Protein AF-A0A813FMM8-F1 (afdb_monomer)

Structure (mmCIF, N/CA/C/O backbone):
data_AF-A0A813FMM8-F1
#
_entry.id   AF-A0A813FMM8-F1
#
loop_
_atom_site.group_PDB
_atom_site.id
_atom_site.type_symbol
_atom_site.label_atom_id
_atom_site.label_alt_id
_atom_site.label_comp_id
_atom_site.label_asym_id
_atom_site.label_entity_id
_atom_site.label_seq_id
_atom_site.pdbx_PDB_ins_code
_atom_site.Cartn_x
_atom_site.Cartn_y
_atom_site.Cartn_z
_atom_site.occupancy
_atom_site.B_iso_or_equiv
_atom_site.auth_seq_id
_atom_site.auth_comp_id
_atom_site.auth_asym_id
_atom_site.auth_atom_id
_atom_site.pdbx_PDB_model_num
ATOM 1 N N . MET A 1 1 ? -23.909 -47.340 25.780 1.00 48.31 1 MET A N 1
ATOM 2 C CA . MET A 1 1 ? -23.218 -46.066 25.508 1.00 48.31 1 MET A CA 1
ATOM 3 C C . MET A 1 1 ? -22.983 -45.863 24.020 1.00 48.31 1 MET A C 1
ATOM 5 O O . MET A 1 1 ? -23.676 -45.035 23.461 1.00 48.31 1 MET A O 1
ATOM 9 N N . GLU A 1 2 ? -22.167 -46.669 23.337 1.00 46.72 2 GLU A N 1
ATOM 10 C CA . GLU A 1 2 ? -21.893 -46.512 21.888 1.00 46.72 2 GLU A CA 1
ATOM 11 C C . GLU A 1 2 ? -23.154 -46.450 20.998 1.00 46.72 2 GLU A C 1
ATOM 13 O O . GLU A 1 2 ? -23.303 -45.555 20.176 1.00 46.72 2 GLU A O 1
ATOM 18 N N . ARG A 1 3 ? -24.140 -47.331 21.224 1.00 52.81 3 ARG A N 1
ATOM 19 C CA . ARG A 1 3 ? -25.425 -47.289 20.493 1.00 52.81 3 ARG A CA 1
ATOM 20 C C . ARG A 1 3 ? -26.266 -46.043 20.781 1.00 52.81 3 ARG A C 1
ATOM 22 O O . ARG A 1 3 ? -27.007 -45.607 19.912 1.00 52.81 3 ARG A O 1
ATOM 29 N N . PHE A 1 4 ? -26.166 -45.499 21.992 1.00 56.53 4 PHE A N 1
ATOM 30 C CA . PHE A 1 4 ? -26.881 -44.287 22.389 1.00 56.53 4 PHE A CA 1
ATOM 31 C C . PHE A 1 4 ? -26.210 -43.050 21.788 1.00 56.53 4 PHE A C 1
ATOM 33 O O . PHE A 1 4 ? -26.893 -42.231 21.188 1.00 56.53 4 PHE A O 1
ATOM 40 N N . ALA A 1 5 ? -24.877 -42.981 21.838 1.00 55.88 5 ALA A N 1
ATOM 41 C CA . ALA A 1 5 ? -24.095 -41.950 21.162 1.00 55.88 5 ALA A CA 1
ATOM 42 C C . ALA A 1 5 ? -24.363 -41.949 19.649 1.00 55.88 5 ALA A C 1
ATOM 44 O O . ALA A 1 5 ? -24.658 -40.901 19.089 1.00 55.88 5 ALA A O 1
ATOM 45 N N . ASN A 1 6 ? -24.390 -43.123 19.008 1.00 54.47 6 ASN A N 1
ATOM 46 C CA . ASN A 1 6 ? -24.735 -43.242 17.589 1.00 54.47 6 ASN A CA 1
ATOM 47 C C . ASN A 1 6 ? -26.178 -42.811 17.293 1.00 54.47 6 ASN A C 1
ATOM 49 O O . ASN A 1 6 ? -26.423 -42.193 16.265 1.00 54.47 6 ASN A O 1
ATOM 53 N N . PHE A 1 7 ? -27.131 -43.101 18.182 1.00 62.50 7 PHE A N 1
ATOM 54 C CA . PHE A 1 7 ? -28.526 -42.689 18.013 1.00 62.50 7 PHE A CA 1
ATOM 55 C C . PHE A 1 7 ? -28.706 -41.171 18.150 1.00 62.50 7 PHE A C 1
ATOM 57 O O . PHE A 1 7 ? -29.354 -40.555 17.309 1.00 62.50 7 PHE A O 1
ATOM 64 N N . VAL A 1 8 ? -28.098 -40.561 19.173 1.00 61.16 8 VAL A N 1
ATOM 65 C CA . VAL A 1 8 ? -28.129 -39.105 19.387 1.00 61.16 8 VAL A CA 1
ATOM 66 C C . VAL A 1 8 ? -27.402 -38.387 18.254 1.00 61.16 8 VAL A C 1
ATOM 68 O O . VAL A 1 8 ? -27.929 -37.419 17.713 1.00 61.16 8 VAL A O 1
ATOM 71 N N . TRP A 1 9 ? -26.236 -38.889 17.842 1.00 65.81 9 TRP A N 1
ATOM 72 C CA . TRP A 1 9 ? -25.474 -38.345 16.722 1.00 65.81 9 TRP A CA 1
ATOM 73 C C . TRP A 1 9 ? -26.271 -38.405 15.419 1.00 65.81 9 TRP A C 1
ATOM 75 O O . TRP A 1 9 ? -26.449 -37.379 14.770 1.00 65.81 9 TRP A O 1
ATOM 85 N N . GLN A 1 10 ? -26.815 -39.574 15.072 1.00 63.22 10 GLN A N 1
ATOM 86 C CA . GLN A 1 10 ? -27.590 -39.754 13.847 1.00 63.22 10 GLN A CA 1
ATOM 87 C C . GLN A 1 10 ? -28.854 -38.887 13.850 1.00 63.22 10 GLN A C 1
ATOM 89 O O . GLN A 1 10 ? -29.095 -38.178 12.882 1.00 63.22 10 GLN A O 1
ATOM 94 N N . GLY A 1 11 ? -29.601 -38.848 14.960 1.00 65.62 11 GLY A N 1
ATOM 95 C CA . GLY A 1 11 ? -30.799 -38.013 15.079 1.00 65.62 11 GLY A CA 1
ATOM 96 C C . GLY A 1 11 ? -30.508 -36.511 14.991 1.00 65.62 11 GLY A C 1
ATOM 97 O O . GLY A 1 11 ? -31.277 -35.772 14.385 1.00 65.62 11 GLY A O 1
ATOM 98 N N . SER A 1 12 ? -29.374 -36.058 15.533 1.00 58.12 12 SER A N 1
ATOM 99 C CA . SER A 1 12 ? -28.943 -34.653 15.438 1.00 58.12 12 SER A CA 1
ATOM 100 C C . SER A 1 12 ? -28.535 -34.281 14.015 1.00 58.12 12 SER A C 1
ATOM 102 O O . SER A 1 12 ? -28.832 -33.186 13.543 1.00 58.12 12 SER A O 1
ATOM 104 N N . LEU A 1 13 ? -27.867 -35.204 13.323 1.00 53.97 13 LEU A N 1
ATOM 105 C CA . LEU A 1 13 ? -27.411 -35.027 11.949 1.00 53.97 13 LEU A CA 1
ATOM 106 C C . LEU A 1 13 ? -28.594 -35.054 10.974 1.00 53.97 13 LEU A C 1
ATOM 108 O O . LEU A 1 13 ? -28.651 -34.222 10.073 1.00 53.97 13 LEU A O 1
ATOM 112 N N . ASP A 1 14 ? -29.565 -35.937 11.203 1.00 58.69 14 ASP A N 1
ATOM 113 C CA . ASP A 1 14 ? -30.801 -36.025 10.426 1.00 58.69 14 ASP A CA 1
ATOM 114 C C . ASP A 1 14 ? -31.659 -34.761 10.615 1.00 58.69 14 ASP A C 1
ATOM 116 O O . ASP A 1 14 ? -32.092 -34.172 9.626 1.00 58.69 14 ASP A O 1
ATOM 120 N N . LEU A 1 15 ? -31.810 -34.265 11.853 1.00 55.84 15 LEU A N 1
ATOM 121 C CA . LEU A 1 15 ? -32.543 -33.026 12.148 1.00 55.84 15 LEU A CA 1
ATOM 122 C C . LEU A 1 15 ? -31.848 -31.788 11.556 1.00 55.84 15 LEU A C 1
ATOM 124 O O . LEU A 1 15 ? -32.498 -30.937 10.951 1.00 55.84 15 LEU A O 1
ATOM 128 N N . ALA A 1 16 ? -30.520 -31.693 11.676 1.00 53.38 16 ALA A N 1
ATOM 129 C CA . ALA A 1 16 ? -29.748 -30.613 11.064 1.00 53.38 16 ALA A CA 1
ATOM 130 C C . ALA A 1 16 ? -29.858 -30.639 9.532 1.00 53.38 16 ALA A C 1
ATOM 132 O O . ALA A 1 16 ? -29.989 -29.593 8.897 1.00 53.38 16 ALA A O 1
ATOM 133 N N . MET A 1 17 ? -29.849 -31.828 8.926 1.00 51.59 17 MET A N 1
ATOM 134 C CA . MET A 1 17 ? -30.037 -31.996 7.486 1.00 51.59 17 MET A CA 1
ATOM 135 C C . MET A 1 17 ? -31.466 -31.650 7.049 1.00 51.59 17 MET A C 1
ATOM 137 O O . MET A 1 17 ? -31.628 -31.014 6.012 1.00 51.59 17 MET A O 1
ATOM 141 N N . GLU A 1 18 ? -32.491 -31.994 7.825 1.00 55.69 18 GLU A N 1
ATOM 142 C CA . GLU A 1 18 ? -33.892 -31.659 7.537 1.00 55.69 18 GLU A CA 1
ATOM 143 C C . GLU A 1 18 ? -34.149 -30.142 7.599 1.00 55.69 18 GLU A C 1
ATOM 145 O O . GLU A 1 18 ? -34.774 -29.577 6.698 1.00 55.69 18 GLU A O 1
ATOM 150 N N . VAL A 1 19 ? -33.579 -29.449 8.590 1.00 53.59 19 VAL A N 1
ATOM 151 C CA . VAL A 1 19 ? -33.629 -27.977 8.704 1.00 53.59 19 VAL A CA 1
ATOM 152 C C . VAL A 1 19 ? -32.874 -27.302 7.552 1.00 53.59 19 VAL A C 1
ATOM 154 O O . VAL A 1 19 ? -33.342 -26.322 6.975 1.00 53.59 19 VAL A O 1
ATOM 157 N N . VAL A 1 20 ? -31.728 -27.851 7.145 1.00 51.19 20 VAL A N 1
ATOM 158 C CA . VAL A 1 20 ? -30.959 -27.339 5.999 1.00 51.19 20 VAL A CA 1
ATOM 159 C C . VAL A 1 20 ? -31.694 -27.550 4.667 1.00 51.19 20 VAL A C 1
ATOM 161 O O . VAL A 1 20 ? -31.611 -26.690 3.786 1.00 51.19 20 VAL A O 1
ATOM 164 N N . LEU A 1 21 ? -32.403 -28.671 4.507 1.00 49.47 21 LEU A N 1
ATOM 165 C CA . LEU A 1 21 ? -33.075 -29.060 3.262 1.00 49.47 21 LEU A CA 1
ATOM 166 C C . LEU A 1 21 ? -34.484 -28.468 3.094 1.00 49.47 21 LEU A C 1
ATOM 168 O O . LEU A 1 21 ? -34.955 -28.376 1.963 1.00 49.47 21 LEU A O 1
ATOM 172 N N . SER A 1 22 ? -35.144 -28.040 4.173 1.00 55.66 22 SER A N 1
ATOM 173 C CA . SER A 1 22 ? -36.518 -27.502 4.146 1.00 55.66 22 SER A CA 1
ATOM 174 C C . SER A 1 22 ? -36.641 -26.055 3.643 1.00 55.66 22 SER A C 1
ATOM 176 O O . SER A 1 22 ? -37.750 -25.580 3.430 1.00 55.66 22 SER A O 1
ATOM 178 N N . GLY A 1 23 ? -35.530 -25.372 3.349 1.00 45.56 23 GLY A N 1
ATOM 179 C CA . GLY A 1 23 ? -35.498 -24.235 2.415 1.00 45.56 23 GLY A CA 1
ATOM 180 C C . GLY A 1 23 ? -36.052 -22.881 2.888 1.00 45.56 23 GLY A C 1
ATOM 181 O O . GLY A 1 23 ? -35.651 -21.870 2.316 1.00 45.56 23 GLY A O 1
ATOM 182 N N . ASP A 1 24 ? -36.856 -22.808 3.948 1.00 42.53 24 ASP A N 1
ATOM 183 C CA . ASP A 1 24 ? -37.572 -21.580 4.324 1.00 42.53 24 ASP A CA 1
ATOM 184 C C . ASP A 1 24 ? -37.234 -21.108 5.752 1.00 42.53 24 ASP A C 1
ATOM 186 O O . ASP A 1 24 ? -37.812 -21.616 6.701 1.00 42.53 24 ASP A O 1
ATOM 190 N N . HIS A 1 25 ? -36.307 -20.141 5.917 1.00 45.53 25 HIS A N 1
ATOM 191 C CA . HIS A 1 25 ? -36.339 -19.051 6.932 1.00 45.53 25 HIS A CA 1
ATOM 192 C C . HIS A 1 25 ? -35.009 -18.237 7.009 1.00 45.53 25 HIS A C 1
ATOM 194 O O . HIS A 1 25 ? -33.929 -18.757 6.708 1.00 45.53 25 HIS A O 1
ATOM 200 N N . PRO A 1 26 ? -35.040 -16.951 7.442 1.00 45.06 26 PRO A N 1
ATOM 201 C CA . PRO A 1 26 ? -33.872 -16.072 7.592 1.00 45.06 26 PRO A CA 1
ATOM 202 C C . PRO A 1 26 ? -33.172 -16.157 8.975 1.00 45.06 26 PRO A C 1
ATOM 204 O O . PRO A 1 26 ? -32.583 -15.180 9.427 1.00 45.06 26 PRO A O 1
ATOM 207 N N . VAL A 1 27 ? -33.203 -17.308 9.659 1.00 47.22 27 VAL A N 1
ATOM 208 C CA . VAL A 1 27 ? -32.878 -17.443 11.104 1.00 47.22 27 VAL A CA 1
ATOM 209 C C . VAL A 1 27 ? -31.482 -18.054 11.385 1.00 47.22 27 VAL A C 1
ATOM 211 O O . VAL A 1 27 ? -31.157 -18.456 12.495 1.00 47.22 27 VAL A O 1
ATOM 214 N N . LEU A 1 28 ? -30.564 -18.037 10.415 1.00 47.12 28 LEU A N 1
ATOM 215 C CA . LEU A 1 28 ? -29.265 -18.730 10.534 1.00 47.12 28 LEU A CA 1
ATOM 216 C C . LEU A 1 28 ? -28.315 -18.211 11.641 1.00 47.12 28 LEU A C 1
ATOM 218 O O . LEU A 1 28 ? -27.443 -18.953 12.085 1.00 47.12 28 LEU A O 1
ATOM 222 N N . GLN A 1 29 ? -28.452 -16.964 12.114 1.00 47.06 29 GLN A N 1
ATOM 223 C CA . GLN A 1 29 ? -27.663 -16.472 13.263 1.00 47.06 29 GLN A CA 1
ATOM 224 C C . GLN A 1 29 ? -28.211 -16.945 14.615 1.00 47.06 29 GLN A C 1
ATOM 226 O O . GLN A 1 29 ? -27.438 -17.146 15.548 1.00 47.06 29 GLN A O 1
ATOM 231 N N . GLN A 1 30 ? -29.526 -17.146 14.722 1.00 50.94 30 GLN A N 1
ATOM 232 C CA . GLN A 1 30 ? -30.156 -17.665 15.936 1.00 50.94 30 GLN A CA 1
ATOM 233 C C . GLN A 1 30 ? -29.893 -19.176 16.071 1.00 50.94 30 GLN A C 1
ATOM 235 O O . GLN A 1 30 ? -29.681 -19.678 17.171 1.00 50.94 30 GLN A O 1
ATOM 240 N N . GLU A 1 31 ? -29.796 -19.876 14.939 1.00 55.09 31 GLU A N 1
ATOM 241 C CA . GLU A 1 31 ? -29.543 -21.319 14.856 1.00 55.09 31 GLU A CA 1
ATOM 242 C C . GLU A 1 31 ? -28.110 -21.724 15.242 1.00 55.09 31 GLU A C 1
ATOM 244 O O . GLU A 1 31 ? -27.920 -22.797 15.812 1.00 55.09 31 GLU A O 1
ATOM 249 N N . PHE A 1 32 ? -27.103 -20.864 15.032 1.00 53.78 32 PHE A N 1
ATOM 250 C CA . PHE A 1 32 ? -25.741 -21.135 15.520 1.00 53.78 32 PHE A CA 1
ATOM 251 C C . PHE A 1 32 ? -25.682 -21.118 17.056 1.00 53.78 32 PHE A C 1
ATOM 253 O O . PHE A 1 32 ? -25.026 -21.958 17.668 1.00 53.78 32 PHE A O 1
ATOM 260 N N . GLY A 1 33 ? -26.444 -20.217 17.689 1.00 58.66 33 GLY A N 1
ATOM 261 C CA . GLY A 1 33 ? -26.637 -20.220 19.140 1.00 58.66 33 GLY A CA 1
ATOM 262 C C . GLY A 1 33 ? -27.325 -21.497 19.632 1.00 58.66 33 GLY A C 1
ATOM 263 O O . GLY A 1 33 ? -26.935 -22.043 20.660 1.00 58.66 33 GLY A O 1
ATOM 264 N N . CYS A 1 34 ? -28.291 -22.025 18.875 1.00 57.84 34 CYS A N 1
ATOM 265 C CA . CYS A 1 34 ? -28.941 -23.299 19.190 1.00 57.84 34 CYS A CA 1
ATOM 266 C C . CYS A 1 34 ? -27.995 -24.500 19.055 1.00 57.84 34 CYS A C 1
ATOM 268 O O . CYS A 1 34 ? -28.069 -25.401 19.885 1.00 57.84 34 CYS A O 1
ATOM 270 N N . ALA A 1 35 ? -27.093 -24.507 18.068 1.00 60.62 35 ALA A N 1
ATOM 271 C CA . ALA A 1 35 ? -26.097 -25.567 17.907 1.00 60.62 35 ALA A CA 1
ATOM 272 C C . ALA A 1 35 ? -25.104 -25.598 19.080 1.00 60.62 35 ALA A C 1
ATOM 274 O O . ALA A 1 35 ? -24.872 -26.664 19.638 1.00 60.62 35 ALA A O 1
ATOM 275 N N . VAL A 1 36 ? -24.600 -24.437 19.513 1.00 66.69 36 VAL A N 1
ATOM 276 C CA . VAL A 1 36 ? -23.697 -24.327 20.677 1.00 66.69 36 VAL A CA 1
ATOM 277 C C . VAL A 1 36 ? -24.408 -24.701 21.985 1.00 66.69 36 VAL A C 1
ATOM 279 O O . VAL A 1 36 ? -23.861 -25.411 22.823 1.00 66.69 36 VAL A O 1
ATOM 282 N N . LEU A 1 37 ? -25.662 -24.275 22.167 1.00 67.19 37 LEU A N 1
ATOM 283 C CA . LEU A 1 37 ? -26.457 -24.682 23.333 1.00 67.19 37 LEU A CA 1
ATOM 284 C C . LEU A 1 37 ? -26.756 -26.186 23.325 1.00 67.19 37 LEU A C 1
ATOM 286 O O . LEU A 1 37 ? -26.824 -26.813 24.380 1.00 67.19 37 LEU A O 1
ATOM 290 N N . PHE A 1 38 ? -26.941 -26.779 22.148 1.00 72.81 38 PHE A N 1
ATOM 291 C CA . PHE A 1 38 ? -27.137 -28.214 22.007 1.00 72.81 38 PHE A CA 1
ATOM 292 C C . PHE A 1 38 ? -25.863 -28.998 22.340 1.00 72.81 38 PHE A C 1
ATOM 294 O O . PHE A 1 38 ? -25.945 -29.961 23.100 1.00 72.81 38 PHE A O 1
ATOM 301 N N . THR A 1 39 ? -24.693 -28.580 21.843 1.00 74.62 39 THR A N 1
ATOM 302 C CA . THR A 1 39 ? -23.416 -29.243 22.160 1.00 74.62 39 THR A CA 1
ATOM 303 C C . THR A 1 39 ? -23.080 -29.150 23.646 1.00 74.62 39 THR A C 1
ATOM 305 O O . THR A 1 39 ? -22.655 -30.149 24.227 1.00 74.62 39 THR A O 1
ATOM 308 N N . GLU A 1 40 ? -23.375 -28.021 24.297 1.00 72.81 40 GLU A N 1
ATOM 309 C CA . GLU A 1 40 ? -23.209 -27.870 25.748 1.00 72.81 40 GLU A CA 1
ATOM 310 C C . GLU A 1 40 ? -24.179 -28.765 26.543 1.00 72.81 40 GLU A C 1
ATOM 312 O O . GLU A 1 40 ? -23.768 -29.435 27.490 1.00 72.81 40 GLU A O 1
ATOM 317 N N . ASN A 1 41 ? -25.450 -28.858 26.135 1.00 70.19 41 ASN A N 1
ATOM 318 C CA . ASN A 1 41 ? -26.416 -29.760 26.778 1.00 70.19 41 ASN A CA 1
ATOM 319 C C . ASN A 1 41 ? -26.024 -31.236 26.610 1.00 70.19 41 ASN A C 1
ATOM 321 O O . ASN A 1 41 ? -26.174 -32.027 27.540 1.00 70.19 41 ASN A O 1
ATOM 325 N N . VAL A 1 42 ? -25.497 -31.621 25.443 1.00 72.12 42 VAL A N 1
ATOM 326 C CA . VAL A 1 42 ? -24.993 -32.981 25.210 1.00 72.12 42 VAL A CA 1
ATOM 327 C C . VAL A 1 42 ? -23.776 -33.259 26.088 1.00 72.12 42 VAL A C 1
ATOM 329 O O . VAL A 1 42 ? -23.731 -34.316 26.712 1.00 72.12 42 VAL A O 1
ATOM 332 N N . ARG A 1 43 ? -22.841 -32.311 26.225 1.00 78.88 43 ARG A N 1
ATOM 333 C CA . ARG A 1 43 ? -21.714 -32.428 27.163 1.00 78.88 43 ARG A CA 1
ATOM 334 C C . ARG A 1 43 ? -22.196 -32.659 28.590 1.00 78.88 43 ARG A C 1
ATOM 336 O O . ARG A 1 43 ? -21.749 -33.603 29.234 1.00 78.88 43 ARG A O 1
ATOM 343 N N . GLN A 1 44 ? -23.146 -31.849 29.056 1.00 71.25 44 GLN A N 1
ATOM 344 C CA . GLN A 1 44 ? -23.697 -31.968 30.403 1.00 71.25 44 GLN A CA 1
ATOM 345 C C . GLN A 1 44 ? -24.335 -33.346 30.643 1.00 71.25 44 GLN A C 1
ATOM 347 O O . GLN A 1 44 ? -24.052 -33.981 31.657 1.00 71.25 44 GLN A O 1
ATOM 352 N N . VAL A 1 45 ? -25.109 -33.859 29.682 1.00 72.12 45 VAL A N 1
ATOM 353 C CA . VAL A 1 45 ? -25.692 -35.210 29.752 1.00 72.12 45 VAL A CA 1
ATOM 354 C C . VAL A 1 45 ? -24.613 -36.298 29.753 1.00 72.12 45 VAL A C 1
ATOM 356 O O . VAL A 1 45 ? -24.738 -37.286 30.474 1.00 72.12 45 VAL A O 1
ATOM 359 N N . LEU A 1 46 ? -23.539 -36.145 28.975 1.00 73.44 46 LEU A N 1
ATOM 360 C CA . LEU A 1 46 ? -22.433 -37.108 28.960 1.00 73.44 46 LEU A CA 1
ATOM 361 C C . LEU A 1 46 ? -21.682 -37.123 30.302 1.00 73.44 46 LEU A C 1
ATOM 363 O O . LEU A 1 46 ? -21.400 -38.209 30.814 1.00 73.44 46 LEU A O 1
ATOM 367 N N . CYS A 1 47 ? -21.450 -35.959 30.916 1.00 77.75 47 CYS A N 1
ATOM 368 C CA . CYS A 1 47 ? -20.892 -35.863 32.268 1.00 77.75 47 CYS A CA 1
ATOM 369 C C . CYS A 1 47 ? -21.807 -36.522 33.314 1.00 77.75 47 CYS A C 1
ATOM 371 O O . CYS A 1 47 ? -21.333 -37.273 34.165 1.00 77.75 47 CYS A O 1
ATOM 373 N N . GLU A 1 48 ? -23.125 -36.306 33.238 1.00 80.94 48 GLU A N 1
ATOM 374 C CA . GLU A 1 48 ? -24.108 -36.940 34.135 1.00 80.94 48 GLU A CA 1
ATOM 375 C C . GLU A 1 48 ? -24.156 -38.472 33.984 1.00 80.94 48 GLU A C 1
ATOM 377 O O . GLU A 1 48 ? -24.448 -39.187 34.944 1.00 80.94 48 GLU A O 1
ATOM 382 N N . LEU A 1 49 ? -23.815 -38.993 32.801 1.00 80.69 49 LEU A N 1
ATOM 383 C CA . LEU A 1 49 ? -23.682 -40.428 32.526 1.00 80.69 49 LEU A CA 1
ATOM 384 C C . LEU A 1 49 ? -22.313 -41.009 32.924 1.00 80.69 49 LEU A C 1
ATOM 386 O O . LEU A 1 49 ? -22.063 -42.194 32.687 1.00 80.69 49 LEU A O 1
ATOM 390 N N . GLY A 1 50 ? -21.448 -40.206 33.547 1.00 87.25 50 GLY A N 1
ATOM 391 C CA . GLY A 1 50 ? -20.161 -40.635 34.085 1.00 87.25 50 GLY A CA 1
ATOM 392 C C . GLY A 1 50 ? -19.017 -40.664 33.072 1.00 87.25 50 GLY A C 1
ATOM 393 O O . GLY A 1 50 ? -18.019 -41.330 33.342 1.00 87.25 50 GLY A O 1
ATOM 394 N N . MET A 1 51 ? -19.136 -39.983 31.923 1.00 86.12 51 MET A N 1
ATOM 395 C CA . MET A 1 51 ? -17.948 -39.661 31.122 1.00 86.12 51 MET A CA 1
ATOM 396 C C . MET A 1 51 ? -17.083 -38.642 31.861 1.00 86.12 51 MET A C 1
ATOM 398 O O . MET A 1 51 ? -17.600 -37.733 32.512 1.00 86.12 51 MET A O 1
ATOM 402 N N . GLU A 1 52 ? -15.765 -38.797 31.747 1.00 89.50 52 GLU A N 1
ATOM 403 C CA . GLU A 1 52 ? -14.820 -37.825 32.284 1.00 89.50 52 GLU A CA 1
ATOM 404 C C . GLU A 1 52 ? -14.974 -36.477 31.559 1.00 89.50 52 GLU A C 1
ATOM 406 O O . GLU A 1 52 ? -15.311 -36.419 30.373 1.00 89.50 52 GLU A O 1
ATOM 411 N N . ASP A 1 53 ? -14.756 -35.377 32.286 1.00 84.50 53 ASP A N 1
ATOM 412 C CA . ASP A 1 53 ? -14.985 -34.020 31.771 1.00 84.50 53 ASP A CA 1
ATOM 413 C C . ASP A 1 53 ? -14.110 -33.730 30.535 1.00 84.50 53 ASP A C 1
ATOM 415 O O . ASP A 1 53 ? -14.591 -33.101 29.594 1.00 84.50 53 ASP A O 1
ATOM 419 N N . GLU A 1 54 ? -12.882 -34.268 30.476 1.00 84.31 54 GLU A N 1
ATOM 420 C CA . GLU A 1 54 ? -12.014 -34.170 29.289 1.00 84.31 54 GLU A CA 1
ATOM 421 C C . GLU A 1 54 ? -12.621 -34.866 28.062 1.00 84.31 54 GLU A C 1
ATOM 423 O O . GLU A 1 54 ? -12.791 -34.218 27.030 1.00 84.31 54 GLU A O 1
ATOM 428 N N . ASP A 1 55 ? -13.050 -36.127 28.178 1.00 78.94 55 ASP A N 1
ATOM 429 C CA . ASP A 1 55 ? -13.667 -36.866 27.065 1.00 78.94 55 ASP A CA 1
ATOM 430 C C . ASP A 1 55 ? -14.970 -36.202 26.585 1.00 78.94 55 ASP A C 1
ATOM 432 O O . ASP A 1 55 ? -15.285 -36.173 25.391 1.00 78.94 55 ASP A O 1
ATOM 436 N N . SER A 1 56 ? -15.749 -35.643 27.517 1.00 75.44 56 SER A N 1
ATOM 437 C CA . SER A 1 56 ? -16.974 -34.902 27.198 1.00 75.44 56 SER A CA 1
ATOM 438 C C . SER A 1 56 ? -16.685 -33.610 26.425 1.00 75.44 56 SER A C 1
ATOM 440 O O . SER A 1 56 ? -17.436 -33.243 25.517 1.00 75.44 56 SER A O 1
ATOM 442 N N . ARG A 1 57 ? -15.572 -32.945 26.750 1.00 75.75 57 ARG A N 1
ATOM 443 C CA . ARG A 1 57 ? -15.122 -31.706 26.119 1.00 75.75 57 ARG A CA 1
ATOM 444 C C . ARG A 1 57 ? -14.549 -31.967 24.732 1.00 75.75 57 ARG A C 1
ATOM 446 O O . ARG A 1 57 ? -14.850 -31.220 23.806 1.00 75.75 57 ARG A O 1
ATOM 453 N N . ASP A 1 58 ? -13.810 -33.056 24.555 1.00 77.50 58 ASP A N 1
ATOM 454 C CA . ASP A 1 58 ? -13.335 -33.485 23.239 1.00 77.50 58 ASP A CA 1
ATOM 455 C C . ASP A 1 58 ? -14.507 -33.831 22.310 1.00 77.50 58 ASP A C 1
ATOM 457 O O . ASP A 1 58 ? -14.529 -33.423 21.144 1.00 77.50 58 ASP A O 1
ATOM 461 N N . MET A 1 59 ? -15.542 -34.498 22.833 1.00 73.69 59 MET A N 1
ATOM 462 C CA . MET A 1 59 ? -16.765 -34.767 22.075 1.00 73.69 59 MET A CA 1
ATOM 463 C C . MET A 1 59 ? -17.521 -33.476 21.715 1.00 73.69 59 MET A C 1
ATOM 465 O O . MET A 1 59 ? -18.000 -33.349 20.586 1.00 73.69 59 MET A O 1
ATOM 469 N N . GLN A 1 60 ? -17.584 -32.493 22.622 1.00 75.19 60 GLN A N 1
ATOM 470 C CA . GLN A 1 60 ? -18.152 -31.169 22.336 1.00 75.19 60 GLN A CA 1
ATOM 471 C C . GLN A 1 60 ? -17.416 -30.486 21.177 1.00 75.19 60 GLN A C 1
ATOM 473 O O . GLN A 1 60 ? -18.061 -30.048 20.224 1.00 75.19 60 GLN A O 1
ATOM 478 N N . VAL A 1 61 ? -16.082 -30.446 21.213 1.00 74.06 61 VAL A N 1
ATOM 479 C CA . VAL A 1 61 ? -15.263 -29.834 20.152 1.00 74.06 61 VAL A CA 1
ATOM 480 C C . VAL A 1 61 ? -15.498 -30.526 18.806 1.00 74.06 61 VAL A C 1
ATOM 482 O O . VAL A 1 61 ? -15.637 -29.860 17.778 1.00 74.06 61 VAL A O 1
ATOM 485 N N . LEU A 1 62 ? -15.598 -31.858 18.793 1.00 70.00 62 LEU A N 1
ATOM 486 C CA . LEU A 1 62 ? -15.907 -32.620 17.579 1.00 70.00 62 LEU A CA 1
ATOM 487 C C . LEU A 1 62 ? -17.304 -32.301 17.029 1.00 70.00 62 LEU A C 1
ATOM 489 O O . LEU A 1 62 ? -17.467 -32.170 15.814 1.00 70.00 62 LEU A O 1
ATOM 493 N N . MET A 1 63 ? -18.303 -32.153 17.902 1.00 71.50 63 MET A N 1
ATOM 494 C CA . MET A 1 63 ? -19.667 -31.788 17.514 1.00 71.50 63 MET A CA 1
ATOM 495 C C . MET A 1 63 ? -19.756 -30.355 16.982 1.00 71.50 63 MET A C 1
ATOM 497 O O . MET A 1 63 ? -20.405 -30.131 15.961 1.00 71.50 63 MET A O 1
ATOM 501 N N . GLU A 1 64 ? -19.079 -29.400 17.621 1.00 73.69 64 GLU A N 1
ATOM 502 C CA . GLU A 1 64 ? -19.002 -28.009 17.161 1.00 73.69 64 GLU A CA 1
ATOM 503 C C . GLU A 1 64 ? -18.338 -27.929 15.785 1.00 73.69 64 GLU A C 1
ATOM 505 O O . GLU A 1 64 ? -18.888 -27.324 14.863 1.00 73.69 64 GLU A O 1
ATOM 510 N N . HIS A 1 65 ? -17.221 -28.637 15.596 1.00 67.56 65 HIS A N 1
ATOM 511 C CA . HIS A 1 65 ? -16.534 -28.693 14.309 1.00 67.56 65 HIS A CA 1
ATOM 512 C C . HIS A 1 65 ? -17.391 -29.345 13.209 1.00 67.56 65 HIS A C 1
ATOM 514 O O . HIS A 1 65 ? -17.443 -28.859 12.075 1.00 67.56 65 HIS A O 1
ATOM 520 N N . ALA A 1 66 ? -18.108 -30.426 13.528 1.00 62.81 66 ALA A N 1
ATOM 521 C CA . ALA A 1 66 ? -19.038 -31.061 12.596 1.00 62.81 66 ALA A CA 1
ATOM 522 C C . ALA A 1 66 ? -20.218 -30.137 12.238 1.00 62.81 66 ALA A C 1
ATOM 524 O O . ALA A 1 66 ? -20.615 -30.074 11.070 1.00 62.81 66 ALA A O 1
ATOM 525 N N . GLY A 1 67 ? -20.737 -29.386 13.213 1.00 67.25 67 GLY A N 1
ATOM 526 C CA . GLY A 1 67 ? -21.766 -28.366 13.017 1.00 67.25 67 GLY A CA 1
ATOM 527 C C . GLY A 1 67 ? -21.297 -27.236 12.102 1.00 67.25 67 GLY A C 1
ATOM 528 O O . GLY A 1 67 ? -21.982 -26.903 11.133 1.00 67.25 67 GLY A O 1
ATOM 529 N N . GLU A 1 68 ? -20.094 -26.703 12.324 1.00 65.62 68 GLU A N 1
ATOM 530 C CA . GLU A 1 68 ? -19.479 -25.707 11.440 1.00 65.62 68 GLU A CA 1
ATOM 531 C C . GLU A 1 68 ? -19.342 -26.225 10.004 1.00 65.62 68 GLU A C 1
ATOM 533 O O . GLU A 1 68 ? -19.721 -25.535 9.055 1.00 65.62 68 GLU A O 1
ATOM 538 N N . LEU A 1 69 ? -18.863 -27.460 9.823 1.00 60.53 69 LEU A N 1
ATOM 539 C CA . LEU A 1 69 ? -18.752 -28.089 8.505 1.00 60.53 69 LEU A CA 1
ATOM 540 C C . LEU A 1 69 ? -20.117 -28.247 7.821 1.00 60.53 69 LEU A C 1
ATOM 542 O O . LEU A 1 69 ? -20.226 -28.007 6.614 1.00 60.53 69 LEU A O 1
ATOM 546 N N . ALA A 1 70 ? -21.162 -28.610 8.567 1.00 60.03 70 ALA A N 1
ATOM 547 C CA . ALA A 1 70 ? -22.524 -28.717 8.050 1.00 60.03 70 ALA A CA 1
ATOM 548 C C . ALA A 1 70 ? -23.090 -27.349 7.633 1.00 60.03 70 ALA A C 1
ATOM 550 O O . ALA A 1 70 ? -23.655 -27.228 6.544 1.00 60.03 70 ALA A O 1
ATOM 551 N N . VAL A 1 71 ? -22.868 -26.298 8.428 1.00 62.16 71 VAL A N 1
ATOM 552 C CA . VAL A 1 71 ? -23.272 -24.919 8.098 1.00 62.16 71 VAL A CA 1
ATOM 553 C C . VAL A 1 71 ? -22.516 -24.405 6.874 1.00 62.16 71 VAL A C 1
ATOM 555 O O . VAL A 1 71 ? -23.120 -23.816 5.977 1.00 62.16 71 VAL A O 1
ATOM 558 N N . ILE A 1 72 ? -21.210 -24.665 6.780 1.00 59.56 72 ILE A N 1
ATOM 559 C CA . ILE A 1 72 ? -20.406 -24.340 5.595 1.00 59.56 72 ILE A CA 1
ATOM 560 C C . ILE A 1 72 ? -20.967 -25.070 4.369 1.00 59.56 72 ILE A C 1
ATOM 562 O O . ILE A 1 72 ? -21.148 -24.450 3.322 1.00 59.56 72 ILE A O 1
ATOM 566 N N . LYS A 1 73 ? -21.310 -26.358 4.490 1.00 57.41 73 LYS A N 1
ATOM 567 C CA . LYS A 1 73 ? -21.931 -27.154 3.420 1.00 57.41 73 LYS A CA 1
ATOM 568 C C . LYS A 1 73 ? -23.291 -26.590 2.999 1.00 57.41 73 LYS A C 1
ATOM 570 O O . LYS A 1 73 ? -23.528 -26.445 1.804 1.00 57.41 73 LYS A O 1
ATOM 575 N N . ALA A 1 74 ? -24.147 -26.218 3.948 1.00 57.72 74 ALA A N 1
ATOM 576 C CA . ALA A 1 74 ? -25.451 -25.605 3.696 1.00 57.72 74 ALA A CA 1
ATOM 577 C C . ALA A 1 74 ? -25.319 -24.236 3.013 1.00 57.72 74 ALA A C 1
ATOM 579 O O . ALA A 1 74 ? -26.001 -23.947 2.030 1.00 57.72 74 ALA A O 1
ATOM 580 N N . ARG A 1 75 ? -24.384 -23.403 3.481 1.00 57.78 75 ARG A N 1
ATOM 581 C CA . ARG A 1 75 ? -24.078 -22.099 2.884 1.00 57.78 75 ARG A CA 1
ATOM 582 C C . ARG A 1 75 ? -23.541 -22.248 1.463 1.00 57.78 75 ARG A C 1
ATOM 584 O O . ARG A 1 75 ? -23.968 -21.511 0.580 1.00 57.78 75 ARG A O 1
ATOM 591 N N . ASN A 1 76 ? -22.675 -23.233 1.235 1.00 53.69 76 ASN A N 1
ATOM 592 C CA . ASN A 1 76 ? -22.143 -23.556 -0.087 1.00 53.69 76 ASN A CA 1
ATOM 593 C C . ASN A 1 76 ? -23.208 -24.167 -1.016 1.00 53.69 76 ASN A C 1
ATOM 595 O O . ASN A 1 76 ? -23.141 -23.963 -2.224 1.00 53.69 76 ASN A O 1
ATOM 599 N N . ALA A 1 77 ? -24.214 -24.862 -0.478 1.00 53.62 77 ALA A N 1
ATOM 600 C CA . ALA A 1 77 ? -25.364 -25.346 -1.243 1.00 53.62 77 ALA A CA 1
ATOM 601 C C . ALA A 1 77 ? -26.351 -24.224 -1.625 1.00 53.62 77 ALA A C 1
ATOM 603 O O . ALA A 1 77 ? -27.057 -24.354 -2.621 1.00 53.62 77 ALA A O 1
ATOM 604 N N . ARG A 1 78 ? -26.387 -23.122 -0.856 1.00 55.06 78 ARG A N 1
ATOM 605 C CA . ARG A 1 78 ? -27.179 -21.911 -1.156 1.00 55.06 78 ARG A CA 1
ATOM 606 C C . ARG A 1 78 ? -26.496 -20.953 -2.132 1.00 55.06 78 ARG A C 1
ATOM 608 O O . ARG A 1 78 ? -27.168 -20.081 -2.682 1.00 55.06 78 ARG A O 1
ATOM 615 N N . THR A 1 79 ? -25.191 -21.086 -2.373 1.00 52.78 79 THR A N 1
ATOM 616 C CA . THR A 1 79 ? -24.581 -20.480 -3.566 1.00 52.78 79 THR A CA 1
ATOM 617 C C . THR A 1 79 ? -25.318 -21.045 -4.780 1.00 52.78 79 THR A C 1
ATOM 619 O O . THR A 1 79 ? -25.489 -22.264 -4.826 1.00 52.78 79 THR A O 1
ATOM 622 N N . PRO A 1 80 ? -25.799 -20.210 -5.724 1.00 52.44 80 PRO A N 1
ATOM 623 C CA . PRO A 1 80 ? -26.529 -20.691 -6.893 1.00 52.44 80 PRO A CA 1
ATOM 624 C C . PRO A 1 80 ? -25.739 -21.841 -7.502 1.00 52.44 80 PRO A C 1
ATOM 626 O O . PRO A 1 80 ? -24.559 -21.650 -7.811 1.00 52.44 80 PRO A O 1
ATOM 629 N N . GLN A 1 81 ? -26.359 -23.029 -7.578 1.00 50.31 81 GLN A N 1
ATOM 630 C CA . GLN A 1 81 ? -25.688 -24.194 -8.139 1.00 50.31 81 GLN A CA 1
ATOM 631 C C . GLN A 1 81 ? -25.067 -23.769 -9.468 1.00 50.31 81 GLN A C 1
ATOM 633 O O . GLN A 1 81 ? -25.768 -23.145 -10.277 1.00 50.31 81 GLN A O 1
ATOM 638 N N . PRO A 1 82 ? -23.765 -24.029 -9.677 1.00 51.78 82 PRO A N 1
ATOM 639 C CA . PRO A 1 82 ? -23.141 -23.665 -10.928 1.00 51.78 82 PRO A CA 1
ATOM 640 C C . PRO A 1 82 ? -23.960 -24.322 -12.049 1.00 51.78 82 PRO A C 1
ATOM 642 O O . PRO A 1 82 ? -24.279 -25.514 -11.942 1.00 51.78 82 PRO A O 1
ATOM 645 N N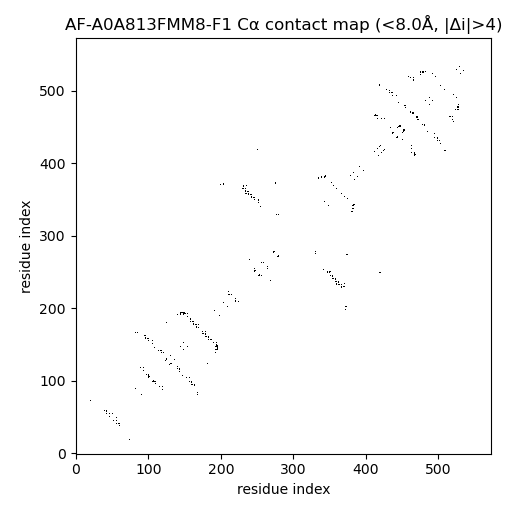 . PRO A 1 83 ? -24.358 -23.574 -13.095 1.00 54.19 83 PRO A N 1
ATOM 646 C CA . PRO A 1 83 ? -24.943 -24.189 -14.280 1.00 54.19 83 PRO A CA 1
ATOM 647 C C . PRO A 1 83 ? -24.002 -25.306 -14.737 1.00 54.19 83 PRO A C 1
ATOM 649 O O . PRO A 1 83 ? -22.786 -25.171 -14.586 1.00 54.19 83 PRO A O 1
ATOM 652 N N . SER A 1 84 ? -24.566 -26.422 -15.218 1.00 57.94 84 SER A N 1
ATOM 653 C CA . SER A 1 84 ? -23.834 -27.645 -15.584 1.00 57.94 84 SER A CA 1
ATOM 654 C C . SER A 1 84 ? -22.429 -27.329 -16.103 1.00 57.94 84 SER A C 1
ATOM 656 O O . SER A 1 84 ? -22.318 -26.529 -17.034 1.00 57.94 84 SER A O 1
ATOM 658 N N . MET A 1 85 ? -21.405 -27.954 -15.502 1.00 53.47 85 MET A N 1
ATOM 659 C CA . MET A 1 85 ? -19.953 -27.683 -15.601 1.00 53.47 85 MET A CA 1
ATOM 660 C C . MET A 1 85 ? -19.359 -27.365 -16.989 1.00 53.47 85 MET A C 1
ATOM 662 O O . MET A 1 85 ? -18.194 -26.999 -17.081 1.00 53.47 85 MET A O 1
ATOM 666 N N . GLY A 1 86 ? -20.116 -27.512 -18.070 1.00 52.88 86 GLY A N 1
ATOM 667 C CA . GLY A 1 86 ? -19.646 -27.338 -19.428 1.00 52.88 86 GLY A CA 1
ATOM 668 C C . GLY A 1 86 ? -19.261 -25.917 -19.835 1.00 52.88 86 GLY A C 1
ATOM 669 O O . GLY A 1 86 ? -18.304 -25.812 -20.592 1.00 52.88 86 GLY A O 1
ATOM 670 N N . GLN A 1 87 ? -19.992 -24.842 -19.489 1.00 57.91 87 GLN A N 1
ATOM 671 C CA . GLN A 1 87 ? -19.909 -23.652 -20.369 1.00 57.91 87 GLN A CA 1
ATOM 672 C C . GLN A 1 87 ? -20.182 -22.257 -19.798 1.00 57.91 87 GLN A C 1
ATOM 674 O O . GLN A 1 87 ? -20.129 -21.308 -20.581 1.00 57.91 87 GLN A O 1
ATOM 679 N N . ASP A 1 88 ? -20.438 -22.046 -18.504 1.00 78.75 88 ASP A N 1
ATOM 680 C CA . ASP A 1 88 ? -20.756 -20.675 -18.074 1.00 78.75 88 ASP A CA 1
ATOM 681 C C . ASP A 1 88 ? -19.521 -19.860 -17.664 1.00 78.75 88 ASP A C 1
ATOM 683 O O . ASP A 1 88 ? -19.318 -19.481 -16.508 1.00 78.75 88 ASP A O 1
ATOM 687 N N . LEU A 1 89 ? -18.694 -19.556 -18.668 1.00 84.94 89 LEU A N 1
ATOM 688 C CA . LEU A 1 89 ? -17.628 -18.558 -18.586 1.00 84.94 89 LEU A CA 1
ATOM 689 C C . LEU A 1 89 ? -18.148 -17.233 -18.003 1.00 84.94 89 LEU A C 1
ATOM 691 O O . LEU A 1 89 ? -17.431 -16.557 -17.261 1.00 84.94 89 LEU A O 1
ATOM 695 N N . ASN A 1 90 ? -19.407 -16.868 -18.285 1.00 88.25 90 ASN A N 1
ATOM 696 C CA . ASN A 1 90 ? -19.999 -15.655 -17.734 1.00 88.25 90 ASN A CA 1
ATOM 697 C C . ASN A 1 90 ? -20.237 -15.786 -16.231 1.00 88.25 90 ASN A C 1
ATOM 699 O O . ASN A 1 90 ? -19.968 -14.826 -15.511 1.00 88.25 90 ASN A O 1
ATOM 703 N N . TRP A 1 91 ? -20.684 -16.947 -15.744 1.00 88.00 91 TRP A N 1
ATOM 704 C CA . TRP A 1 91 ? -20.800 -17.213 -14.308 1.00 88.00 91 TRP A CA 1
ATOM 705 C C . TRP A 1 91 ? -19.439 -17.131 -13.613 1.00 88.00 91 TRP A C 1
ATOM 707 O O . TRP A 1 91 ? -19.330 -16.433 -12.604 1.00 88.00 91 TRP A O 1
ATOM 717 N N . PHE A 1 92 ? -18.392 -17.758 -14.166 1.00 88.88 92 PHE A N 1
ATOM 718 C CA . PHE A 1 92 ? -17.042 -17.694 -13.588 1.00 88.88 92 PHE A CA 1
ATOM 719 C C . PHE A 1 92 ? -16.543 -16.253 -13.522 1.00 88.88 92 PHE A C 1
ATOM 721 O O . PHE A 1 92 ? -16.170 -15.760 -12.456 1.00 88.88 92 PHE A O 1
ATOM 728 N N . ARG A 1 93 ? -16.608 -15.548 -14.658 1.00 90.00 93 ARG A N 1
ATOM 729 C CA . ARG A 1 93 ? -16.169 -14.157 -14.781 1.00 90.00 93 ARG A CA 1
ATOM 730 C C . ARG A 1 93 ? -16.941 -13.246 -13.835 1.00 90.00 93 ARG A C 1
ATOM 732 O O . ARG A 1 93 ? -16.328 -12.430 -13.156 1.00 90.00 93 ARG A O 1
ATOM 739 N N . LYS A 1 94 ? -18.270 -13.375 -13.786 1.00 90.62 94 LYS A N 1
ATOM 740 C CA . LYS A 1 94 ? -19.139 -12.566 -12.923 1.00 90.62 94 LYS A CA 1
ATOM 741 C C . LYS A 1 94 ? -18.848 -12.833 -11.450 1.00 90.62 94 LYS A C 1
ATOM 743 O O . LYS A 1 94 ? -18.629 -11.884 -10.710 1.00 90.62 94 LYS A O 1
ATOM 748 N N . THR A 1 95 ? -18.768 -14.099 -11.049 1.00 90.88 95 THR A N 1
ATOM 749 C CA . THR A 1 95 ? -18.513 -14.478 -9.653 1.00 90.88 95 THR A CA 1
ATOM 750 C C . THR A 1 95 ? -17.137 -14.006 -9.194 1.00 90.88 95 THR A C 1
ATOM 752 O O . THR A 1 95 ? -17.023 -13.410 -8.127 1.00 90.88 95 THR A O 1
ATOM 755 N N . LEU A 1 96 ? -16.092 -14.199 -10.006 1.00 91.19 96 LEU A N 1
ATOM 756 C CA . LEU A 1 96 ? -14.745 -13.738 -9.668 1.00 91.19 96 LEU A CA 1
ATOM 757 C C . LEU A 1 96 ? -14.665 -12.205 -9.602 1.00 91.19 96 LEU A C 1
ATOM 759 O O . LEU A 1 96 ? -14.029 -11.665 -8.699 1.00 91.19 96 LEU A O 1
ATOM 763 N N . LEU A 1 97 ? -15.352 -11.501 -10.510 1.00 91.56 97 LEU A N 1
ATOM 764 C CA . LEU A 1 97 ? -15.454 -10.042 -10.491 1.00 91.56 97 LEU A CA 1
ATOM 765 C C . LEU A 1 97 ? -16.170 -9.545 -9.229 1.00 91.56 97 LEU A C 1
ATOM 767 O O . LEU A 1 97 ? -15.689 -8.614 -8.590 1.00 91.56 97 LEU A O 1
ATOM 771 N N . ASP A 1 98 ? -17.289 -10.162 -8.853 1.00 90.94 98 ASP A N 1
ATOM 772 C CA . ASP A 1 98 ? -18.059 -9.786 -7.665 1.00 90.94 98 ASP A CA 1
ATOM 773 C C . ASP A 1 98 ? -17.273 -10.073 -6.374 1.00 90.94 98 ASP A C 1
ATOM 775 O O . ASP A 1 98 ? -17.275 -9.247 -5.461 1.00 90.94 98 ASP A O 1
ATOM 779 N N . LEU A 1 99 ? -16.511 -11.173 -6.323 1.00 90.50 99 LEU A N 1
ATOM 780 C CA . LEU A 1 99 ? -15.574 -11.449 -5.229 1.00 90.50 99 LEU A CA 1
ATOM 781 C C . LEU A 1 99 ? -14.455 -10.398 -5.152 1.00 90.50 99 LEU A C 1
ATOM 783 O O . LEU A 1 99 ? -14.146 -9.929 -4.059 1.00 90.50 99 LEU A O 1
ATOM 787 N N . CYS A 1 100 ? -13.891 -9.977 -6.289 1.00 90.94 100 CYS A N 1
ATOM 788 C CA . CYS A 1 100 ? -12.894 -8.903 -6.315 1.00 90.94 100 CYS A CA 1
ATOM 789 C C . CYS A 1 100 ? -13.481 -7.551 -5.879 1.00 90.94 100 CYS A C 1
ATOM 791 O O . CYS A 1 100 ? -12.782 -6.781 -5.236 1.00 90.94 100 CYS A O 1
ATOM 793 N N . LYS A 1 101 ? -14.751 -7.250 -6.194 1.00 91.12 101 LYS A N 1
ATOM 794 C CA . LYS A 1 101 ? -15.435 -6.027 -5.722 1.00 91.12 101 LYS A CA 1
ATOM 795 C C . LYS A 1 101 ? -15.689 -6.040 -4.218 1.00 91.12 101 LYS A C 1
ATOM 797 O O . LYS A 1 101 ? -15.661 -4.985 -3.595 1.00 91.12 101 LYS A O 1
ATOM 802 N N . ALA A 1 102 ? -15.996 -7.211 -3.662 1.00 88.69 102 ALA A N 1
ATOM 803 C CA . ALA A 1 102 ? -16.270 -7.371 -2.239 1.00 88.69 102 ALA A CA 1
ATOM 804 C C . ALA A 1 102 ? -14.997 -7.279 -1.380 1.00 88.69 102 ALA A C 1
ATOM 806 O O . ALA A 1 102 ? -15.069 -6.895 -0.214 1.00 88.69 102 ALA A O 1
ATOM 807 N N . ASP A 1 103 ? -13.842 -7.625 -1.947 1.00 88.12 103 ASP A N 1
ATOM 808 C CA . ASP A 1 103 ? -12.547 -7.522 -1.285 1.00 88.12 103 ASP A CA 1
ATOM 809 C C . ASP A 1 103 ? -11.926 -6.133 -1.522 1.00 88.12 103 ASP A C 1
ATOM 811 O O . ASP A 1 103 ? -11.524 -5.783 -2.634 1.00 88.12 103 ASP A O 1
ATOM 815 N N . SER A 1 104 ? -11.814 -5.331 -0.459 1.00 84.31 104 SER A N 1
ATOM 816 C CA . SER A 1 104 ? -11.266 -3.967 -0.523 1.00 84.31 104 SER A CA 1
ATOM 817 C C . SER A 1 104 ? -9.823 -3.909 -1.038 1.00 84.31 104 SER A C 1
ATOM 819 O O . SER A 1 104 ? -9.392 -2.881 -1.563 1.00 84.31 104 SER A O 1
ATOM 821 N N . PHE A 1 105 ? -9.073 -5.007 -0.927 1.00 81.75 105 PHE A N 1
ATOM 822 C CA . PHE A 1 105 ? -7.701 -5.119 -1.407 1.00 81.75 105 PHE A CA 1
ATOM 823 C C . PHE A 1 105 ? -7.622 -5.420 -2.911 1.00 81.75 105 PHE A C 1
ATOM 825 O O . PHE A 1 105 ? -6.620 -5.092 -3.557 1.00 81.75 105 PHE A O 1
ATOM 832 N N . LEU A 1 106 ? -8.680 -6.013 -3.473 1.00 86.25 106 LEU A N 1
ATOM 833 C CA . LEU A 1 106 ? -8.775 -6.460 -4.865 1.00 86.25 106 LEU A CA 1
ATOM 834 C C . LEU A 1 106 ? -9.774 -5.650 -5.702 1.00 86.25 106 LEU A C 1
ATOM 836 O O . LEU A 1 106 ? -9.855 -5.870 -6.910 1.00 86.25 106 LEU A O 1
ATOM 840 N N . GLN A 1 107 ? -10.461 -4.670 -5.108 1.00 88.12 107 GLN A N 1
ATOM 841 C CA . GLN A 1 107 ? -11.434 -3.808 -5.788 1.00 88.12 107 GLN A CA 1
ATOM 842 C C . GLN A 1 107 ? -10.867 -3.163 -7.065 1.00 88.12 107 GLN A C 1
ATOM 844 O O . GLN A 1 107 ? -11.551 -3.084 -8.084 1.00 88.12 107 GLN A O 1
ATOM 849 N N . TYR A 1 108 ? -9.577 -2.817 -7.056 1.00 82.38 108 TYR A N 1
ATOM 850 C CA . TYR A 1 108 ? -8.851 -2.324 -8.229 1.00 82.38 108 TYR A CA 1
ATOM 851 C C . TYR A 1 108 ? -8.933 -3.265 -9.449 1.00 82.38 108 TYR A C 1
ATOM 853 O O . TYR A 1 108 ? -9.061 -2.801 -10.583 1.00 82.38 108 TYR A O 1
ATOM 861 N N . PHE A 1 109 ? -8.906 -4.590 -9.248 1.00 80.94 109 PHE A N 1
ATOM 862 C CA . PHE A 1 109 ? -9.060 -5.553 -10.345 1.00 80.94 109 PHE A CA 1
ATOM 863 C C . PHE A 1 109 ? -10.455 -5.503 -10.959 1.00 80.94 109 PHE A C 1
ATOM 865 O O . PHE A 1 109 ? -10.602 -5.692 -12.164 1.00 80.94 109 PHE A O 1
ATOM 872 N N . ALA A 1 110 ? -11.483 -5.219 -10.165 1.00 85.19 110 ALA A N 1
ATOM 873 C CA . ALA A 1 110 ? -12.841 -5.153 -10.679 1.00 85.19 110 ALA A CA 1
ATOM 874 C C . ALA A 1 110 ? -13.107 -3.911 -11.544 1.00 85.19 110 ALA A C 1
ATOM 876 O O . ALA A 1 110 ? -13.979 -3.946 -12.411 1.00 85.19 110 ALA A O 1
ATOM 877 N N . GLU A 1 111 ? -12.359 -2.830 -11.326 1.00 85.94 111 GLU A N 1
ATOM 878 C CA . GLU A 1 111 ? -12.490 -1.565 -12.062 1.00 85.94 111 GLU A CA 1
ATOM 879 C C . GLU A 1 111 ? -11.681 -1.554 -13.371 1.00 85.94 111 GLU A C 1
ATOM 881 O O . GLU A 1 111 ? -11.891 -0.713 -14.246 1.00 85.94 111 GLU A O 1
ATOM 886 N N . MET A 1 112 ? -10.770 -2.513 -13.545 1.00 81.94 112 MET A N 1
ATOM 887 C CA . MET A 1 112 ? -9.889 -2.601 -14.704 1.00 81.94 112 MET A CA 1
ATOM 888 C C . MET A 1 112 ? -10.591 -3.251 -15.912 1.00 81.94 112 MET A C 1
ATOM 890 O O . MET A 1 112 ? -10.876 -4.451 -15.891 1.00 81.94 112 MET A O 1
ATOM 894 N N . PRO A 1 113 ? -10.778 -2.537 -17.042 1.00 79.56 113 PRO A N 1
ATOM 895 C CA . PRO A 1 113 ? -11.536 -3.049 -18.191 1.00 79.56 113 PRO A CA 1
ATOM 896 C C . PRO A 1 113 ? -10.893 -4.276 -18.860 1.00 79.56 113 PRO A C 1
ATOM 898 O O . PRO A 1 113 ? -11.565 -5.039 -19.549 1.00 79.56 113 PRO A O 1
ATOM 901 N N . LYS A 1 114 ? -9.589 -4.499 -18.648 1.00 80.19 114 LYS A N 1
ATOM 902 C CA . LYS A 1 114 ? -8.856 -5.659 -19.179 1.00 80.19 114 LYS A CA 1
ATOM 903 C C . LYS A 1 114 ? -8.978 -6.915 -18.309 1.00 80.19 114 LYS A C 1
ATOM 905 O O . LYS A 1 114 ? -8.667 -7.999 -18.799 1.00 80.19 114 LYS A O 1
ATOM 910 N N . MET A 1 115 ? -9.451 -6.802 -17.064 1.00 81.75 115 MET A N 1
ATOM 911 C CA . MET A 1 115 ? -9.520 -7.948 -16.148 1.00 81.75 115 MET A CA 1
ATOM 912 C C . MET A 1 115 ? -10.547 -8.991 -16.568 1.00 81.75 115 MET A C 1
ATOM 914 O O . MET A 1 115 ? -10.324 -10.173 -16.331 1.00 81.75 115 MET A O 1
ATOM 918 N N . GLY A 1 116 ? -11.598 -8.595 -17.294 1.00 84.25 116 GLY A N 1
ATOM 919 C CA . GLY A 1 116 ? -12.536 -9.548 -17.891 1.00 84.25 116 GLY A CA 1
ATOM 920 C C . GLY A 1 116 ? -11.831 -10.589 -18.767 1.00 84.25 116 GLY A C 1
ATOM 921 O O . GLY A 1 116 ? -12.025 -11.781 -18.561 1.00 84.25 116 GLY A O 1
ATOM 922 N N . LYS A 1 117 ? -10.927 -10.150 -19.655 1.00 81.75 117 LYS A N 1
ATOM 923 C CA . LYS A 1 117 ? -10.141 -11.048 -20.523 1.00 81.75 117 LYS A CA 1
ATOM 924 C C . LYS A 1 117 ? -9.155 -11.918 -19.743 1.00 81.75 117 LYS A C 1
ATOM 926 O O . LYS A 1 117 ? -8.901 -13.058 -20.121 1.00 81.75 117 LYS A O 1
ATOM 931 N N . CYS A 1 118 ? -8.599 -11.388 -18.652 1.00 81.12 118 CYS A N 1
ATOM 932 C CA . CYS A 1 118 ? -7.745 -12.165 -17.757 1.00 81.12 118 CYS A CA 1
ATOM 933 C C . CYS A 1 118 ? -8.535 -13.311 -17.109 1.00 81.12 118 CYS A C 1
ATOM 935 O O . CYS A 1 118 ? -8.096 -14.457 -17.144 1.00 81.12 118 CYS A O 1
ATOM 937 N N . PHE A 1 119 ? -9.734 -13.029 -16.595 1.00 86.94 119 PHE A N 1
ATOM 938 C CA . PHE A 1 119 ? -10.609 -14.051 -16.019 1.00 86.94 119 PHE A CA 1
ATOM 939 C C . PHE A 1 119 ? -11.043 -15.095 -17.052 1.00 86.94 119 PHE A C 1
ATOM 941 O O . PHE A 1 119 ? -11.110 -16.274 -16.721 1.00 86.94 119 PHE A O 1
ATOM 948 N N . GLU A 1 120 ? -11.275 -14.686 -18.300 1.00 86.00 120 GLU A N 1
ATOM 949 C CA . GLU A 1 120 ? -11.545 -15.604 -19.413 1.00 86.00 120 GLU A CA 1
ATOM 950 C C . GLU A 1 120 ? -10.357 -16.543 -19.666 1.00 86.00 120 GLU A C 1
ATOM 952 O O . GLU A 1 120 ? -10.535 -17.757 -19.705 1.00 86.00 120 GLU A O 1
ATOM 957 N N . SER A 1 121 ? -9.131 -16.010 -19.689 1.00 81.56 121 SER A N 1
ATOM 958 C CA . SER A 1 121 ? -7.912 -16.824 -19.833 1.00 81.56 121 SER A CA 1
ATOM 959 C C . SER A 1 121 ? -7.719 -17.793 -18.657 1.00 81.56 121 SER A C 1
ATOM 961 O O . SER A 1 121 ? -7.327 -18.942 -18.844 1.00 81.56 121 SER A O 1
ATOM 963 N N . ILE A 1 122 ? -8.016 -17.349 -17.430 1.00 82.94 122 ILE A N 1
ATOM 964 C CA . ILE A 1 122 ? -7.980 -18.184 -16.217 1.00 82.94 122 ILE A CA 1
ATOM 965 C C . ILE A 1 122 ? -8.976 -19.343 -16.341 1.00 82.94 122 ILE A C 1
ATOM 967 O O . ILE A 1 122 ? -8.628 -20.489 -16.058 1.00 82.94 122 ILE A O 1
ATOM 971 N N . PHE A 1 123 ? -10.196 -19.062 -16.795 1.00 86.06 123 PHE A N 1
ATOM 972 C CA . PHE A 1 123 ? -11.229 -20.075 -16.985 1.00 86.06 123 PHE A CA 1
ATOM 973 C C . PHE A 1 123 ? -10.847 -21.117 -18.042 1.00 86.06 123 PHE A C 1
ATOM 975 O O . PHE A 1 123 ? -11.056 -22.311 -17.825 1.00 86.06 123 PHE A O 1
ATOM 982 N N . GLU A 1 124 ? -10.255 -20.695 -19.161 1.00 82.38 124 GLU A N 1
ATOM 983 C CA . GLU A 1 124 ? -9.790 -21.601 -20.220 1.00 82.38 124 GLU A CA 1
ATOM 984 C C . GLU A 1 124 ? -8.741 -22.601 -19.708 1.00 82.38 124 GLU A C 1
ATOM 986 O O . GLU A 1 124 ? -8.813 -23.790 -20.031 1.00 82.38 124 GLU A O 1
ATOM 991 N N . ILE A 1 125 ? -7.810 -22.151 -18.858 1.00 79.25 125 ILE A N 1
ATOM 992 C CA . ILE A 1 125 ? -6.807 -23.019 -18.213 1.00 79.25 125 ILE A CA 1
ATOM 993 C C . ILE A 1 125 ? -7.483 -24.034 -17.297 1.00 79.25 125 ILE A C 1
ATOM 995 O O . ILE A 1 125 ? -7.204 -25.229 -17.379 1.00 79.25 125 ILE A O 1
ATOM 999 N N . VAL A 1 126 ? -8.375 -23.558 -16.425 1.00 81.00 126 VAL A N 1
ATOM 1000 C CA . VAL A 1 126 ? -9.088 -24.398 -15.450 1.00 81.00 126 VAL A CA 1
ATOM 1001 C C . VAL A 1 126 ? -9.933 -25.457 -16.155 1.00 81.00 126 VAL A C 1
ATOM 1003 O O . VAL A 1 126 ? -10.009 -26.594 -15.697 1.00 81.00 126 VAL A O 1
ATOM 1006 N N . SER A 1 127 ? -10.526 -25.104 -17.294 1.00 81.75 127 SER A N 1
ATOM 1007 C CA . SER A 1 127 ? -11.364 -25.999 -18.096 1.00 81.75 127 SER A CA 1
ATOM 1008 C C . SER A 1 127 ? -10.557 -27.033 -18.895 1.00 81.75 127 SER A C 1
ATOM 1010 O O . SER A 1 127 ? -11.140 -27.832 -19.622 1.00 81.75 127 SER A O 1
ATOM 1012 N N . GLY A 1 128 ? -9.220 -27.022 -18.800 1.00 76.50 128 GLY A N 1
ATOM 1013 C CA . GLY A 1 128 ? -8.336 -27.938 -19.525 1.00 76.50 128 GLY A CA 1
ATOM 1014 C C . GLY A 1 128 ? -8.267 -27.690 -21.037 1.00 76.50 128 GLY A C 1
ATOM 1015 O O . GLY A 1 128 ? -7.664 -28.489 -21.750 1.00 76.50 128 GLY A O 1
ATOM 1016 N N . GLY A 1 129 ? -8.877 -26.604 -21.527 1.00 67.25 129 GLY A N 1
ATOM 1017 C CA . GLY A 1 129 ? -8.914 -26.233 -22.946 1.00 67.25 129 GLY A CA 1
ATOM 1018 C C . GLY A 1 129 ? -7.882 -25.177 -23.351 1.00 67.25 129 GLY A C 1
ATOM 1019 O O . GLY A 1 129 ? -7.703 -24.925 -24.539 1.00 67.25 129 GLY A O 1
ATOM 1020 N N . GLY A 1 130 ? -7.217 -24.547 -22.381 1.00 61.53 130 GLY A N 1
ATOM 1021 C CA . GLY A 1 130 ? -6.329 -23.410 -22.604 1.00 61.53 130 GLY A CA 1
ATOM 1022 C C . GLY A 1 130 ? -4.883 -23.778 -22.934 1.00 61.53 130 GLY A C 1
ATOM 1023 O O . GLY A 1 130 ? -4.348 -24.797 -22.496 1.00 61.53 130 GLY A O 1
ATOM 1024 N N . MET A 1 131 ? -4.232 -22.884 -23.679 1.00 59.62 131 MET A N 1
ATOM 1025 C CA . MET A 1 131 ? -2.808 -22.948 -24.006 1.00 59.62 131 MET A CA 1
ATOM 1026 C C . MET A 1 131 ? -1.976 -23.063 -22.724 1.00 59.62 131 MET A C 1
ATOM 1028 O O . MET A 1 131 ? -2.028 -22.195 -21.860 1.00 59.62 131 MET A O 1
ATOM 1032 N N . MET A 1 132 ? -1.199 -24.133 -22.583 1.00 61.72 132 MET A N 1
ATOM 1033 C CA . MET A 1 132 ? -0.278 -24.307 -21.458 1.00 61.72 132 MET A CA 1
ATOM 1034 C C . MET A 1 132 ? 1.122 -23.827 -21.858 1.00 61.72 132 MET A C 1
ATOM 1036 O O . MET A 1 132 ? 1.579 -24.062 -22.975 1.00 61.72 132 MET A O 1
ATOM 1040 N N . GLY A 1 133 ? 1.829 -23.168 -20.936 1.00 69.88 133 GLY A N 1
ATOM 1041 C CA . GLY A 1 133 ? 3.229 -22.769 -21.120 1.00 69.88 133 GLY A CA 1
ATOM 1042 C C . GLY A 1 133 ? 3.440 -21.324 -21.591 1.00 69.88 133 GLY A C 1
ATOM 1043 O O . GLY A 1 133 ? 2.786 -20.392 -21.122 1.00 69.88 133 GLY A O 1
ATOM 1044 N N . GLY A 1 134 ? 4.424 -21.122 -22.475 1.00 69.38 134 GLY A N 1
ATOM 1045 C CA . GLY A 1 134 ? 4.974 -19.796 -22.796 1.00 69.38 134 GLY A CA 1
ATOM 1046 C C . GLY A 1 134 ? 3.990 -18.822 -23.455 1.00 69.38 134 GLY A C 1
ATOM 1047 O O . GLY A 1 134 ? 4.103 -17.609 -23.263 1.00 69.38 134 GLY A O 1
ATOM 1048 N N . GLU A 1 135 ? 3.002 -19.335 -24.186 1.00 71.06 135 GLU A N 1
ATOM 1049 C CA . GLU A 1 135 ? 2.017 -18.509 -24.884 1.00 71.06 135 GLU A CA 1
ATOM 1050 C C . GLU A 1 135 ? 1.010 -17.887 -23.908 1.00 71.06 135 GLU A C 1
ATOM 1052 O O . GLU A 1 135 ? 0.778 -16.678 -23.942 1.00 71.06 135 GLU A O 1
ATOM 1057 N N . LEU A 1 136 ? 0.540 -18.665 -22.931 1.00 71.44 136 LEU A N 1
ATOM 1058 C CA . LEU A 1 136 ? -0.269 -18.167 -21.822 1.00 71.44 136 LEU A CA 1
ATOM 1059 C C . LEU A 1 136 ? 0.485 -17.151 -20.966 1.00 71.44 136 LEU A C 1
ATOM 1061 O O . LEU A 1 136 ? -0.059 -16.101 -20.629 1.00 71.44 136 LEU A O 1
ATOM 1065 N N . ALA A 1 137 ? 1.754 -17.421 -20.657 1.00 71.12 137 ALA A N 1
ATOM 1066 C CA . ALA A 1 137 ? 2.599 -16.455 -19.964 1.00 71.12 137 ALA A CA 1
ATOM 1067 C C . ALA A 1 137 ? 2.708 -15.138 -20.755 1.00 71.12 137 ALA A C 1
ATOM 1069 O O . ALA A 1 137 ? 2.770 -14.064 -20.166 1.00 71.12 137 ALA A O 1
ATOM 1070 N N . SER A 1 138 ? 2.700 -15.177 -22.092 1.00 72.00 138 SER A N 1
ATOM 1071 C CA . SER A 1 138 ? 2.687 -13.972 -22.934 1.00 72.00 138 SER A CA 1
ATOM 1072 C C . SER A 1 138 ? 1.360 -13.200 -22.847 1.00 72.00 138 SER A C 1
ATOM 1074 O O . SER A 1 138 ? 1.378 -11.978 -22.677 1.00 72.00 138 SER A O 1
ATOM 1076 N N . VAL A 1 139 ? 0.223 -13.905 -22.881 1.00 70.62 139 VAL A N 1
ATOM 1077 C CA . VAL A 1 139 ? -1.124 -13.320 -22.789 1.00 70.62 139 VAL A CA 1
ATOM 1078 C C . VAL A 1 139 ? -1.345 -12.709 -21.411 1.00 70.62 139 VAL A C 1
ATOM 1080 O O . VAL A 1 139 ? -1.756 -11.552 -21.307 1.00 70.62 139 VAL A O 1
ATOM 1083 N N . LEU A 1 140 ? -0.981 -13.431 -20.350 1.00 69.44 140 LEU A N 1
ATOM 1084 C CA . LEU A 1 140 ? -1.044 -12.925 -18.986 1.00 69.44 140 LEU A CA 1
ATOM 1085 C C . LEU A 1 140 ? -0.091 -11.745 -18.799 1.00 69.44 140 LEU A C 1
ATOM 1087 O O . LEU A 1 140 ? -0.515 -10.733 -18.256 1.00 69.44 140 LEU A O 1
ATOM 1091 N N . ARG A 1 141 ? 1.150 -11.788 -19.297 1.00 72.06 141 ARG A N 1
ATOM 1092 C CA . ARG A 1 141 ? 2.053 -10.621 -19.242 1.00 72.06 141 ARG A CA 1
ATOM 1093 C C . ARG A 1 141 ? 1.461 -9.396 -19.927 1.00 72.06 141 ARG A C 1
ATOM 1095 O O . ARG A 1 141 ? 1.526 -8.299 -19.381 1.00 72.06 141 ARG A O 1
ATOM 1102 N N . SER A 1 142 ? 0.878 -9.575 -21.109 1.00 70.25 142 SER A N 1
ATOM 1103 C CA . SER A 1 142 ? 0.213 -8.505 -21.857 1.00 70.25 142 SER A CA 1
ATOM 1104 C C . SER A 1 142 ? -0.974 -7.917 -21.085 1.00 70.25 142 SER A C 1
ATOM 1106 O O . SER A 1 142 ? -1.094 -6.695 -20.961 1.00 70.25 142 SER A O 1
ATOM 1108 N N . ALA A 1 143 ? -1.813 -8.780 -20.505 1.00 66.62 143 ALA A N 1
ATOM 1109 C CA . ALA A 1 143 ? -2.965 -8.376 -19.709 1.00 66.62 143 ALA A CA 1
ATOM 1110 C C . ALA A 1 143 ? -2.557 -7.669 -18.404 1.00 66.62 143 ALA A C 1
ATOM 1112 O O . ALA A 1 143 ? -3.211 -6.703 -18.009 1.00 66.62 143 ALA A O 1
ATOM 1113 N N . HIS A 1 144 ? -1.454 -8.098 -17.779 1.00 70.50 144 HIS A N 1
ATOM 1114 C CA . HIS A 1 144 ? -0.989 -7.626 -16.471 1.00 70.50 144 HIS A CA 1
ATOM 1115 C C . HIS A 1 144 ? 0.050 -6.508 -16.494 1.00 70.50 144 HIS A C 1
ATOM 1117 O O . HIS A 1 144 ? 0.305 -5.922 -15.443 1.00 70.50 144 HIS A O 1
ATOM 1123 N N . ARG A 1 145 ? 0.582 -6.135 -17.667 1.00 68.38 145 ARG A N 1
ATOM 1124 C CA . ARG A 1 145 ? 1.643 -5.117 -17.816 1.00 68.38 145 ARG A CA 1
ATOM 1125 C C . ARG A 1 145 ? 1.349 -3.796 -17.094 1.00 68.38 145 ARG A C 1
ATOM 1127 O O . ARG A 1 145 ? 2.277 -3.142 -16.636 1.00 68.38 145 ARG A O 1
ATOM 1134 N N . ASN A 1 146 ? 0.072 -3.433 -16.964 1.00 64.00 146 ASN A N 1
ATOM 1135 C CA . ASN A 1 146 ? -0.358 -2.153 -16.395 1.00 64.00 146 ASN A CA 1
ATOM 1136 C C . ASN A 1 146 ? -1.081 -2.296 -15.043 1.00 64.00 146 ASN A C 1
ATOM 1138 O O . ASN A 1 146 ? -1.621 -1.316 -14.542 1.00 64.00 146 ASN A O 1
ATOM 1142 N N . LEU A 1 147 ? -1.138 -3.505 -14.472 1.00 65.06 147 LEU A N 1
ATOM 1143 C CA . LEU A 1 147 ? -1.964 -3.804 -13.298 1.00 65.06 147 LEU A CA 1
ATOM 1144 C C . LEU A 1 147 ? -1.245 -3.610 -11.952 1.00 65.06 147 LEU A C 1
ATOM 1146 O O . LEU A 1 147 ? -1.876 -3.782 -10.914 1.00 65.06 147 LEU A O 1
ATOM 1150 N N . TYR A 1 148 ? 0.050 -3.258 -11.946 1.00 68.50 148 TYR A N 1
ATOM 1151 C CA . TYR A 1 148 ? 0.860 -3.042 -10.728 1.00 68.50 148 TYR A CA 1
ATOM 1152 C C . TYR A 1 148 ? 0.578 -4.078 -9.622 1.00 68.50 148 TYR A C 1
ATOM 1154 O O . TYR A 1 148 ? 0.343 -3.752 -8.454 1.00 68.50 148 TYR A O 1
ATOM 1162 N N . LEU A 1 149 ? 0.541 -5.350 -10.020 1.00 74.00 149 LEU A N 1
ATOM 1163 C CA . LEU A 1 149 ? 0.274 -6.473 -9.133 1.00 74.00 149 LEU A CA 1
ATOM 1164 C C . LEU A 1 149 ? 1.444 -6.656 -8.166 1.00 74.00 149 LEU A C 1
ATOM 1166 O O . LEU A 1 149 ? 2.531 -7.064 -8.569 1.00 74.00 149 LEU A O 1
ATOM 1170 N N . THR A 1 150 ? 1.207 -6.349 -6.890 1.00 78.75 150 THR A N 1
ATOM 1171 C CA . THR A 1 150 ? 2.126 -6.695 -5.803 1.00 78.75 150 THR A CA 1
ATOM 1172 C C . THR A 1 150 ? 1.977 -8.169 -5.440 1.00 78.75 150 THR A C 1
ATOM 1174 O O . THR A 1 150 ? 0.924 -8.770 -5.657 1.00 78.75 150 THR A O 1
ATOM 1177 N N . ASP A 1 151 ? 3.015 -8.738 -4.830 1.00 79.12 151 ASP A N 1
ATOM 1178 C CA . ASP A 1 151 ? 3.014 -10.130 -4.369 1.00 79.12 151 ASP A CA 1
ATOM 1179 C C . ASP A 1 151 ? 1.837 -10.427 -3.419 1.00 79.12 151 ASP A C 1
ATOM 1181 O O . ASP A 1 151 ? 1.120 -11.411 -3.588 1.00 79.12 151 ASP A O 1
ATOM 1185 N N . ALA A 1 152 ? 1.552 -9.499 -2.499 1.00 75.94 152 ALA A N 1
ATOM 1186 C CA . ALA A 1 152 ? 0.409 -9.592 -1.595 1.00 75.94 152 ALA A CA 1
ATOM 1187 C C . ALA A 1 152 ? -0.938 -9.601 -2.341 1.00 75.94 152 ALA A C 1
ATOM 1189 O O . ALA A 1 152 ? -1.826 -10.381 -1.999 1.00 75.94 152 ALA A O 1
ATOM 1190 N N . ARG A 1 153 ? -1.103 -8.754 -3.369 1.00 81.62 153 ARG A N 1
ATOM 1191 C CA . ARG A 1 153 ? -2.341 -8.694 -4.170 1.00 81.62 153 ARG A CA 1
ATOM 1192 C C . ARG A 1 153 ? -2.537 -9.954 -4.995 1.00 81.62 153 ARG A C 1
ATOM 1194 O O . ARG A 1 153 ? -3.658 -10.437 -5.096 1.00 81.62 153 ARG A O 1
ATOM 1201 N N . PHE A 1 154 ? -1.457 -10.505 -5.538 1.00 85.94 154 PHE A N 1
ATOM 1202 C CA . PHE A 1 154 ? -1.511 -11.777 -6.244 1.00 85.94 154 PHE A CA 1
ATOM 1203 C C . PHE A 1 154 ? -1.884 -12.924 -5.299 1.00 85.94 154 PHE A C 1
ATOM 1205 O O . PHE A 1 154 ? -2.785 -13.685 -5.625 1.00 85.94 154 PHE A O 1
ATOM 1212 N N . SER A 1 155 ? -1.299 -13.001 -4.097 1.00 86.62 155 SER A N 1
ATOM 1213 C CA . SER A 1 155 ? -1.695 -13.997 -3.085 1.00 86.62 155 SER A CA 1
ATOM 1214 C C . SER A 1 155 ? -3.176 -13.905 -2.712 1.00 86.62 155 SER A C 1
ATOM 1216 O O . SER A 1 155 ? -3.863 -14.923 -2.656 1.00 86.62 155 SER A O 1
ATOM 1218 N N . ALA A 1 156 ? -3.685 -12.692 -2.479 1.00 86.00 156 ALA A N 1
ATOM 1219 C CA . ALA A 1 156 ? -5.098 -12.481 -2.169 1.00 86.00 156 ALA A CA 1
ATOM 1220 C C . ALA A 1 156 ? -6.000 -12.899 -3.344 1.00 86.00 156 ALA A C 1
ATOM 1222 O O . ALA A 1 156 ? -7.003 -13.586 -3.153 1.00 86.00 156 ALA A O 1
ATOM 1223 N N . PHE A 1 157 ? -5.606 -12.563 -4.574 1.00 89.94 157 PHE A N 1
ATOM 1224 C CA . PHE A 1 157 ? -6.314 -12.987 -5.779 1.00 89.94 157 PHE A CA 1
ATOM 1225 C C . PHE A 1 157 ? -6.313 -14.517 -5.952 1.00 89.94 157 PHE A C 1
ATOM 1227 O O . PHE A 1 157 ? -7.353 -15.107 -6.246 1.00 89.94 157 PHE A O 1
ATOM 1234 N N . MET A 1 158 ? -5.186 -15.181 -5.682 1.00 90.44 158 MET A N 1
ATOM 1235 C CA . MET A 1 158 ? -5.075 -16.642 -5.701 1.00 90.44 158 MET A CA 1
ATOM 1236 C C . MET A 1 158 ? -5.976 -17.318 -4.663 1.00 90.44 158 MET A C 1
ATOM 1238 O O . MET A 1 158 ? -6.570 -18.356 -4.958 1.00 90.44 158 MET A O 1
ATOM 1242 N N . ALA A 1 159 ? -6.145 -16.716 -3.483 1.00 89.50 159 ALA A N 1
ATOM 1243 C CA . ALA A 1 159 ? -7.079 -17.209 -2.473 1.00 89.50 159 ALA A CA 1
ATOM 1244 C C . ALA A 1 159 ? -8.544 -17.128 -2.946 1.00 89.50 159 ALA A C 1
ATOM 1246 O O . ALA A 1 159 ? -9.330 -18.042 -2.678 1.00 89.50 159 ALA A O 1
ATOM 1247 N N . LEU A 1 160 ? -8.917 -16.081 -3.697 1.00 90.69 160 LEU A N 1
ATOM 1248 C CA . LEU A 1 160 ? -10.242 -16.003 -4.324 1.00 90.69 160 LEU A CA 1
ATOM 1249 C C . LEU A 1 160 ? -10.436 -17.073 -5.402 1.00 90.69 160 LEU A C 1
ATOM 1251 O O . LEU A 1 160 ? -11.509 -17.674 -5.462 1.00 90.69 160 LEU A O 1
ATOM 1255 N N . ILE A 1 161 ? -9.412 -17.335 -6.221 1.00 89.25 161 ILE A N 1
ATOM 1256 C CA . ILE A 1 161 ? -9.450 -18.408 -7.223 1.00 89.25 161 ILE A CA 1
ATOM 1257 C C . ILE A 1 161 ? -9.630 -19.768 -6.542 1.00 89.25 161 ILE A C 1
ATOM 1259 O O . ILE A 1 161 ? -10.520 -20.512 -6.942 1.00 89.25 161 ILE A O 1
ATOM 1263 N N . ASP A 1 162 ? -8.866 -20.089 -5.492 1.00 88.50 162 ASP A N 1
ATOM 1264 C CA . ASP A 1 162 ? -9.030 -21.350 -4.746 1.00 88.50 162 ASP A CA 1
ATOM 1265 C C . ASP A 1 162 ? -10.460 -21.500 -4.204 1.00 88.50 162 ASP A C 1
ATOM 1267 O O . ASP A 1 162 ? -11.110 -22.530 -4.398 1.00 88.50 162 ASP A O 1
ATOM 1271 N N . LYS A 1 163 ? -10.999 -20.435 -3.597 1.00 87.38 163 LYS A N 1
ATOM 1272 C CA . LYS A 1 163 ? -12.375 -20.414 -3.089 1.00 87.38 163 LYS A CA 1
ATOM 1273 C C . LYS A 1 163 ? -13.404 -20.651 -4.198 1.00 87.38 163 LYS A C 1
ATOM 1275 O O . LYS A 1 163 ? -14.346 -21.417 -3.998 1.00 87.38 163 LYS A O 1
ATOM 1280 N N . LEU A 1 164 ? -13.223 -20.019 -5.357 1.00 88.56 164 LEU A N 1
ATOM 1281 C CA . LEU A 1 164 ? -14.115 -20.158 -6.505 1.00 88.56 164 LEU A CA 1
ATOM 1282 C C . LEU A 1 164 ? -14.050 -21.563 -7.111 1.00 88.56 164 LEU A C 1
ATOM 1284 O O . LEU A 1 164 ? -15.090 -22.162 -7.369 1.00 88.56 164 LEU A O 1
ATOM 1288 N N . LEU A 1 165 ? -12.851 -22.123 -7.277 1.00 85.06 165 LEU A N 1
ATOM 1289 C CA . LEU A 1 165 ? -12.658 -23.478 -7.798 1.00 85.06 165 LEU A CA 1
ATOM 1290 C C . LEU A 1 165 ? -13.303 -24.524 -6.887 1.00 85.06 165 LEU A C 1
ATOM 1292 O O . LEU A 1 165 ? -13.985 -25.427 -7.364 1.00 85.06 165 LEU A O 1
ATOM 1296 N N . ARG A 1 166 ? -13.172 -24.373 -5.568 1.00 83.94 166 ARG A N 1
ATOM 1297 C CA . ARG A 1 166 ? -13.846 -25.257 -4.605 1.00 83.94 166 ARG A CA 1
ATOM 1298 C C . ARG A 1 166 ? -15.370 -25.163 -4.673 1.00 83.94 166 ARG A C 1
ATOM 1300 O O . ARG A 1 166 ? -16.035 -26.160 -4.413 1.00 83.94 166 ARG A O 1
ATOM 1307 N N . ALA A 1 167 ? -15.914 -23.999 -5.029 1.00 82.38 167 ALA A N 1
ATOM 1308 C CA . ALA A 1 167 ? -17.348 -23.829 -5.254 1.00 82.38 167 ALA A CA 1
ATOM 1309 C C . ALA A 1 167 ? -17.807 -24.425 -6.599 1.00 82.38 167 ALA A C 1
ATOM 1311 O O . ALA A 1 167 ? -18.897 -24.985 -6.679 1.00 82.38 167 ALA A O 1
ATOM 1312 N N . MET A 1 168 ? -16.976 -24.333 -7.643 1.00 78.75 168 MET A N 1
ATOM 1313 C CA . MET A 1 168 ? -17.265 -24.868 -8.981 1.00 78.75 168 MET A CA 1
ATOM 1314 C C . MET A 1 168 ? -17.240 -26.388 -9.068 1.00 78.75 168 MET A C 1
ATOM 1316 O O . MET A 1 168 ? -18.014 -26.966 -9.827 1.00 78.75 168 MET A O 1
ATOM 1320 N N . PHE A 1 169 ? -16.341 -27.028 -8.322 1.00 76.62 169 PHE A N 1
ATOM 1321 C CA . PHE A 1 169 ? -16.158 -28.474 -8.328 1.00 76.62 169 PHE A CA 1
ATOM 1322 C C . PHE A 1 169 ? -16.655 -29.069 -6.999 1.00 76.62 169 PHE A C 1
ATOM 1324 O O . PHE A 1 169 ? -15.840 -29.478 -6.177 1.00 76.62 169 PHE A O 1
ATOM 1331 N N . PRO A 1 170 ? -17.971 -29.111 -6.717 1.00 64.50 170 PRO A N 1
ATOM 1332 C CA . PRO A 1 170 ? -18.462 -29.730 -5.493 1.00 64.50 170 PRO A CA 1
ATOM 1333 C C . PRO A 1 170 ? -18.186 -31.247 -5.490 1.00 64.50 170 PRO A C 1
ATOM 1335 O O . PRO A 1 170 ? -18.181 -31.914 -6.522 1.00 64.50 170 PRO A O 1
ATOM 1338 N N . TRP A 1 171 ? -17.922 -31.783 -4.297 1.00 47.34 171 TRP A N 1
ATOM 1339 C CA . TRP A 1 171 ? -17.678 -33.205 -3.995 1.00 47.34 171 TRP A CA 1
ATOM 1340 C C . TRP A 1 171 ? -18.724 -34.132 -4.667 1.00 47.34 171 TRP A C 1
ATOM 1342 O O . TRP A 1 171 ? -19.895 -33.751 -4.689 1.00 47.34 171 TRP A O 1
ATOM 1352 N N . PRO A 1 172 ? -18.363 -35.326 -5.207 1.00 52.94 172 PRO A N 1
ATOM 1353 C CA . PRO A 1 172 ? -17.416 -36.294 -4.633 1.00 52.94 172 PRO A CA 1
ATOM 1354 C C . PRO A 1 172 ? -16.175 -36.640 -5.483 1.00 52.94 172 PRO A C 1
ATOM 1356 O O . PRO A 1 172 ? -15.336 -37.422 -5.042 1.00 52.94 172 PRO A O 1
ATOM 1359 N N . ALA A 1 173 ? -16.004 -36.076 -6.680 1.00 51.88 173 ALA A N 1
ATOM 1360 C CA . ALA A 1 173 ? -14.915 -36.460 -7.585 1.00 51.88 173 ALA A CA 1
ATOM 1361 C C . ALA A 1 173 ? -13.702 -35.514 -7.455 1.00 51.88 173 ALA A C 1
ATOM 1363 O O . ALA A 1 173 ? -13.619 -34.494 -8.125 1.00 51.88 173 ALA A O 1
ATOM 1364 N N . HIS A 1 174 ? -12.786 -35.823 -6.529 1.00 58.62 174 HIS A N 1
ATOM 1365 C CA . HIS A 1 174 ? -11.487 -35.153 -6.310 1.00 58.62 174 HIS A CA 1
ATOM 1366 C C . HIS A 1 174 ? -11.394 -33.604 -6.489 1.00 58.62 174 HIS A C 1
ATOM 1368 O O . HIS A 1 174 ? -10.433 -33.123 -7.101 1.00 58.62 174 HIS A O 1
ATOM 1374 N N . PRO A 1 175 ? -12.273 -32.783 -5.870 1.00 64.50 175 PRO A N 1
ATOM 1375 C CA . PRO A 1 175 ? -12.245 -31.317 -6.003 1.00 64.50 175 PRO A CA 1
ATOM 1376 C C . PRO A 1 175 ? -10.934 -30.665 -5.586 1.00 64.50 175 PRO A C 1
ATOM 1378 O O . PRO A 1 175 ? -10.421 -29.768 -6.247 1.00 64.50 175 PRO A O 1
ATOM 1381 N N . ALA A 1 176 ? -10.376 -31.137 -4.469 1.00 70.44 176 ALA A N 1
ATOM 1382 C CA . ALA A 1 176 ? -9.167 -30.566 -3.903 1.00 70.44 176 ALA A CA 1
ATOM 1383 C C . ALA A 1 176 ? -7.965 -30.801 -4.820 1.00 70.44 176 ALA A C 1
ATOM 1385 O O . ALA A 1 176 ? -7.101 -29.944 -4.909 1.00 70.44 176 ALA A O 1
ATOM 1386 N N . ALA A 1 177 ? -7.904 -31.932 -5.529 1.00 77.12 177 ALA A N 1
ATOM 1387 C CA . ALA A 1 177 ? -6.799 -32.209 -6.441 1.00 77.12 177 ALA A CA 1
ATOM 1388 C C . ALA A 1 177 ? -6.851 -31.296 -7.673 1.00 77.12 177 ALA A C 1
ATOM 1390 O O . ALA A 1 177 ? -5.820 -30.749 -8.058 1.00 77.12 177 ALA A O 1
ATOM 1391 N N . VAL A 1 178 ? -8.043 -31.081 -8.241 1.00 77.19 178 VAL A N 1
ATOM 1392 C CA . VAL A 1 178 ? -8.246 -30.183 -9.390 1.00 77.19 178 VAL A CA 1
ATOM 1393 C C . VAL A 1 178 ? -8.001 -28.729 -8.992 1.00 77.19 178 VAL A C 1
ATOM 1395 O O . VAL A 1 178 ? -7.208 -28.049 -9.642 1.00 77.19 178 VAL A O 1
ATOM 1398 N N . ALA A 1 179 ? -8.599 -28.272 -7.887 1.00 82.25 179 ALA A N 1
ATOM 1399 C CA . ALA A 1 179 ? -8.397 -26.922 -7.370 1.00 82.25 179 ALA A CA 1
ATOM 1400 C C . ALA A 1 179 ? -6.919 -26.671 -7.035 1.00 82.25 179 ALA A C 1
ATOM 1402 O O . ALA A 1 179 ? -6.331 -25.724 -7.548 1.00 82.25 179 ALA A O 1
ATOM 1403 N N . ASN A 1 180 ? -6.275 -27.570 -6.280 1.00 84.62 180 ASN A N 1
ATOM 1404 C CA . ASN A 1 180 ? -4.851 -27.452 -5.959 1.00 84.62 180 ASN A CA 1
ATOM 1405 C C . ASN A 1 180 ? -3.970 -27.517 -7.213 1.00 84.62 180 ASN A C 1
ATOM 1407 O O . ASN A 1 180 ? -2.957 -26.827 -7.274 1.00 84.62 180 ASN A O 1
ATOM 1411 N N . GLY A 1 181 ? -4.323 -28.339 -8.204 1.00 84.94 181 GLY A N 1
ATOM 1412 C CA . GLY A 1 181 ? -3.612 -28.424 -9.479 1.00 84.94 181 GLY A CA 1
ATOM 1413 C C . GLY A 1 181 ? -3.664 -27.104 -10.247 1.00 84.94 181 GLY A C 1
ATOM 1414 O O . GLY A 1 181 ? -2.622 -26.592 -10.652 1.00 84.94 181 GLY A O 1
ATOM 1415 N N . CYS A 1 182 ? -4.853 -26.511 -10.363 1.00 82.56 182 CYS A N 1
ATOM 1416 C CA . CYS A 1 182 ? -5.048 -25.209 -10.998 1.00 82.56 182 CYS A CA 1
ATOM 1417 C C . CYS A 1 182 ? -4.329 -24.094 -10.229 1.00 82.56 182 CYS A C 1
ATOM 1419 O O . CYS A 1 182 ? -3.593 -23.315 -10.827 1.00 82.56 182 CYS A O 1
ATOM 1421 N N . VAL A 1 183 ? -4.472 -24.045 -8.901 1.00 86.56 183 VAL A N 1
ATOM 1422 C CA . VAL A 1 183 ? -3.790 -23.057 -8.049 1.00 86.56 183 VAL A CA 1
ATOM 1423 C C . VAL A 1 183 ? -2.272 -23.170 -8.194 1.00 86.56 183 VAL A C 1
ATOM 1425 O O . VAL A 1 183 ? -1.610 -22.155 -8.381 1.00 86.56 183 VAL A O 1
ATOM 1428 N N . ARG A 1 184 ? -1.704 -24.385 -8.200 1.00 85.25 184 ARG A N 1
ATOM 1429 C CA . ARG A 1 184 ? -0.266 -24.588 -8.459 1.00 85.25 184 ARG A CA 1
ATOM 1430 C C . ARG A 1 184 ? 0.146 -24.133 -9.856 1.00 85.25 184 ARG A C 1
ATOM 1432 O O . ARG A 1 184 ? 1.221 -23.558 -9.998 1.00 85.25 184 ARG A O 1
ATOM 1439 N N . ALA A 1 185 ? -0.679 -24.382 -10.874 1.00 81.88 185 ALA A N 1
ATOM 1440 C CA . ALA A 1 185 ? -0.407 -23.920 -12.232 1.00 81.88 185 ALA A CA 1
ATOM 1441 C C . ALA A 1 185 ? -0.359 -22.385 -12.294 1.00 81.88 185 ALA A C 1
ATOM 1443 O O . ALA A 1 185 ? 0.587 -21.826 -12.847 1.00 81.88 185 ALA A O 1
ATOM 1444 N N . PHE A 1 186 ? -1.309 -21.701 -11.652 1.00 84.38 186 PHE A N 1
ATOM 1445 C CA . PHE A 1 186 ? -1.305 -20.242 -11.534 1.00 84.38 186 PHE A CA 1
ATOM 1446 C C . PHE A 1 186 ? -0.144 -19.709 -10.694 1.00 84.38 186 PHE A C 1
ATOM 1448 O O . PHE A 1 186 ? 0.442 -18.693 -11.057 1.00 84.38 186 PHE A O 1
ATOM 1455 N N . GLU A 1 187 ? 0.256 -20.402 -9.629 1.00 83.81 187 GLU A N 1
ATOM 1456 C CA . GLU A 1 187 ? 1.448 -20.024 -8.862 1.00 83.81 187 GLU A CA 1
ATOM 1457 C C . GLU A 1 187 ? 2.738 -20.167 -9.677 1.00 83.81 187 GLU A C 1
ATOM 1459 O O . GLU A 1 187 ? 3.655 -19.360 -9.536 1.00 83.81 187 GLU A O 1
ATOM 1464 N N . GLY A 1 188 ? 2.799 -21.109 -10.622 1.00 81.56 188 GLY A N 1
ATOM 1465 C CA . GLY A 1 188 ? 3.876 -21.154 -11.617 1.00 81.56 188 GLY A CA 1
ATOM 1466 C C . GLY A 1 188 ? 3.946 -19.887 -12.482 1.00 81.56 188 GLY A C 1
ATOM 1467 O O . GLY A 1 188 ? 5.027 -19.477 -12.901 1.00 81.56 188 GLY A O 1
ATOM 1468 N N . LEU A 1 189 ? 2.807 -19.219 -12.688 1.00 78.81 189 LEU A N 1
ATOM 1469 C CA . LEU A 1 189 ? 2.678 -17.971 -13.446 1.00 78.81 189 LEU A CA 1
ATOM 1470 C C . LEU A 1 189 ? 2.877 -16.727 -12.571 1.00 78.81 189 LEU A C 1
ATOM 1472 O O . LEU A 1 189 ? 2.916 -15.617 -13.100 1.00 78.81 189 LEU A O 1
ATOM 1476 N N . ARG A 1 190 ? 3.059 -16.875 -11.252 1.00 83.81 190 ARG A N 1
ATOM 1477 C CA . ARG A 1 190 ? 3.340 -15.768 -10.321 1.00 83.81 190 ARG A CA 1
ATOM 1478 C C . ARG A 1 190 ? 4.506 -14.914 -10.811 1.00 83.81 190 ARG A C 1
ATOM 1480 O O . ARG A 1 190 ? 4.416 -13.691 -10.882 1.00 83.81 190 ARG A O 1
ATOM 1487 N N . THR A 1 191 ? 5.573 -15.579 -11.243 1.00 70.50 191 THR A N 1
ATOM 1488 C CA . THR A 1 191 ? 6.772 -14.949 -11.815 1.00 70.50 191 THR A CA 1
ATOM 1489 C C . THR A 1 191 ? 6.589 -14.431 -13.239 1.00 70.50 191 THR A C 1
ATOM 1491 O O . THR A 1 191 ? 7.553 -13.979 -13.825 1.00 70.50 191 THR A O 1
ATOM 1494 N N . GLU A 1 192 ? 5.399 -14.490 -13.825 1.00 70.69 192 GLU A N 1
ATOM 1495 C CA . GLU A 1 192 ? 5.087 -13.902 -15.135 1.00 70.69 192 GLU A CA 1
ATOM 1496 C C . GLU A 1 192 ? 4.006 -12.812 -15.009 1.00 70.69 192 GLU A C 1
ATOM 1498 O O . GLU A 1 192 ? 3.923 -11.908 -15.838 1.00 70.69 192 GLU A O 1
ATOM 1503 N N . VAL A 1 193 ? 3.200 -12.854 -13.944 1.00 71.12 193 VAL A N 1
ATOM 1504 C CA . VAL A 1 193 ? 2.088 -11.928 -13.679 1.00 71.12 193 VAL A CA 1
ATOM 1505 C C . VAL A 1 193 ? 2.501 -10.744 -12.794 1.00 71.12 193 VAL A C 1
ATOM 1507 O O . VAL A 1 193 ? 2.003 -9.631 -12.979 1.00 71.12 193 VAL A O 1
ATOM 1510 N N . LEU A 1 194 ? 3.417 -10.944 -11.842 1.00 70.62 194 LEU A N 1
ATOM 1511 C CA . LEU A 1 194 ? 3.829 -9.899 -10.901 1.00 70.62 194 LEU A CA 1
ATOM 1512 C C . LEU A 1 194 ? 4.658 -8.793 -11.567 1.00 70.62 194 LEU A C 1
ATOM 1514 O O . LEU A 1 194 ? 5.840 -8.954 -11.858 1.00 70.62 194 LEU A O 1
ATOM 1518 N N . CYS A 1 195 ? 4.080 -7.606 -11.732 1.00 54.88 195 CYS A N 1
ATOM 1519 C CA . CYS A 1 195 ? 4.835 -6.434 -12.170 1.00 54.88 195 CYS A CA 1
ATOM 1520 C C . CYS A 1 195 ? 5.543 -5.768 -10.977 1.00 54.88 195 CYS A C 1
ATOM 1522 O O . CYS A 1 195 ? 5.066 -4.774 -10.438 1.00 54.88 195 CYS A O 1
ATOM 1524 N N . GLY A 1 196 ? 6.706 -6.297 -10.580 1.00 46.78 196 GLY A N 1
ATOM 1525 C CA . GLY A 1 196 ? 7.575 -5.678 -9.570 1.00 46.78 196 GLY A CA 1
ATOM 1526 C C . GLY A 1 196 ? 8.395 -6.678 -8.753 1.00 46.78 196 GLY A C 1
ATOM 1527 O O . GLY A 1 196 ? 7.871 -7.697 -8.333 1.00 46.78 196 GLY A O 1
ATOM 1528 N N . SER A 1 197 ? 9.685 -6.355 -8.585 1.00 41.78 197 SER A N 1
ATOM 1529 C CA . SER A 1 197 ? 10.782 -7.051 -7.875 1.00 41.78 197 SER A CA 1
ATOM 1530 C C . SER A 1 197 ? 11.060 -8.537 -8.188 1.00 41.78 197 SER A C 1
ATOM 1532 O O . SER A 1 197 ? 12.207 -8.846 -8.498 1.00 41.78 197 SER A O 1
ATOM 1534 N N . THR A 1 198 ? 10.090 -9.455 -8.224 1.00 44.47 198 THR A N 1
ATOM 1535 C CA . THR A 1 198 ? 10.349 -10.898 -8.469 1.00 44.47 198 THR A CA 1
ATOM 1536 C C . THR A 1 198 ? 10.497 -11.273 -9.949 1.00 44.47 198 THR A C 1
ATOM 1538 O O . THR A 1 198 ? 11.201 -12.225 -10.275 1.00 44.47 198 THR A O 1
ATOM 1541 N N . LEU A 1 199 ? 9.930 -10.478 -10.864 1.00 41.75 199 LEU A N 1
ATOM 1542 C CA . LEU A 1 199 ? 10.093 -10.616 -12.324 1.00 41.75 199 LEU A CA 1
ATOM 1543 C C . LEU A 1 199 ? 11.351 -9.937 -12.885 1.00 41.75 199 LEU A C 1
ATOM 1545 O O . LEU A 1 199 ? 11.761 -10.197 -14.016 1.00 41.75 199 LEU A O 1
ATOM 1549 N N . ARG A 1 200 ? 11.973 -9.027 -12.127 1.00 52.28 200 ARG A N 1
ATOM 1550 C CA . ARG A 1 200 ? 13.077 -8.205 -12.652 1.00 52.28 200 ARG A CA 1
ATOM 1551 C C . ARG A 1 200 ? 14.333 -9.038 -12.880 1.00 52.28 200 ARG A C 1
ATOM 1553 O O . ARG A 1 200 ? 15.022 -8.800 -13.863 1.00 52.28 200 ARG A O 1
ATOM 1560 N N . SER A 1 201 ? 14.554 -10.074 -12.073 1.00 44.09 201 SER A N 1
ATOM 1561 C CA . SER A 1 201 ? 15.647 -11.033 -12.254 1.00 44.09 201 SER A CA 1
ATOM 1562 C C . SER A 1 201 ? 15.452 -11.937 -13.474 1.00 44.09 201 SER A C 1
ATOM 1564 O O . SER A 1 201 ? 16.434 -12.217 -14.149 1.00 44.09 201 SER A O 1
ATOM 1566 N N . SER A 1 202 ? 14.222 -12.355 -13.811 1.00 41.81 202 SER A N 1
ATOM 1567 C CA . SER A 1 202 ? 13.981 -13.190 -15.002 1.00 41.81 202 SER A CA 1
ATOM 1568 C C . SER A 1 202 ? 13.908 -12.370 -16.292 1.00 41.81 202 SER A C 1
ATOM 1570 O O . SER A 1 202 ? 14.337 -12.857 -17.328 1.00 41.81 202 SER A O 1
ATOM 1572 N N . ARG A 1 203 ? 13.464 -11.102 -16.251 1.00 46.34 203 ARG A N 1
ATOM 1573 C CA . ARG A 1 203 ? 13.575 -10.165 -17.386 1.00 46.34 203 ARG A CA 1
ATOM 1574 C C . ARG A 1 203 ? 15.005 -9.695 -17.622 1.00 46.34 203 ARG A C 1
ATOM 1576 O O . ARG A 1 203 ? 15.405 -9.654 -18.778 1.00 46.34 203 ARG A O 1
ATOM 1583 N N . LEU A 1 204 ? 15.781 -9.398 -16.576 1.00 48.66 204 LEU A N 1
ATOM 1584 C CA . LEU A 1 204 ? 17.235 -9.251 -16.700 1.00 48.66 204 LEU A CA 1
ATOM 1585 C C . LEU A 1 204 ? 17.826 -10.535 -17.267 1.00 48.66 204 LEU A C 1
ATOM 1587 O O . LEU A 1 204 ? 18.484 -10.458 -18.284 1.00 48.66 204 LEU A O 1
ATOM 1591 N N . ALA A 1 205 ? 17.498 -11.713 -16.733 1.00 49.88 205 ALA A N 1
ATOM 1592 C CA . ALA A 1 205 ? 18.008 -12.979 -17.257 1.00 49.88 205 ALA A CA 1
ATOM 1593 C C . ALA A 1 205 ? 17.485 -13.342 -18.657 1.00 49.88 205 ALA A C 1
ATOM 1595 O O . ALA A 1 205 ? 18.135 -14.120 -19.333 1.00 49.88 205 ALA A O 1
ATOM 1596 N N . ALA A 1 206 ? 16.362 -12.797 -19.129 1.00 53.16 206 ALA A N 1
ATOM 1597 C CA . ALA A 1 206 ? 15.858 -12.990 -20.490 1.00 53.16 206 ALA A CA 1
ATOM 1598 C C . ALA A 1 206 ? 16.461 -11.971 -21.463 1.00 53.16 206 ALA A C 1
ATOM 1600 O O . ALA A 1 206 ? 16.764 -12.320 -22.595 1.00 53.16 206 ALA A O 1
ATOM 1601 N N . VAL A 1 207 ? 16.687 -10.729 -21.028 1.00 52.19 207 VAL A N 1
ATOM 1602 C CA . VAL A 1 207 ? 17.371 -9.683 -21.804 1.00 52.19 207 VAL A CA 1
ATOM 1603 C C . VAL A 1 207 ? 18.876 -9.962 -21.881 1.00 52.19 207 VAL A C 1
ATOM 1605 O O . VAL A 1 207 ? 19.466 -9.889 -22.956 1.00 52.19 207 VAL A O 1
ATOM 1608 N N . GLU A 1 208 ? 19.491 -10.331 -20.763 1.00 53.59 208 GLU A N 1
ATOM 1609 C CA . GLU A 1 208 ? 20.859 -10.837 -20.671 1.00 53.59 208 GLU A CA 1
ATOM 1610 C C . GLU A 1 208 ? 20.956 -12.250 -21.242 1.00 53.59 208 GLU A C 1
ATOM 1612 O O . GLU A 1 208 ? 21.953 -12.567 -21.867 1.00 53.59 208 GLU A O 1
ATOM 1617 N N . GLY A 1 209 ? 19.926 -13.088 -21.113 1.00 59.03 209 GLY A N 1
ATOM 1618 C CA . GLY A 1 209 ? 19.877 -14.434 -21.695 1.00 59.03 209 GLY A CA 1
ATOM 1619 C C . GLY A 1 209 ? 19.780 -14.425 -23.212 1.00 59.03 209 GLY A C 1
ATOM 1620 O O . GLY A 1 209 ? 20.472 -15.207 -23.841 1.00 59.03 209 GLY A O 1
ATOM 1621 N N . LEU A 1 210 ? 19.024 -13.505 -23.819 1.00 50.44 210 LEU A N 1
ATOM 1622 C CA . LEU A 1 210 ? 19.055 -13.260 -25.267 1.00 50.44 210 LEU A CA 1
ATOM 1623 C C . LEU A 1 210 ? 20.429 -12.754 -25.720 1.00 50.44 210 LEU A C 1
ATOM 1625 O O . LEU A 1 210 ? 20.922 -13.185 -26.756 1.00 50.44 210 LEU A O 1
ATOM 1629 N N . ALA A 1 211 ? 21.074 -11.893 -24.927 1.00 48.03 211 ALA A N 1
ATOM 1630 C CA . ALA A 1 211 ? 22.424 -11.414 -25.219 1.00 48.03 2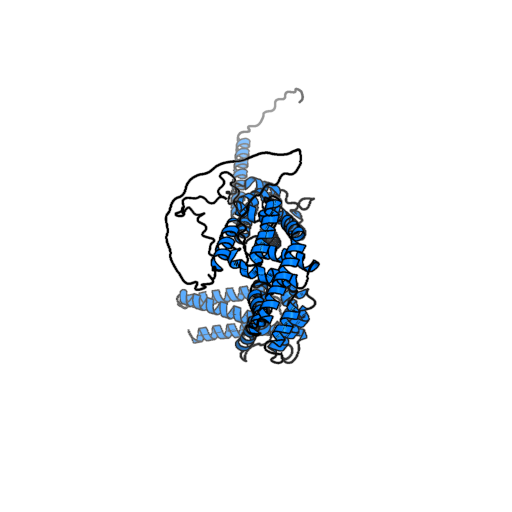11 ALA A CA 1
ATOM 1631 C C . ALA A 1 211 ? 23.498 -12.508 -25.044 1.00 48.03 211 ALA A C 1
ATOM 1633 O O . ALA A 1 211 ? 24.456 -12.556 -25.809 1.00 48.03 211 ALA A O 1
ATOM 1634 N N . ASN A 1 212 ? 23.326 -13.408 -24.074 1.00 50.00 212 ASN A N 1
ATOM 1635 C CA . ASN A 1 212 ? 24.251 -14.501 -23.768 1.00 50.00 212 ASN A CA 1
ATOM 1636 C C . ASN A 1 212 ? 24.008 -15.739 -24.656 1.00 50.00 212 ASN A C 1
ATOM 1638 O O . ASN A 1 212 ? 24.943 -16.488 -24.930 1.00 50.00 212 ASN A O 1
ATOM 1642 N N . ALA A 1 213 ? 22.781 -15.950 -25.144 1.00 52.75 213 ALA A N 1
ATOM 1643 C CA . ALA A 1 213 ? 22.422 -17.036 -26.060 1.00 52.75 213 ALA A CA 1
ATOM 1644 C C . ALA A 1 213 ? 22.966 -16.825 -27.483 1.00 52.75 213 ALA A C 1
ATOM 1646 O O . ALA A 1 213 ? 23.083 -17.790 -28.233 1.00 52.75 213 ALA A O 1
ATOM 1647 N N . MET A 1 214 ? 23.362 -15.599 -27.849 1.00 52.34 214 MET A N 1
ATOM 1648 C CA . MET A 1 214 ? 24.011 -15.302 -29.136 1.00 52.34 214 MET A CA 1
ATOM 1649 C C . MET A 1 214 ? 25.495 -15.723 -29.213 1.00 52.34 214 MET A C 1
ATOM 1651 O O . MET A 1 214 ? 26.175 -15.419 -30.195 1.00 52.34 214 MET A O 1
ATOM 1655 N N . GLY A 1 215 ? 26.000 -16.460 -28.217 1.00 54.03 215 GLY A N 1
ATOM 1656 C CA . GLY A 1 215 ? 27.399 -16.882 -28.145 1.00 54.03 215 GLY A CA 1
ATOM 1657 C C . GLY A 1 215 ? 28.353 -15.704 -27.925 1.00 54.03 215 GLY A C 1
ATOM 1658 O O . GLY A 1 215 ? 27.988 -1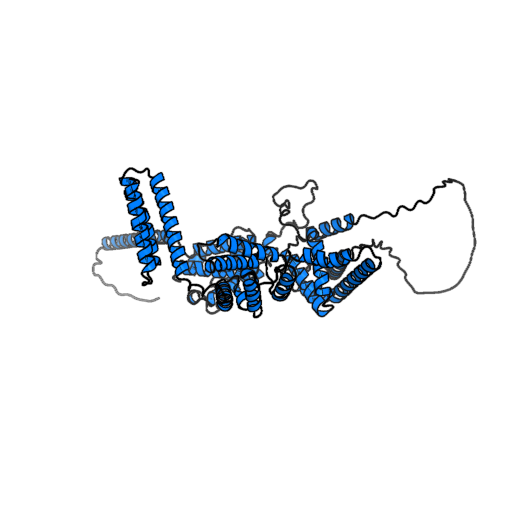4.541 -28.082 1.00 54.03 215 GLY A O 1
ATOM 1659 N N . SER A 1 216 ? 29.605 -15.991 -27.564 1.00 59.50 216 SER A N 1
ATOM 1660 C CA . SER A 1 216 ? 30.658 -14.985 -27.341 1.00 59.50 216 SER A CA 1
ATOM 1661 C C . SER A 1 216 ? 31.161 -14.349 -28.648 1.00 59.50 216 SER A C 1
ATOM 1663 O O . SER A 1 216 ? 32.367 -14.244 -28.876 1.00 59.50 216 SER A O 1
ATOM 1665 N N . SER A 1 217 ? 30.253 -13.990 -29.553 1.00 75.19 217 SER A N 1
ATOM 1666 C CA . SER A 1 217 ? 30.599 -13.243 -30.752 1.00 75.19 217 SER A CA 1
ATOM 1667 C C . SER A 1 217 ? 30.893 -11.793 -30.370 1.00 75.19 217 SER A C 1
ATOM 1669 O O . SER A 1 217 ? 30.214 -11.193 -29.533 1.00 75.19 217 SER A O 1
ATOM 1671 N N . THR A 1 218 ? 31.924 -11.221 -30.984 1.00 80.88 218 THR A N 1
ATOM 1672 C CA . THR A 1 218 ? 32.322 -9.815 -30.813 1.00 80.88 218 THR A CA 1
ATOM 1673 C C . THR A 1 218 ? 31.163 -8.845 -31.072 1.00 80.88 218 THR A C 1
ATOM 1675 O O . THR A 1 218 ? 31.043 -7.816 -30.407 1.00 80.88 218 THR A O 1
ATOM 1678 N N . THR A 1 219 ? 30.238 -9.220 -31.956 1.00 78.50 219 THR A N 1
ATOM 1679 C CA . THR A 1 219 ? 29.028 -8.454 -32.264 1.00 78.50 219 THR A CA 1
ATOM 1680 C C . THR A 1 219 ? 28.068 -8.362 -31.077 1.00 78.50 219 THR A C 1
ATOM 1682 O O . THR A 1 219 ? 27.556 -7.279 -30.805 1.00 78.50 219 THR A O 1
ATOM 1685 N N . ALA A 1 220 ? 27.872 -9.439 -30.305 1.00 76.00 220 ALA A N 1
ATOM 1686 C CA . ALA A 1 220 ? 27.016 -9.421 -29.115 1.00 76.00 220 ALA A CA 1
ATOM 1687 C C . ALA A 1 220 ? 27.555 -8.454 -28.044 1.00 76.00 220 ALA A C 1
ATOM 1689 O O . ALA A 1 220 ? 26.800 -7.655 -27.475 1.00 76.00 220 ALA A O 1
ATOM 1690 N N . THR A 1 221 ? 28.874 -8.460 -27.821 1.00 80.69 221 THR A N 1
ATOM 1691 C CA . THR A 1 221 ? 29.534 -7.518 -26.904 1.00 80.69 221 THR A CA 1
ATOM 1692 C C . THR A 1 221 ? 29.413 -6.070 -27.373 1.00 80.69 221 THR A C 1
ATOM 1694 O O . THR A 1 221 ? 29.083 -5.203 -26.563 1.00 80.69 221 THR A O 1
ATOM 1697 N N . GLU A 1 222 ? 29.587 -5.801 -28.669 1.00 82.88 222 GLU A N 1
ATOM 1698 C CA . GLU A 1 222 ? 29.425 -4.460 -29.244 1.00 82.88 222 GLU A CA 1
ATOM 1699 C C . GLU A 1 222 ? 27.991 -3.943 -29.085 1.00 82.88 222 GLU A C 1
ATOM 1701 O O . GLU A 1 222 ? 27.795 -2.823 -28.609 1.00 82.88 222 GLU A O 1
ATOM 1706 N N . THR A 1 223 ? 26.973 -4.766 -29.367 1.00 80.69 223 THR A N 1
ATOM 1707 C CA . THR A 1 223 ? 25.571 -4.378 -29.134 1.00 80.69 223 THR A CA 1
ATOM 1708 C C . THR A 1 223 ? 25.262 -4.118 -27.663 1.00 80.69 223 THR A C 1
ATOM 1710 O O . THR A 1 223 ? 24.520 -3.183 -27.352 1.00 80.69 223 THR A O 1
ATOM 1713 N N . ARG A 1 224 ? 25.847 -4.887 -26.733 1.00 80.31 224 ARG A N 1
ATOM 1714 C CA . ARG A 1 224 ? 25.690 -4.641 -25.292 1.00 80.31 224 ARG A CA 1
ATOM 1715 C C . ARG A 1 224 ? 26.311 -3.303 -24.896 1.00 80.31 224 ARG A C 1
ATOM 1717 O O . ARG A 1 224 ? 25.663 -2.531 -24.194 1.00 80.31 224 ARG A O 1
ATOM 1724 N N . HIS A 1 225 ? 27.519 -3.005 -25.372 1.00 84.62 225 HIS A N 1
ATOM 1725 C CA . HIS A 1 225 ? 28.183 -1.728 -25.113 1.00 84.62 225 HIS A CA 1
ATOM 1726 C C . HIS A 1 225 ? 27.420 -0.545 -25.713 1.00 84.62 225 HIS A C 1
ATOM 1728 O O . HIS A 1 225 ? 27.222 0.445 -25.015 1.00 84.62 225 HIS A O 1
ATOM 1734 N N . ALA A 1 226 ? 26.928 -0.662 -26.949 1.00 85.62 226 ALA A N 1
ATOM 1735 C CA . ALA A 1 226 ? 26.124 0.376 -27.592 1.00 85.62 226 ALA A CA 1
ATOM 1736 C C . ALA A 1 226 ? 24.820 0.647 -26.825 1.00 85.62 226 ALA A C 1
ATOM 1738 O O . ALA A 1 226 ? 24.441 1.800 -26.622 1.00 85.62 226 ALA A O 1
ATOM 1739 N N . ARG A 1 227 ? 24.157 -0.407 -26.335 1.00 82.75 227 ARG A N 1
ATOM 1740 C CA . ARG A 1 227 ? 22.944 -0.282 -25.519 1.00 82.75 227 ARG A CA 1
ATOM 1741 C C . ARG A 1 227 ? 23.224 0.373 -24.171 1.00 82.75 227 ARG A C 1
ATOM 1743 O O . ARG A 1 227 ? 22.503 1.288 -23.793 1.00 82.75 227 ARG A O 1
ATOM 1750 N N . THR A 1 228 ? 24.266 -0.059 -23.461 1.00 83.69 228 THR A N 1
ATOM 1751 C CA . THR A 1 228 ? 24.671 0.584 -22.203 1.00 83.69 228 THR A CA 1
ATOM 1752 C C . THR A 1 228 ? 25.041 2.045 -22.442 1.00 83.69 228 THR A C 1
ATOM 1754 O O . THR A 1 228 ? 24.592 2.904 -21.697 1.00 83.69 228 THR A O 1
ATOM 1757 N N . ALA A 1 229 ? 25.777 2.360 -23.511 1.00 86.88 229 ALA A N 1
ATOM 1758 C CA . ALA A 1 229 ? 26.116 3.736 -23.865 1.00 86.88 229 ALA A CA 1
ATOM 1759 C C . ALA A 1 229 ? 24.870 4.595 -24.137 1.00 86.88 229 ALA A C 1
ATOM 1761 O O . ALA A 1 229 ? 24.820 5.736 -23.685 1.00 86.88 229 ALA A O 1
ATOM 1762 N N . ARG A 1 230 ? 23.845 4.045 -24.804 1.00 88.25 230 ARG A N 1
ATOM 1763 C CA . ARG A 1 230 ? 22.558 4.729 -25.011 1.00 88.25 230 ARG A CA 1
ATOM 1764 C C . ARG A 1 230 ? 21.847 5.012 -23.690 1.00 88.25 230 ARG A C 1
ATOM 1766 O O . ARG A 1 230 ? 21.507 6.161 -23.440 1.00 88.25 230 ARG A O 1
ATOM 1773 N N . VAL A 1 231 ? 21.694 3.999 -22.832 1.00 86.81 231 VAL A N 1
ATOM 1774 C CA . VAL A 1 231 ? 21.074 4.163 -21.503 1.00 86.81 231 VAL A CA 1
ATOM 1775 C C . VAL A 1 231 ? 21.813 5.228 -20.695 1.00 86.81 231 VAL A C 1
ATOM 1777 O O . VAL A 1 231 ? 21.194 6.073 -20.059 1.00 86.81 231 VAL A O 1
ATOM 1780 N N . MET A 1 232 ? 23.142 5.232 -20.765 1.00 86.19 232 MET A N 1
ATOM 1781 C CA . MET A 1 232 ? 23.984 6.218 -20.095 1.00 86.19 232 MET A CA 1
ATOM 1782 C C . MET A 1 232 ? 23.812 7.632 -20.651 1.00 86.19 232 MET A C 1
ATOM 1784 O O . MET A 1 232 ? 23.762 8.584 -19.874 1.00 86.19 232 MET A O 1
ATOM 1788 N N . ALA A 1 233 ? 23.708 7.779 -21.972 1.00 88.50 233 ALA A N 1
ATOM 1789 C CA . ALA A 1 233 ? 23.442 9.064 -22.606 1.00 88.50 233 ALA A CA 1
ATOM 1790 C C . ALA A 1 233 ? 22.063 9.605 -22.201 1.00 88.50 233 ALA A C 1
ATOM 1792 O O . ALA A 1 233 ? 21.970 10.759 -21.788 1.00 88.50 233 ALA A O 1
ATOM 1793 N N . ALA A 1 234 ? 21.031 8.755 -22.219 1.00 89.44 234 ALA A N 1
ATOM 1794 C CA . ALA A 1 234 ? 19.676 9.116 -21.807 1.00 89.44 234 ALA A CA 1
ATOM 1795 C C . ALA A 1 234 ? 19.614 9.501 -20.317 1.00 89.44 234 ALA A C 1
ATOM 1797 O O . ALA A 1 234 ? 19.085 10.552 -19.970 1.00 89.44 234 ALA A O 1
ATOM 1798 N N . MET A 1 235 ? 20.253 8.718 -19.438 1.00 89.50 235 MET A N 1
ATOM 1799 C CA . MET A 1 235 ? 20.389 9.040 -18.009 1.00 89.50 235 MET A CA 1
ATOM 1800 C C . MET A 1 235 ? 21.135 10.361 -17.769 1.00 89.50 235 MET A C 1
ATOM 1802 O O . MET A 1 235 ? 20.847 11.072 -16.807 1.00 89.50 235 MET A O 1
ATOM 1806 N N . GLY A 1 236 ? 22.110 10.687 -18.622 1.00 87.94 236 GLY A N 1
ATOM 1807 C CA . GLY A 1 236 ? 22.814 11.966 -18.594 1.00 87.94 236 GLY A CA 1
ATOM 1808 C C . GLY A 1 236 ? 21.916 13.134 -19.002 1.00 87.94 236 GLY A C 1
ATOM 1809 O O . GLY A 1 236 ? 21.904 14.153 -18.312 1.00 87.94 236 GLY A O 1
ATOM 1810 N N . ALA A 1 237 ? 21.140 12.970 -20.077 1.00 89.44 237 ALA A N 1
ATOM 1811 C CA . ALA A 1 237 ? 20.208 13.976 -20.583 1.00 89.44 237 ALA A CA 1
ATOM 1812 C C . ALA A 1 237 ? 19.069 14.262 -19.590 1.00 89.44 237 ALA A C 1
ATOM 1814 O O . ALA A 1 237 ? 18.786 15.420 -19.289 1.00 89.44 237 ALA A O 1
ATOM 1815 N N . CYS A 1 238 ? 18.494 13.218 -18.985 1.00 92.31 238 CYS A N 1
ATOM 1816 C CA . CYS A 1 238 ? 17.416 13.358 -18.009 1.00 92.31 238 CYS A CA 1
ATOM 1817 C C . CYS A 1 238 ? 17.913 13.614 -16.573 1.00 92.31 238 CYS A C 1
ATOM 1819 O O . CYS A 1 238 ? 17.111 13.647 -15.641 1.00 92.31 238 CYS A O 1
ATOM 1821 N N . GLY A 1 239 ? 19.222 13.779 -16.353 1.00 89.62 239 GLY A N 1
ATOM 1822 C CA . GLY A 1 239 ? 19.799 13.879 -15.011 1.00 89.62 239 GLY A CA 1
ATOM 1823 C C . GLY A 1 239 ? 19.245 15.058 -14.208 1.00 89.62 239 GLY A C 1
ATOM 1824 O O . GLY A 1 239 ? 18.766 14.873 -13.093 1.00 89.62 239 GLY A O 1
ATOM 1825 N N . VAL A 1 240 ? 19.264 16.265 -14.778 1.00 87.25 240 VAL A N 1
ATOM 1826 C CA . VAL A 1 240 ? 18.745 17.479 -14.119 1.00 87.25 240 VAL A CA 1
ATOM 1827 C C . VAL A 1 240 ? 17.254 17.354 -13.756 1.00 87.25 240 VAL A C 1
ATOM 1829 O O . VAL A 1 240 ? 16.951 17.475 -12.566 1.00 87.25 240 VAL A O 1
ATOM 1832 N N . PRO A 1 241 ? 16.333 17.051 -14.697 1.00 89.50 241 PRO A N 1
ATOM 1833 C CA . PRO A 1 241 ? 14.911 16.931 -14.367 1.00 89.50 241 PRO A CA 1
ATOM 1834 C C . PRO A 1 241 ? 14.626 15.776 -13.396 1.00 89.50 241 PRO A C 1
ATOM 1836 O O . PRO A 1 241 ? 13.778 15.907 -12.514 1.00 89.50 241 PRO A O 1
ATOM 1839 N N . LEU A 1 242 ? 15.381 14.673 -13.478 1.00 90.81 242 LEU A N 1
ATOM 1840 C CA . LEU A 1 242 ? 15.291 13.571 -12.520 1.00 90.81 242 LEU A CA 1
ATOM 1841 C C . LEU A 1 242 ? 15.606 14.033 -11.090 1.00 90.81 242 LEU A C 1
ATOM 1843 O O . LEU A 1 242 ? 14.849 13.734 -10.167 1.00 90.81 242 LEU A O 1
ATOM 1847 N N . PHE A 1 243 ? 16.708 14.760 -10.878 1.00 88.19 243 PHE A N 1
ATOM 1848 C CA . PHE A 1 243 ? 17.072 15.233 -9.537 1.00 88.19 243 PHE A CA 1
ATOM 1849 C C . PHE A 1 243 ? 16.125 16.306 -9.011 1.00 88.19 243 PHE A C 1
ATOM 1851 O O . PHE A 1 243 ? 15.863 16.328 -7.808 1.00 88.19 243 PHE A O 1
ATOM 1858 N N . GLU A 1 244 ? 15.577 17.146 -9.883 1.00 87.75 244 GLU A N 1
ATOM 1859 C CA . GLU A 1 244 ? 14.545 18.110 -9.509 1.00 87.75 244 GLU A CA 1
ATOM 1860 C C . GLU A 1 244 ? 13.267 17.401 -9.030 1.00 87.75 244 GLU A C 1
ATOM 1862 O O . GLU A 1 244 ? 12.781 17.687 -7.933 1.00 87.75 244 GLU A O 1
ATOM 1867 N N . ALA A 1 245 ? 12.790 16.393 -9.768 1.00 90.12 245 ALA A N 1
ATOM 1868 C CA . ALA A 1 245 ? 11.637 15.579 -9.375 1.00 90.12 245 ALA A CA 1
ATOM 1869 C C . ALA A 1 245 ? 11.877 14.824 -8.053 1.00 90.12 245 ALA A C 1
ATOM 1871 O O . ALA A 1 245 ? 11.029 14.819 -7.157 1.00 90.12 245 ALA A O 1
ATOM 1872 N N . ILE A 1 246 ? 13.067 14.241 -7.884 1.00 89.94 246 ILE A N 1
ATOM 1873 C CA . ILE A 1 246 ? 13.481 13.563 -6.648 1.00 89.94 246 ILE A CA 1
ATOM 1874 C C . ILE A 1 246 ? 13.537 14.538 -5.461 1.00 89.94 246 ILE A C 1
ATOM 1876 O O . ILE A 1 246 ? 13.151 14.179 -4.345 1.00 89.94 246 ILE A O 1
ATOM 1880 N N . ALA A 1 247 ? 14.025 15.764 -5.668 1.00 85.38 247 ALA A N 1
ATOM 1881 C CA . ALA A 1 247 ? 14.122 16.778 -4.620 1.00 85.38 247 ALA A CA 1
ATOM 1882 C C . ALA A 1 247 ? 12.742 17.259 -4.144 1.00 85.38 247 ALA A C 1
ATOM 1884 O O . ALA A 1 247 ? 12.587 17.606 -2.967 1.00 85.38 247 ALA A O 1
ATOM 1885 N N . GLN A 1 248 ? 11.746 17.238 -5.032 1.00 87.12 248 GLN A N 1
ATOM 1886 C CA . GLN A 1 248 ? 10.353 17.556 -4.722 1.00 87.12 248 GLN A CA 1
ATOM 1887 C C . GLN A 1 248 ? 9.611 16.389 -4.044 1.00 87.12 248 GLN A C 1
ATOM 1889 O O . GLN A 1 248 ? 8.662 16.620 -3.294 1.00 87.12 248 GLN A O 1
ATOM 1894 N N . ASP A 1 249 ? 10.051 15.140 -4.231 1.00 85.19 249 ASP A N 1
ATOM 1895 C CA . ASP A 1 249 ? 9.410 13.973 -3.621 1.00 85.19 249 ASP A CA 1
ATOM 1896 C C . ASP A 1 249 ? 9.779 13.820 -2.135 1.00 85.19 249 ASP A C 1
ATOM 1898 O O . ASP A 1 249 ? 10.892 13.436 -1.767 1.00 85.19 249 ASP A O 1
ATOM 1902 N N . SER A 1 250 ? 8.823 14.069 -1.238 1.00 80.56 250 SER A N 1
ATOM 1903 C CA . SER A 1 250 ? 9.022 13.953 0.215 1.00 80.56 250 SER A CA 1
ATOM 1904 C C . SER A 1 250 ? 9.494 12.567 0.674 1.00 80.56 250 SER A C 1
ATOM 1906 O O . SER A 1 250 ? 10.164 12.480 1.701 1.00 80.56 250 SER A O 1
ATOM 1908 N N . ARG A 1 251 ? 9.229 11.502 -0.096 1.00 79.62 251 ARG A N 1
ATOM 1909 C CA . ARG A 1 251 ? 9.609 10.117 0.229 1.00 79.62 251 ARG A CA 1
ATOM 1910 C C . ARG A 1 251 ? 11.113 9.868 0.132 1.00 79.62 251 ARG A C 1
ATOM 1912 O O . ARG A 1 251 ? 11.625 9.009 0.838 1.00 79.62 251 ARG A O 1
ATOM 1919 N N . ILE A 1 252 ? 11.816 10.575 -0.755 1.00 86.31 252 ILE A N 1
ATOM 1920 C CA . ILE A 1 252 ? 13.250 10.349 -1.023 1.00 86.31 252 ILE A CA 1
ATOM 1921 C C . ILE A 1 252 ? 14.093 11.627 -0.986 1.00 86.31 252 ILE A C 1
ATOM 1923 O O . ILE A 1 252 ? 15.316 11.548 -0.892 1.00 86.31 252 ILE A O 1
ATOM 1927 N N . SER A 1 253 ? 13.472 12.807 -0.973 1.00 83.50 253 SER A N 1
ATOM 1928 C CA . SER A 1 253 ? 14.162 14.103 -0.946 1.00 83.50 253 SER A CA 1
ATOM 1929 C C . SER A 1 253 ? 15.095 14.274 0.251 1.00 83.50 253 SER A C 1
ATOM 1931 O O . SER A 1 253 ? 16.081 15.000 0.144 1.00 83.50 253 SER A O 1
ATOM 1933 N N . VAL A 1 254 ? 14.862 13.578 1.371 1.00 79.00 254 VAL A N 1
ATOM 1934 C CA . VAL A 1 254 ? 15.750 13.613 2.548 1.00 79.00 254 VAL A CA 1
ATOM 1935 C C . VAL A 1 254 ? 17.185 13.175 2.216 1.00 79.00 254 VAL A C 1
ATOM 1937 O O . VAL A 1 254 ? 18.137 13.685 2.800 1.00 79.00 254 VAL A O 1
ATOM 1940 N N . PHE A 1 255 ? 17.371 12.310 1.212 1.00 79.62 255 PHE A N 1
ATOM 1941 C CA . PHE A 1 255 ? 18.698 11.869 0.760 1.00 79.62 255 PHE A CA 1
ATOM 1942 C C . PHE A 1 255 ? 19.421 12.915 -0.115 1.00 79.62 255 PHE A C 1
ATOM 1944 O O . PHE A 1 255 ? 20.630 12.799 -0.370 1.00 79.62 255 PHE A O 1
ATOM 1951 N N . PHE A 1 256 ? 18.702 13.956 -0.552 1.00 74.50 256 PHE A N 1
ATOM 1952 C CA . PHE A 1 256 ? 19.158 14.936 -1.543 1.00 74.50 256 PHE A CA 1
ATOM 1953 C C . PHE A 1 256 ? 19.139 16.394 -1.045 1.00 74.50 256 PHE A C 1
ATOM 1955 O O . PHE A 1 256 ? 19.975 17.182 -1.496 1.00 74.50 256 PHE A O 1
ATOM 1962 N N . LYS A 1 257 ? 18.294 16.734 -0.059 1.00 62.22 257 LYS A N 1
ATOM 1963 C CA . LYS A 1 257 ? 18.023 18.097 0.452 1.00 62.22 257 LYS A CA 1
ATOM 1964 C C . LYS A 1 257 ? 19.198 18.842 1.107 1.00 62.22 257 LYS A C 1
ATOM 1966 O O . LYS A 1 257 ? 19.093 20.043 1.305 1.00 62.22 257 LYS A O 1
ATOM 1971 N N . GLN A 1 258 ? 20.313 18.179 1.417 1.00 55.09 258 GLN A N 1
ATOM 1972 C CA . GLN A 1 258 ? 21.506 18.813 2.021 1.00 55.09 258 GLN A CA 1
ATOM 1973 C C . GLN A 1 258 ? 22.767 18.709 1.153 1.00 55.09 258 GLN A C 1
ATOM 1975 O O . GLN A 1 258 ? 23.883 18.941 1.614 1.00 55.09 258 GLN A O 1
ATOM 1980 N N . SER A 1 259 ? 22.612 18.316 -0.107 1.00 56.53 259 SER A N 1
ATOM 1981 C CA . SER A 1 259 ? 23.739 18.240 -1.031 1.00 56.53 259 SER A CA 1
ATOM 1982 C C . SER A 1 259 ? 23.868 19.597 -1.718 1.00 56.53 259 SER A C 1
ATOM 1984 O O . SER A 1 259 ? 22.914 20.013 -2.369 1.00 56.53 259 SER A O 1
ATOM 1986 N N . ASP A 1 260 ? 25.015 20.272 -1.595 1.00 59.50 260 ASP A N 1
ATOM 1987 C CA . ASP A 1 260 ? 25.322 21.432 -2.447 1.00 59.50 260 ASP A CA 1
ATOM 1988 C C . ASP A 1 260 ? 25.163 21.040 -3.934 1.00 59.50 260 ASP A C 1
ATOM 1990 O O . ASP A 1 260 ? 25.283 19.858 -4.263 1.00 59.50 260 ASP A O 1
ATOM 1994 N N . VAL A 1 261 ? 24.887 21.987 -4.835 1.00 57.84 261 VAL A N 1
ATOM 1995 C CA . VAL A 1 261 ? 24.700 21.726 -6.279 1.00 57.84 261 VAL A CA 1
ATOM 1996 C C . VAL A 1 261 ? 25.860 20.906 -6.870 1.00 57.84 261 VAL A C 1
ATOM 1998 O O . VAL A 1 261 ? 25.630 19.925 -7.575 1.00 57.84 261 VAL A O 1
ATOM 2001 N N . ALA A 1 262 ? 27.107 21.188 -6.488 1.00 57.00 262 ALA A N 1
ATOM 2002 C CA . ALA A 1 262 ? 28.286 20.420 -6.888 1.00 57.00 262 ALA A CA 1
ATOM 2003 C C . ALA A 1 262 ? 28.329 19.005 -6.280 1.00 57.00 262 ALA A C 1
ATOM 2005 O O . ALA A 1 262 ? 28.983 18.105 -6.817 1.00 57.00 262 ALA A O 1
ATOM 2006 N N . THR A 1 263 ? 27.645 18.784 -5.158 1.00 59.06 263 THR A N 1
ATOM 2007 C CA . THR A 1 263 ? 27.428 17.469 -4.546 1.00 59.06 263 THR A CA 1
ATOM 2008 C C . THR A 1 263 ? 26.263 16.729 -5.211 1.00 59.06 263 THR A C 1
ATOM 2010 O O . THR A 1 263 ? 26.348 15.513 -5.366 1.00 59.06 263 THR A O 1
ATOM 2013 N N . GLN A 1 264 ? 25.208 17.422 -5.654 1.00 58.00 264 GLN A N 1
ATOM 2014 C CA . GLN A 1 264 ? 24.128 16.840 -6.461 1.00 58.00 264 GLN A CA 1
ATOM 2015 C C . GLN A 1 264 ? 24.653 16.387 -7.823 1.00 58.00 264 GLN A C 1
ATOM 2017 O O . GLN A 1 264 ? 24.461 15.230 -8.178 1.00 58.00 264 GLN A O 1
ATOM 2022 N N . GLU A 1 265 ? 25.430 17.221 -8.518 1.00 55.16 265 GLU A N 1
ATOM 2023 C CA . GLU A 1 265 ? 26.114 16.836 -9.757 1.00 55.16 265 GLU A CA 1
ATOM 2024 C C . GLU A 1 265 ? 27.109 15.694 -9.537 1.00 55.16 265 GLU A C 1
ATOM 2026 O O . GLU A 1 265 ? 27.196 14.781 -10.357 1.00 55.16 265 GLU A O 1
ATOM 2031 N N . ARG A 1 266 ? 27.850 15.688 -8.418 1.00 57.56 266 ARG A N 1
ATOM 2032 C CA . ARG A 1 266 ? 28.721 14.555 -8.073 1.00 57.56 266 ARG A CA 1
ATOM 2033 C C . ARG A 1 266 ? 27.928 13.287 -7.806 1.00 57.56 266 ARG A C 1
ATOM 2035 O O . ARG A 1 266 ? 28.372 12.243 -8.252 1.00 57.56 266 ARG A O 1
ATOM 2042 N N . LYS A 1 267 ? 26.779 13.349 -7.129 1.00 60.88 267 LYS A N 1
ATOM 2043 C CA . LYS A 1 267 ? 25.889 12.198 -6.894 1.00 60.88 267 LYS A CA 1
ATOM 2044 C C . LYS A 1 267 ? 25.234 11.717 -8.192 1.00 60.88 267 LYS A C 1
ATOM 2046 O O . LYS A 1 267 ? 25.175 10.512 -8.402 1.00 60.88 267 LYS A O 1
ATOM 2051 N N . ALA A 1 268 ? 24.840 12.631 -9.077 1.00 55.59 268 ALA A N 1
ATOM 2052 C CA . ALA A 1 268 ? 24.356 12.350 -10.427 1.00 55.59 268 ALA A CA 1
ATOM 2053 C C . ALA A 1 268 ? 25.418 11.628 -11.256 1.00 55.59 268 ALA A C 1
ATOM 2055 O O . ALA A 1 268 ? 25.176 10.542 -11.779 1.00 55.59 268 ALA A O 1
ATOM 2056 N N . ARG A 1 269 ? 26.642 12.172 -11.276 1.00 53.56 269 ARG A N 1
ATOM 2057 C CA . ARG A 1 269 ? 27.801 11.518 -11.887 1.00 53.56 269 ARG A CA 1
ATOM 2058 C C . ARG A 1 269 ? 28.149 10.213 -11.192 1.00 53.56 269 ARG A C 1
ATOM 2060 O O . ARG A 1 269 ? 28.575 9.309 -11.878 1.00 53.56 269 ARG A O 1
ATOM 2067 N N . PHE A 1 270 ? 27.972 10.067 -9.881 1.00 53.59 270 PHE A N 1
ATOM 2068 C CA . PHE A 1 270 ? 28.294 8.827 -9.167 1.00 53.59 270 PHE A CA 1
ATOM 2069 C C . PHE A 1 270 ? 27.268 7.722 -9.432 1.00 53.59 270 PHE A C 1
ATOM 2071 O O . PHE A 1 270 ? 27.657 6.571 -9.579 1.00 53.59 270 PHE A O 1
ATOM 2078 N N . LEU A 1 271 ? 25.981 8.060 -9.545 1.00 55.62 271 LEU A N 1
ATOM 2079 C CA . LEU A 1 271 ? 24.932 7.145 -10.006 1.00 55.62 271 LEU A CA 1
ATOM 2080 C C . LEU A 1 271 ? 25.147 6.768 -11.479 1.00 55.62 271 LEU A C 1
ATOM 2082 O O . LEU A 1 271 ? 25.070 5.590 -11.815 1.00 55.62 271 LEU A O 1
ATOM 2086 N N . GLY A 1 272 ? 25.543 7.725 -12.324 1.00 53.69 272 GLY A N 1
ATOM 2087 C CA . GLY A 1 272 ? 26.012 7.447 -13.684 1.00 53.69 272 GLY A CA 1
ATOM 2088 C C . GLY A 1 272 ? 27.269 6.561 -13.716 1.00 53.69 272 GLY A C 1
ATOM 2089 O O . GLY A 1 272 ? 27.324 5.574 -14.436 1.00 53.69 272 GLY A O 1
ATOM 2090 N N . CYS A 1 273 ? 28.276 6.827 -12.888 1.00 45.94 273 CYS A N 1
ATOM 2091 C CA . CYS A 1 273 ? 29.515 6.043 -12.829 1.00 45.94 273 CYS A CA 1
ATOM 2092 C C . CYS A 1 273 ? 29.312 4.653 -12.211 1.00 45.94 273 CYS A C 1
ATOM 2094 O O . CYS A 1 273 ? 30.021 3.714 -12.565 1.00 45.94 273 CYS A O 1
ATOM 2096 N N . ALA A 1 274 ? 28.350 4.490 -11.299 1.00 50.38 274 ALA A N 1
ATOM 2097 C CA . ALA A 1 274 ? 27.952 3.177 -10.802 1.00 50.38 274 ALA A CA 1
ATOM 2098 C C . ALA A 1 274 ? 27.395 2.319 -11.949 1.00 50.38 274 ALA A C 1
ATOM 2100 O O . ALA A 1 274 ? 27.715 1.134 -12.027 1.00 50.38 274 ALA A O 1
ATOM 2101 N N . LEU A 1 275 ? 26.655 2.937 -12.876 1.00 49.00 275 LEU A N 1
ATOM 2102 C CA . LEU A 1 275 ? 26.110 2.300 -14.075 1.00 49.00 275 LEU A CA 1
ATOM 2103 C C . LEU A 1 275 ? 27.146 2.052 -15.186 1.00 49.00 275 LEU A C 1
ATOM 2105 O O . LEU A 1 275 ? 27.003 1.088 -15.935 1.00 49.00 275 LEU A O 1
ATOM 2109 N N . SER A 1 276 ? 28.215 2.854 -15.285 1.00 45.62 276 SER A N 1
ATOM 2110 C CA . SER A 1 276 ? 29.258 2.663 -16.311 1.00 45.62 276 SER A CA 1
ATOM 2111 C C . SER A 1 276 ? 30.206 1.493 -16.032 1.00 45.62 276 SER A C 1
ATOM 2113 O O . SER A 1 276 ? 30.980 1.121 -16.914 1.00 45.62 276 SER A O 1
ATOM 2115 N N . GLY A 1 277 ? 30.214 0.940 -14.811 1.00 45.41 277 GLY A N 1
ATOM 2116 C CA . GLY A 1 277 ? 31.187 -0.082 -14.399 1.00 45.41 277 GLY A CA 1
ATOM 2117 C C . GLY A 1 277 ? 32.651 0.386 -14.458 1.00 45.41 277 GLY A C 1
ATOM 2118 O O . GLY A 1 277 ? 33.560 -0.424 -14.287 1.00 45.41 277 GLY A O 1
ATOM 2119 N N . GLY A 1 278 ? 32.893 1.680 -14.689 1.00 41.12 278 GLY A N 1
ATOM 2120 C CA . GLY A 1 278 ? 34.205 2.255 -14.948 1.00 41.12 278 GLY A CA 1
ATOM 2121 C C . GLY A 1 278 ? 34.417 3.516 -14.127 1.00 41.12 278 GLY A C 1
ATOM 2122 O O . GLY A 1 278 ? 34.155 4.623 -14.589 1.00 41.12 278 GLY A O 1
ATOM 2123 N N . LEU A 1 279 ? 34.935 3.355 -12.910 1.00 36.09 279 LEU A N 1
ATOM 2124 C CA . LEU A 1 279 ? 35.601 4.446 -12.204 1.00 36.09 279 LEU A CA 1
ATOM 2125 C C . LEU A 1 279 ? 37.036 4.524 -12.738 1.00 36.09 279 LEU A C 1
ATOM 2127 O O . LEU A 1 279 ? 37.932 3.865 -12.216 1.00 36.09 279 LEU A O 1
ATOM 2131 N N . THR A 1 280 ? 37.273 5.306 -13.791 1.00 36.91 280 THR A N 1
ATOM 2132 C CA . THR A 1 280 ? 38.646 5.687 -14.143 1.00 36.91 280 THR A CA 1
ATOM 2133 C C . THR A 1 280 ? 39.165 6.615 -13.050 1.00 36.91 280 THR A C 1
ATOM 2135 O O . THR A 1 280 ? 38.594 7.681 -12.814 1.00 36.91 280 THR A O 1
ATOM 2138 N N . SER A 1 281 ? 40.224 6.201 -12.356 1.00 34.47 281 SER A N 1
ATOM 2139 C CA . SER A 1 281 ? 40.911 6.998 -11.342 1.00 34.47 281 SER A CA 1
ATOM 2140 C C . SER A 1 281 ? 41.462 8.283 -11.968 1.00 34.47 281 SER A C 1
ATOM 2142 O O . SER A 1 281 ? 42.536 8.281 -12.565 1.00 34.47 281 SER A O 1
ATOM 2144 N N . GLY A 1 282 ? 40.716 9.380 -11.862 1.00 32.66 282 GLY A N 1
ATOM 2145 C CA . GLY A 1 282 ? 41.184 10.701 -12.257 1.00 32.66 282 GLY A CA 1
ATOM 2146 C C . GLY A 1 282 ? 42.151 11.249 -11.214 1.00 32.66 282 GLY A C 1
ATOM 2147 O O . GLY A 1 282 ? 41.725 11.790 -10.196 1.00 32.66 282 GLY A O 1
ATOM 2148 N N . THR A 1 283 ? 43.452 11.113 -11.457 1.00 30.88 283 THR A N 1
ATOM 2149 C CA . THR A 1 283 ? 44.491 11.904 -10.794 1.00 30.88 283 THR A CA 1
ATOM 2150 C C . THR A 1 283 ? 44.376 13.346 -11.283 1.00 30.88 283 THR A C 1
ATOM 2152 O O . THR A 1 283 ? 44.652 13.653 -12.439 1.00 30.88 283 THR A O 1
ATOM 2155 N N . SER A 1 284 ? 43.946 14.249 -10.408 1.00 30.20 284 SER A N 1
ATOM 2156 C CA . SER A 1 284 ? 43.919 15.685 -10.672 1.00 30.20 284 SER A CA 1
ATOM 2157 C C . SER A 1 284 ? 45.330 16.272 -10.559 1.00 30.20 284 SER A C 1
ATOM 2159 O O . SER A 1 284 ? 45.807 16.506 -9.448 1.00 30.20 284 SER A O 1
ATOM 2161 N N . SER A 1 285 ? 45.998 16.530 -11.685 1.00 29.80 285 SER A N 1
ATOM 2162 C CA . SER A 1 285 ? 47.147 17.441 -11.742 1.00 29.80 285 SER A CA 1
ATOM 2163 C C . SER A 1 285 ? 46.657 18.839 -12.117 1.00 29.80 285 SER A C 1
ATOM 2165 O O . SER A 1 285 ? 46.231 19.079 -13.245 1.00 29.80 285 SER A O 1
ATOM 2167 N N . SER A 1 286 ? 46.696 19.763 -11.161 1.00 28.70 286 SER A N 1
ATOM 2168 C CA . SER A 1 286 ? 46.463 21.186 -11.395 1.00 28.70 286 SER A CA 1
ATOM 2169 C C . SER A 1 286 ? 47.687 21.804 -12.074 1.00 28.70 286 SER A C 1
ATOM 2171 O O . SER A 1 286 ? 48.741 21.919 -11.449 1.00 28.70 286 SER A O 1
ATOM 2173 N N . THR A 1 287 ? 47.552 22.238 -13.325 1.00 27.11 287 THR A N 1
ATOM 2174 C CA . THR A 1 287 ? 48.528 23.119 -13.977 1.00 27.11 287 THR A CA 1
ATOM 2175 C C . THR A 1 287 ? 47.856 24.465 -14.213 1.00 27.11 287 THR A C 1
ATOM 2177 O O . THR A 1 287 ? 47.008 24.613 -15.086 1.00 27.11 287 THR A O 1
ATOM 2180 N N . THR A 1 288 ? 48.194 25.441 -13.376 1.00 31.11 288 THR A N 1
ATOM 2181 C CA . THR A 1 288 ? 47.843 26.852 -13.549 1.00 31.11 288 THR A CA 1
ATOM 2182 C C . THR A 1 288 ? 48.647 27.442 -14.701 1.00 31.11 288 THR A C 1
ATOM 2184 O O . THR A 1 288 ? 49.876 27.424 -14.664 1.00 31.11 288 THR A O 1
ATOM 2187 N N . THR A 1 289 ? 47.966 27.995 -15.702 1.00 27.89 289 THR A N 1
ATOM 2188 C CA . THR A 1 289 ? 48.571 28.788 -16.780 1.00 27.89 289 THR A CA 1
ATOM 2189 C C . THR A 1 289 ? 47.941 30.178 -16.741 1.00 27.89 289 THR A C 1
ATOM 2191 O O . THR A 1 289 ? 46.750 30.325 -17.002 1.00 27.89 289 THR A O 1
ATOM 2194 N N . SER A 1 290 ? 48.720 31.193 -16.362 1.00 28.64 290 SER A N 1
ATOM 2195 C CA . SER A 1 290 ? 48.350 32.605 -16.485 1.00 28.64 290 SER A CA 1
ATOM 2196 C C . SER A 1 290 ? 49.036 33.207 -17.712 1.00 28.64 290 SER A C 1
ATOM 2198 O O . SER A 1 290 ? 50.216 32.972 -17.966 1.00 28.64 290 SER A O 1
ATOM 2200 N N . HIS A 1 291 ? 48.273 33.975 -18.484 1.00 33.44 291 HIS A N 1
ATOM 2201 C CA . HIS A 1 291 ? 48.722 34.727 -19.655 1.00 33.44 291 HIS A CA 1
ATOM 2202 C C . HIS A 1 291 ? 48.650 36.229 -19.353 1.00 33.44 291 HIS A C 1
ATOM 2204 O O . HIS A 1 291 ? 47.645 36.653 -18.791 1.00 33.44 291 HIS A O 1
ATOM 2210 N N . PHE A 1 292 ? 49.692 36.991 -19.733 1.00 31.22 292 PHE A N 1
ATOM 2211 C CA . PHE A 1 292 ? 49.724 38.286 -20.474 1.00 31.22 292 PHE A CA 1
ATOM 2212 C C . PHE A 1 292 ? 51.107 38.996 -20.277 1.00 31.22 292 PHE A C 1
ATOM 2214 O O . PHE A 1 292 ? 51.833 38.605 -19.367 1.00 31.22 292 PHE A O 1
ATOM 2221 N N . PRO A 1 293 ? 51.560 39.917 -21.171 1.00 49.28 293 PRO A N 1
ATOM 2222 C CA . PRO A 1 293 ? 52.831 39.784 -21.911 1.00 49.28 293 PRO A CA 1
ATOM 2223 C C . PRO A 1 293 ? 53.721 41.068 -21.805 1.00 49.28 293 PRO A C 1
ATOM 2225 O O . PRO A 1 293 ? 53.699 41.700 -20.756 1.00 49.28 293 PRO A O 1
ATOM 2228 N N . PRO A 1 294 ? 54.477 41.510 -22.838 1.00 53.59 294 PRO A N 1
ATOM 2229 C CA . PRO A 1 294 ? 55.856 41.110 -23.159 1.00 53.59 294 PRO A CA 1
ATOM 2230 C C . PRO A 1 294 ? 56.848 42.300 -23.186 1.00 53.59 294 PRO A C 1
ATOM 2232 O O . PRO A 1 294 ? 56.426 43.404 -23.500 1.00 53.59 294 PRO A O 1
ATOM 2235 N N . THR A 1 295 ? 58.164 42.073 -23.014 1.00 29.53 295 THR A N 1
ATOM 2236 C CA . THR A 1 295 ? 59.221 42.892 -23.673 1.00 29.53 295 THR A CA 1
ATOM 2237 C C . THR A 1 295 ? 60.652 42.341 -23.486 1.00 29.53 295 THR A C 1
ATOM 2239 O O . THR A 1 295 ? 61.072 42.105 -22.360 1.00 29.53 295 THR A O 1
ATOM 2242 N N . THR A 1 296 ? 61.367 42.236 -24.620 1.00 32.62 296 THR A N 1
ATOM 2243 C CA . THR A 1 296 ? 62.824 42.418 -24.893 1.00 32.62 296 THR A CA 1
ATOM 2244 C C . THR A 1 296 ? 63.930 41.528 -24.266 1.00 32.62 296 THR A C 1
ATOM 2246 O O . THR A 1 296 ? 64.108 41.493 -23.059 1.00 32.62 296 THR A O 1
ATOM 2249 N N . GLU A 1 297 ? 64.678 40.891 -25.193 1.00 31.20 297 GLU A N 1
ATOM 2250 C CA . GLU A 1 297 ? 66.086 40.396 -25.311 1.00 31.20 297 GLU A CA 1
ATOM 2251 C C . GLU A 1 297 ? 67.176 40.720 -24.234 1.00 31.20 297 GLU A C 1
ATOM 2253 O O . GLU A 1 297 ? 66.978 41.629 -23.435 1.00 31.20 297 GLU A O 1
ATOM 2258 N N . PRO A 1 298 ? 68.442 40.218 -24.352 1.00 54.91 298 PRO A N 1
ATOM 2259 C CA . PRO A 1 298 ? 68.968 38.834 -24.404 1.00 54.91 298 PRO A CA 1
ATOM 2260 C C . PRO A 1 298 ? 70.176 38.646 -23.416 1.00 54.91 298 PRO A C 1
ATOM 2262 O O . PRO A 1 298 ? 70.281 39.393 -22.452 1.00 54.91 298 PRO A O 1
ATOM 2265 N N . THR A 1 299 ? 71.117 37.708 -23.687 1.00 32.09 299 THR A N 1
ATOM 2266 C CA . THR A 1 299 ? 72.412 37.362 -22.994 1.00 32.09 299 THR A CA 1
ATOM 2267 C C . THR A 1 299 ? 72.319 36.528 -21.694 1.00 32.09 299 THR A C 1
ATOM 2269 O O . THR A 1 299 ? 71.411 36.739 -20.909 1.00 32.09 299 THR A O 1
ATOM 2272 N N . SER A 1 300 ? 73.184 35.559 -21.338 1.00 32.69 300 SER A N 1
ATOM 2273 C CA . SER A 1 300 ? 74.373 34.890 -21.912 1.00 32.69 300 SER A CA 1
ATOM 2274 C C . SER A 1 300 ? 74.852 33.775 -20.940 1.00 32.69 300 SER A C 1
ATOM 2276 O O . SER A 1 300 ? 74.715 33.957 -19.737 1.00 32.69 300 SER A O 1
ATOM 2278 N N . THR A 1 301 ? 75.449 32.699 -21.487 1.00 31.84 301 THR A N 1
ATOM 2279 C CA . THR A 1 301 ? 76.620 31.895 -21.009 1.00 31.84 301 THR A CA 1
ATOM 2280 C C . THR A 1 301 ? 76.725 31.239 -19.613 1.00 31.84 301 THR A C 1
ATOM 2282 O O . THR A 1 301 ? 76.486 31.871 -18.594 1.00 31.84 301 THR A O 1
ATOM 2285 N N . ASP A 1 302 ? 77.319 30.027 -19.655 1.00 32.22 302 ASP A N 1
ATOM 2286 C CA . ASP A 1 302 ? 78.207 29.370 -18.663 1.00 32.22 302 ASP A CA 1
ATOM 2287 C C . ASP A 1 302 ? 77.598 28.827 -17.352 1.00 32.22 302 ASP A C 1
ATOM 2289 O O . ASP A 1 302 ? 76.632 29.353 -16.827 1.00 32.22 302 ASP A O 1
ATOM 2293 N N . GLU A 1 303 ? 78.070 27.745 -16.724 1.00 31.83 303 GLU A N 1
ATOM 2294 C CA . GLU A 1 303 ? 79.166 26.803 -16.978 1.00 31.83 303 GLU A CA 1
ATOM 2295 C C . GLU A 1 303 ? 78.934 25.564 -16.082 1.00 31.83 303 GLU A C 1
ATOM 2297 O O . GLU A 1 303 ? 78.636 25.696 -14.903 1.00 31.83 303 GLU A O 1
ATOM 2302 N N . SER A 1 304 ? 79.194 24.379 -16.636 1.00 31.05 304 SER A N 1
ATOM 2303 C CA . SER A 1 304 ? 79.972 23.272 -16.046 1.00 31.05 304 SER A CA 1
ATOM 2304 C C . SER A 1 304 ? 79.593 22.511 -14.745 1.00 31.05 304 SER A C 1
ATOM 2306 O O . SER A 1 304 ? 79.051 23.017 -13.773 1.00 31.05 304 SER A O 1
ATOM 2308 N N . GLN A 1 305 ? 80.098 21.265 -14.761 1.00 32.78 305 GLN A N 1
ATOM 2309 C CA . GLN A 1 305 ? 80.494 20.356 -13.670 1.00 32.78 305 GLN A CA 1
ATOM 2310 C C . GLN A 1 305 ? 79.529 19.263 -13.171 1.00 32.78 305 GLN A C 1
ATOM 2312 O O . GLN A 1 305 ? 78.574 19.500 -12.443 1.00 32.78 305 GLN A O 1
ATOM 2317 N N . GLY A 1 306 ? 79.956 18.011 -13.415 1.00 28.83 306 GLY A N 1
ATOM 2318 C CA . GLY A 1 306 ? 80.067 17.032 -12.325 1.00 28.83 306 GLY A CA 1
ATOM 2319 C C . GLY A 1 306 ? 79.370 15.679 -12.499 1.00 28.83 306 GLY A C 1
ATOM 2320 O O . GLY A 1 306 ? 78.360 15.418 -11.863 1.00 28.83 306 GLY A O 1
ATOM 2321 N N . CYS A 1 307 ? 79.964 14.772 -13.278 1.00 30.23 307 CYS A N 1
ATOM 2322 C CA . CYS A 1 307 ? 79.822 13.310 -13.110 1.00 30.23 307 CYS A CA 1
ATOM 2323 C C . CYS A 1 307 ? 80.531 12.857 -11.798 1.00 30.23 307 CYS A C 1
ATOM 2325 O O . CYS A 1 307 ? 81.417 13.601 -11.371 1.00 30.23 307 CYS A O 1
ATOM 2327 N N . PRO A 1 308 ? 80.271 11.664 -11.186 1.00 50.97 308 PRO A N 1
ATOM 2328 C CA . PRO A 1 308 ? 80.313 10.391 -11.921 1.00 50.97 308 PRO A CA 1
ATOM 2329 C C . PRO A 1 308 ? 79.481 9.177 -11.422 1.00 50.97 308 PRO A C 1
ATOM 2331 O O . PRO A 1 308 ? 79.044 9.078 -10.286 1.00 50.97 308 PRO A O 1
ATOM 2334 N N . PHE A 1 309 ? 79.364 8.218 -12.352 1.00 31.95 309 PHE A N 1
ATOM 2335 C CA . PHE A 1 309 ? 79.346 6.749 -12.221 1.00 31.95 309 PHE A CA 1
ATOM 2336 C C . PHE A 1 309 ? 78.489 6.035 -11.157 1.00 31.95 309 PHE A C 1
ATOM 2338 O O . PHE A 1 309 ? 78.751 6.071 -9.961 1.00 31.95 309 PHE A O 1
ATOM 2345 N N . GLY A 1 310 ? 77.617 5.150 -11.658 1.00 30.09 310 GLY A N 1
ATOM 2346 C CA . GLY A 1 310 ? 77.050 4.029 -10.906 1.00 30.09 310 GLY A CA 1
ATOM 2347 C C . GLY A 1 310 ? 76.211 3.121 -11.801 1.00 30.09 310 GLY A C 1
ATOM 2348 O O . GLY A 1 310 ? 74.991 3.230 -11.835 1.00 30.09 310 GLY A O 1
ATOM 2349 N N . GLY A 1 311 ? 76.865 2.254 -12.578 1.00 33.28 311 GLY A N 1
ATOM 2350 C CA . GLY A 1 311 ? 76.196 1.324 -13.485 1.00 33.28 311 GLY A CA 1
ATOM 2351 C C . GLY A 1 311 ? 75.436 0.211 -12.761 1.00 33.28 311 GLY A C 1
ATOM 2352 O O . GLY A 1 311 ? 75.941 -0.395 -11.817 1.00 33.28 311 GLY A O 1
ATOM 2353 N N . ARG A 1 312 ? 74.253 -0.141 -13.275 1.00 30.16 312 ARG A N 1
ATOM 2354 C CA . ARG A 1 312 ? 73.684 -1.479 -13.089 1.00 30.16 312 ARG A CA 1
ATOM 2355 C C . ARG A 1 312 ? 72.857 -1.877 -14.306 1.00 30.16 312 ARG A C 1
ATOM 2357 O O . ARG A 1 312 ? 71.823 -1.298 -14.608 1.00 30.16 312 ARG A O 1
ATOM 2364 N N . LYS A 1 313 ? 73.381 -2.876 -15.008 1.00 34.28 313 LYS A N 1
ATOM 2365 C CA . LYS A 1 313 ? 72.783 -3.572 -16.142 1.00 34.28 313 LYS A CA 1
ATOM 2366 C C . LYS A 1 313 ? 71.946 -4.718 -15.571 1.00 34.28 313 LYS A C 1
ATOM 2368 O O . LYS A 1 313 ? 72.516 -5.605 -14.942 1.00 34.28 313 LYS A O 1
ATOM 2373 N N . LEU A 1 314 ? 70.631 -4.702 -15.773 1.00 32.31 314 LEU A N 1
ATOM 2374 C CA . LEU A 1 314 ? 69.783 -5.884 -15.622 1.00 32.31 314 LEU A CA 1
ATOM 2375 C C . LEU A 1 314 ? 68.850 -5.979 -16.826 1.00 32.31 314 LEU A C 1
ATOM 2377 O O . LEU A 1 314 ? 67.940 -5.182 -17.020 1.00 32.31 314 LEU A O 1
ATOM 2381 N N . THR A 1 315 ? 69.168 -6.965 -17.651 1.00 39.34 315 THR A N 1
ATOM 2382 C CA . THR A 1 315 ? 68.335 -7.586 -18.671 1.00 39.34 315 THR A CA 1
ATOM 2383 C C . THR A 1 315 ? 67.176 -8.320 -17.998 1.00 39.34 315 THR A C 1
ATOM 2385 O O . THR A 1 315 ? 67.421 -9.119 -17.094 1.00 39.34 315 THR A O 1
ATOM 2388 N N . GLY A 1 316 ? 65.943 -8.098 -18.448 1.00 30.38 316 GLY A N 1
ATOM 2389 C CA . GLY A 1 316 ? 64.769 -8.801 -17.934 1.00 30.38 316 GLY A CA 1
ATOM 2390 C C . GLY A 1 316 ? 63.580 -8.663 -18.874 1.00 30.38 316 GLY A C 1
ATOM 2391 O O . GLY A 1 316 ? 62.864 -7.678 -18.821 1.00 30.38 316 GLY A O 1
ATOM 2392 N N . SER A 1 317 ? 63.447 -9.665 -19.738 1.00 35.00 317 SER A N 1
ATOM 2393 C CA . SER A 1 317 ? 62.284 -10.085 -20.526 1.00 35.00 317 SER A CA 1
ATOM 2394 C C . SER A 1 317 ? 60.910 -9.547 -20.100 1.00 35.00 317 SER A C 1
ATOM 2396 O O . SER A 1 317 ? 60.391 -9.914 -19.042 1.00 35.00 317 SER A O 1
ATOM 2398 N N . ASP A 1 318 ? 60.281 -8.809 -21.015 1.00 33.41 318 ASP A N 1
ATOM 2399 C CA . ASP A 1 318 ? 58.847 -8.546 -21.037 1.00 33.41 318 ASP A CA 1
ATOM 2400 C C . ASP A 1 318 ? 58.069 -9.855 -21.226 1.00 33.41 318 ASP A C 1
ATOM 2402 O O . ASP A 1 318 ? 58.153 -10.518 -22.261 1.00 33.41 318 ASP A O 1
ATOM 2406 N N . SER A 1 319 ? 57.278 -10.217 -20.219 1.00 36.06 319 SER A N 1
ATOM 2407 C CA . SER A 1 319 ? 56.136 -11.113 -20.385 1.00 36.06 319 SER A CA 1
ATOM 2408 C C . SER A 1 319 ? 54.905 -10.371 -19.883 1.00 36.06 319 SER A C 1
ATOM 2410 O O . SER A 1 319 ? 54.798 -10.009 -18.711 1.00 36.06 319 SER A O 1
ATOM 2412 N N . GLY A 1 320 ? 54.012 -10.062 -20.822 1.00 44.09 320 GLY A N 1
ATOM 2413 C CA . GLY A 1 320 ? 52.762 -9.369 -20.563 1.00 44.09 320 GLY A CA 1
ATOM 2414 C C . GLY A 1 320 ? 51.883 -10.180 -19.621 1.00 44.09 320 GLY A C 1
ATOM 2415 O O . GLY A 1 320 ? 51.381 -11.239 -19.985 1.00 44.09 320 GLY A O 1
ATOM 2416 N N . SER A 1 321 ? 51.672 -9.650 -18.421 1.00 33.44 321 SER A N 1
ATOM 2417 C CA . SER A 1 321 ? 50.598 -10.070 -17.533 1.00 33.44 321 SER A CA 1
ATOM 2418 C C . SER A 1 321 ? 49.624 -8.904 -17.437 1.00 33.44 321 SER A C 1
ATOM 2420 O O . SER A 1 321 ? 49.843 -7.939 -16.704 1.00 33.44 321 SER A O 1
ATOM 2422 N N . ALA A 1 322 ? 48.584 -8.954 -18.271 1.00 36.91 322 ALA A N 1
ATOM 2423 C CA . ALA A 1 322 ? 47.445 -8.058 -18.176 1.00 36.91 322 ALA A CA 1
ATOM 2424 C C . ALA A 1 322 ? 46.772 -8.307 -16.821 1.00 36.91 322 ALA A C 1
ATOM 2426 O O . ALA A 1 322 ? 46.051 -9.287 -16.635 1.00 36.91 322 ALA A O 1
ATOM 2427 N N . ALA A 1 323 ? 47.064 -7.440 -15.854 1.00 36.75 323 ALA A N 1
ATOM 2428 C CA . ALA A 1 323 ? 46.429 -7.459 -14.553 1.00 36.75 323 ALA A CA 1
ATOM 2429 C C . ALA A 1 323 ? 44.932 -7.182 -14.737 1.00 36.75 323 ALA A C 1
ATOM 2431 O O . ALA A 1 323 ? 44.518 -6.047 -14.970 1.00 36.75 323 ALA A O 1
ATOM 2432 N N . SER A 1 324 ? 44.118 -8.232 -14.629 1.00 39.50 324 SER A N 1
ATOM 2433 C CA . SER A 1 324 ? 42.679 -8.124 -14.427 1.00 39.50 324 SER A CA 1
ATOM 2434 C C . SER A 1 324 ? 42.442 -7.471 -13.064 1.00 39.50 324 SER A C 1
ATOM 2436 O O . SER A 1 324 ? 42.365 -8.144 -12.032 1.00 39.50 324 SER A O 1
ATOM 2438 N N . SER A 1 325 ? 42.389 -6.143 -13.036 1.00 41.94 325 SER A N 1
ATOM 2439 C CA . SER A 1 325 ? 41.942 -5.367 -11.887 1.00 41.94 325 SER A CA 1
ATOM 2440 C C . SER A 1 325 ? 40.529 -5.824 -11.527 1.00 41.94 325 SER A C 1
ATOM 2442 O O . SER A 1 325 ? 39.564 -5.641 -12.265 1.00 41.94 325 SER A O 1
ATOM 2444 N N . SER A 1 326 ? 40.428 -6.522 -10.400 1.00 42.69 326 SER A N 1
ATOM 2445 C CA . SER A 1 326 ? 39.219 -7.208 -9.967 1.00 42.69 326 SER A CA 1
ATOM 2446 C C . SER A 1 326 ? 38.063 -6.222 -9.776 1.00 42.69 326 SER A C 1
ATOM 2448 O O . SER A 1 326 ? 38.137 -5.335 -8.921 1.00 42.69 326 SER A O 1
ATOM 2450 N N . LEU A 1 327 ? 36.958 -6.445 -10.495 1.00 50.28 327 LEU A N 1
ATOM 2451 C CA . LEU A 1 327 ? 35.674 -5.740 -10.346 1.00 50.28 327 LEU A CA 1
ATOM 2452 C C . LEU A 1 327 ? 35.194 -5.643 -8.881 1.00 50.28 327 LEU A C 1
ATOM 2454 O O . LEU A 1 327 ? 34.454 -4.725 -8.541 1.00 50.28 327 LEU A O 1
ATOM 2458 N N . GLY A 1 328 ? 35.659 -6.529 -7.989 1.00 50.97 328 GLY A N 1
ATOM 2459 C CA . GLY A 1 328 ? 35.349 -6.541 -6.553 1.00 50.97 328 GLY A CA 1
ATOM 2460 C C . GLY A 1 328 ? 35.623 -5.234 -5.788 1.00 50.97 328 GLY A C 1
ATOM 2461 O O . GLY A 1 328 ? 34.960 -4.981 -4.783 1.00 50.97 328 GLY A O 1
ATOM 2462 N N . GLY A 1 329 ? 36.537 -4.377 -6.261 1.00 57.81 329 GLY A N 1
ATOM 2463 C CA . GLY A 1 329 ? 36.843 -3.092 -5.611 1.00 57.81 329 GLY A CA 1
ATOM 2464 C C . GLY A 1 329 ? 35.774 -2.006 -5.802 1.00 57.81 329 GLY A C 1
ATOM 2465 O O . GLY A 1 329 ? 35.600 -1.147 -4.940 1.00 57.81 329 GLY A O 1
ATOM 2466 N N . ILE A 1 330 ? 35.022 -2.048 -6.904 1.00 59.88 330 ILE A N 1
ATOM 2467 C CA . ILE A 1 330 ? 33.999 -1.034 -7.211 1.00 59.88 330 ILE A CA 1
ATOM 2468 C C . ILE A 1 330 ? 32.746 -1.273 -6.352 1.00 59.88 330 ILE A C 1
ATOM 2470 O O . ILE A 1 330 ? 32.181 -0.340 -5.778 1.00 59.88 330 ILE A O 1
ATOM 2474 N N . TRP A 1 331 ? 32.354 -2.538 -6.183 1.00 59.19 331 TRP A N 1
ATOM 2475 C CA . TRP A 1 331 ? 31.164 -2.927 -5.417 1.00 59.19 331 TRP A CA 1
ATOM 2476 C C . TRP A 1 331 ? 31.300 -2.663 -3.914 1.00 59.19 331 TRP A C 1
ATOM 2478 O O . TRP A 1 331 ? 30.329 -2.272 -3.260 1.00 59.19 331 TRP A O 1
ATOM 2488 N N . SER A 1 332 ? 32.504 -2.840 -3.357 1.00 62.38 332 SER A N 1
ATOM 2489 C CA . SER A 1 332 ? 32.778 -2.534 -1.949 1.00 62.38 332 SER A CA 1
ATOM 2490 C C . SER A 1 332 ? 32.659 -1.032 -1.668 1.00 62.38 332 SER A C 1
ATOM 2492 O O . SER A 1 332 ? 32.065 -0.653 -0.657 1.00 62.38 332 SER A O 1
ATOM 2494 N N . SER A 1 333 ? 33.107 -0.183 -2.601 1.00 75.81 333 SER A N 1
ATOM 2495 C CA . SER A 1 333 ? 32.946 1.274 -2.519 1.00 75.81 333 SER A CA 1
ATOM 2496 C C . SER A 1 333 ? 31.479 1.699 -2.607 1.00 75.81 333 SER A C 1
ATOM 2498 O O . SER A 1 333 ? 31.027 2.515 -1.802 1.00 75.81 333 SER A O 1
ATOM 2500 N N . LEU A 1 334 ? 30.699 1.106 -3.520 1.00 75.94 334 LEU A N 1
ATOM 2501 C CA . LEU A 1 334 ? 29.286 1.457 -3.678 1.00 75.94 334 LEU A CA 1
ATOM 2502 C C . LEU A 1 334 ? 28.491 1.177 -2.400 1.00 75.94 334 LEU A C 1
ATOM 2504 O O . LEU A 1 334 ? 27.774 2.059 -1.920 1.00 75.94 334 LEU A O 1
ATOM 2508 N N . ARG A 1 335 ? 28.677 -0.009 -1.810 1.00 79.75 335 ARG A N 1
ATOM 2509 C CA . ARG A 1 335 ? 28.035 -0.373 -0.543 1.00 79.75 335 ARG A CA 1
ATOM 2510 C C . ARG A 1 335 ? 28.463 0.544 0.593 1.00 79.75 335 ARG A C 1
ATOM 2512 O O . ARG A 1 335 ? 27.614 1.026 1.335 1.00 79.75 335 ARG A O 1
ATOM 2519 N N . GLN A 1 336 ? 29.756 0.839 0.707 1.00 79.62 336 GLN A N 1
ATOM 2520 C CA . GLN A 1 336 ? 30.285 1.714 1.753 1.00 79.62 336 GLN A CA 1
ATOM 2521 C C . GLN A 1 336 ? 29.741 3.150 1.654 1.00 79.62 336 GLN A C 1
ATOM 2523 O O . GLN A 1 336 ? 29.434 3.765 2.679 1.00 79.62 336 GLN A O 1
ATOM 2528 N N . ASN A 1 337 ? 29.578 3.666 0.434 1.00 76.44 337 ASN A N 1
ATOM 2529 C CA . ASN A 1 337 ? 29.036 5.001 0.189 1.00 76.44 337 ASN A CA 1
ATOM 2530 C C . ASN A 1 337 ? 27.536 5.072 0.507 1.00 76.44 337 ASN A C 1
ATOM 2532 O O . ASN A 1 337 ? 27.088 6.053 1.099 1.00 76.44 337 ASN A O 1
ATOM 2536 N N . HIS A 1 338 ? 26.773 4.024 0.178 1.00 79.94 338 HIS A N 1
ATOM 2537 C CA . HIS A 1 338 ? 25.318 4.009 0.358 1.00 79.94 338 HIS A CA 1
ATOM 2538 C C . HIS A 1 338 ? 24.861 3.574 1.754 1.00 79.94 338 HIS A C 1
ATOM 2540 O O . HIS A 1 338 ? 23.812 4.016 2.223 1.00 79.94 338 HIS A O 1
ATOM 2546 N N . GLN A 1 339 ? 25.677 2.802 2.478 1.00 79.81 339 GLN A N 1
ATOM 2547 C CA . GLN A 1 339 ? 25.369 2.333 3.833 1.00 79.81 339 GLN A CA 1
ATOM 2548 C C . GLN A 1 339 ? 25.088 3.482 4.813 1.00 79.81 339 GLN A C 1
ATOM 2550 O O . GLN A 1 339 ? 24.299 3.326 5.744 1.00 79.81 339 GLN A O 1
ATOM 2555 N N . ARG A 1 340 ? 25.700 4.652 4.597 1.00 74.88 340 ARG A N 1
ATOM 2556 C CA . ARG A 1 340 ? 25.468 5.849 5.418 1.00 74.88 340 ARG A CA 1
ATOM 2557 C C . ARG A 1 340 ? 24.057 6.411 5.260 1.00 74.88 340 ARG A C 1
ATOM 2559 O O . ARG A 1 340 ? 23.521 6.936 6.224 1.00 74.88 340 ARG A O 1
ATOM 2566 N N . PHE A 1 341 ? 23.451 6.271 4.084 1.00 78.25 341 PHE A N 1
ATOM 2567 C CA . PHE A 1 341 ? 22.133 6.836 3.795 1.00 78.25 341 PHE A CA 1
ATOM 2568 C C . PHE A 1 341 ? 20.977 5.954 4.276 1.00 78.25 341 PHE A C 1
ATOM 2570 O O . PHE A 1 341 ? 19.848 6.420 4.292 1.00 78.25 341 PHE A O 1
ATOM 2577 N N . ARG A 1 342 ? 21.229 4.703 4.693 1.00 80.44 342 ARG A N 1
ATOM 2578 C CA . ARG A 1 342 ? 20.186 3.761 5.152 1.00 80.44 342 ARG A CA 1
ATOM 2579 C C . ARG A 1 342 ? 18.990 3.665 4.192 1.00 80.44 342 ARG A C 1
ATOM 2581 O O . ARG A 1 342 ? 17.831 3.708 4.605 1.00 80.44 342 ARG A O 1
ATOM 2588 N N . ILE A 1 343 ? 19.283 3.545 2.900 1.00 83.12 343 ILE A N 1
ATOM 2589 C CA . ILE A 1 343 ? 18.270 3.418 1.850 1.00 83.12 343 ILE A CA 1
ATOM 2590 C C . ILE A 1 343 ? 17.519 2.094 2.063 1.00 83.12 343 ILE A C 1
ATOM 2592 O O . ILE A 1 343 ? 18.140 1.042 2.228 1.00 83.12 343 ILE A O 1
ATOM 2596 N N . SER A 1 344 ? 16.187 2.165 2.105 1.00 80.88 344 SER A N 1
ATOM 2597 C CA . SER A 1 344 ? 15.301 1.002 2.223 1.00 80.88 344 SER A CA 1
ATOM 2598 C C . SER A 1 344 ? 14.854 0.557 0.832 1.00 80.88 344 SER A C 1
ATOM 2600 O O . SER A 1 344 ? 15.009 1.309 -0.133 1.00 80.88 344 SER A O 1
ATOM 2602 N N . ASP A 1 345 ? 14.259 -0.634 0.730 1.00 81.38 345 ASP A N 1
ATOM 2603 C CA . ASP A 1 345 ? 13.681 -1.106 -0.534 1.00 81.38 345 ASP A CA 1
ATOM 2604 C C . ASP A 1 345 ? 12.660 -0.116 -1.093 1.00 81.38 345 ASP A C 1
ATOM 2606 O O . ASP A 1 345 ? 12.715 0.225 -2.270 1.00 81.38 345 ASP A O 1
ATOM 2610 N N . TYR A 1 346 ? 11.813 0.432 -0.219 1.00 79.69 346 TYR A N 1
ATOM 2611 C CA . TYR A 1 346 ? 10.837 1.449 -0.588 1.00 79.69 346 TYR A CA 1
ATOM 2612 C C . TYR A 1 346 ? 11.491 2.695 -1.199 1.00 79.69 346 TYR A C 1
ATOM 2614 O O . TYR A 1 346 ? 11.094 3.131 -2.276 1.00 79.69 346 TYR A O 1
ATOM 2622 N N . HIS A 1 347 ? 12.523 3.252 -0.554 1.00 84.56 347 HIS A N 1
ATOM 2623 C CA . HIS A 1 347 ? 13.227 4.429 -1.078 1.00 84.56 347 HIS A CA 1
ATOM 2624 C C . HIS A 1 347 ? 13.860 4.150 -2.445 1.00 84.56 347 HIS A C 1
ATOM 2626 O O . HIS A 1 347 ? 13.826 4.999 -3.335 1.00 84.56 347 HIS A O 1
ATOM 2632 N N . PHE A 1 348 ? 14.423 2.955 -2.618 1.00 88.12 348 PHE A N 1
ATOM 2633 C CA . PHE A 1 348 ? 15.027 2.551 -3.878 1.00 88.12 348 PHE A CA 1
ATOM 2634 C C . PHE A 1 348 ? 13.975 2.369 -4.980 1.00 88.12 348 PHE A C 1
ATOM 2636 O O . PHE A 1 348 ? 14.174 2.855 -6.086 1.00 88.12 348 PHE A O 1
ATOM 2643 N N . ASP A 1 349 ? 12.820 1.769 -4.683 1.00 83.88 349 ASP A N 1
ATOM 2644 C CA . ASP A 1 349 ? 11.727 1.627 -5.652 1.00 83.88 349 ASP A CA 1
ATOM 2645 C C . ASP A 1 349 ? 11.142 2.974 -6.085 1.00 83.88 349 ASP A C 1
ATOM 2647 O O . ASP A 1 349 ? 10.897 3.172 -7.276 1.00 83.88 349 ASP A O 1
ATOM 2651 N N . VAL A 1 350 ? 10.987 3.922 -5.156 1.00 82.50 350 VAL A N 1
ATOM 2652 C CA . VAL A 1 350 ? 10.572 5.294 -5.488 1.00 82.50 350 VAL A CA 1
ATOM 2653 C C . VAL A 1 350 ? 11.609 5.969 -6.390 1.00 82.50 350 VAL A C 1
ATOM 2655 O O . VAL A 1 350 ? 11.245 6.600 -7.379 1.00 82.50 350 VAL A O 1
ATOM 2658 N N . PHE A 1 351 ? 12.904 5.799 -6.111 1.00 92.25 351 PHE A N 1
ATOM 2659 C CA . PHE A 1 351 ? 13.967 6.301 -6.986 1.00 92.25 351 PHE A CA 1
ATOM 2660 C C . PHE A 1 351 ? 13.884 5.702 -8.401 1.00 92.25 351 PHE A C 1
ATOM 2662 O O . PHE A 1 351 ? 13.937 6.442 -9.382 1.00 92.25 351 PHE A O 1
ATOM 2669 N N . LEU A 1 352 ? 13.685 4.386 -8.529 1.00 91.94 352 LEU A N 1
ATOM 2670 C CA . LEU A 1 352 ? 13.522 3.726 -9.830 1.00 91.94 352 LEU A CA 1
ATOM 2671 C C . LEU A 1 352 ? 12.256 4.174 -10.575 1.00 91.94 352 LEU A C 1
ATOM 2673 O O . LEU A 1 352 ? 12.240 4.180 -11.806 1.00 91.94 352 LEU A O 1
ATOM 2677 N N . GLU A 1 353 ? 11.189 4.528 -9.854 1.00 87.88 353 GLU A N 1
ATOM 2678 C CA . GLU A 1 353 ? 9.981 5.121 -10.434 1.00 87.88 353 GLU A CA 1
ATOM 2679 C C . GLU A 1 353 ? 10.292 6.472 -11.090 1.00 87.88 353 GLU A C 1
ATOM 2681 O O . GLU A 1 353 ? 9.897 6.692 -12.234 1.00 87.88 353 GLU A O 1
ATOM 2686 N N . HIS A 1 354 ? 11.046 7.337 -10.406 1.00 93.06 354 HIS A N 1
ATOM 2687 C CA . HIS A 1 354 ? 11.482 8.624 -10.957 1.00 93.06 354 HIS A CA 1
ATOM 2688 C C . HIS A 1 354 ? 12.409 8.458 -12.157 1.00 93.06 354 HIS A C 1
ATOM 2690 O O . HIS A 1 354 ? 12.209 9.132 -13.162 1.00 93.06 354 HIS A O 1
ATOM 2696 N N . VAL A 1 355 ? 13.362 7.521 -12.097 1.00 92.38 355 VAL A N 1
ATOM 2697 C CA . VAL A 1 355 ? 14.233 7.197 -13.241 1.00 92.38 355 VAL A CA 1
ATOM 2698 C C . VAL A 1 355 ? 13.402 6.786 -14.455 1.00 92.38 355 VAL A C 1
ATOM 2700 O O . VAL A 1 355 ? 13.645 7.273 -15.554 1.00 92.38 355 VAL A O 1
ATOM 2703 N N . ARG A 1 356 ? 12.395 5.924 -14.262 1.00 90.94 356 ARG A N 1
ATOM 2704 C CA . ARG A 1 356 ? 11.509 5.498 -15.351 1.00 90.94 356 ARG A CA 1
ATOM 2705 C C . ARG A 1 356 ? 10.745 6.675 -15.948 1.00 90.94 356 ARG A C 1
ATOM 2707 O O . ARG A 1 356 ? 10.761 6.816 -17.159 1.00 90.94 356 ARG A O 1
ATOM 2714 N N . LYS A 1 357 ? 10.111 7.510 -15.117 1.00 90.31 357 LYS A N 1
ATOM 2715 C CA . LYS A 1 357 ? 9.332 8.669 -15.589 1.00 90.31 357 LYS A CA 1
ATOM 2716 C C . LYS A 1 357 ? 10.199 9.670 -16.348 1.00 90.31 357 LYS A C 1
ATOM 271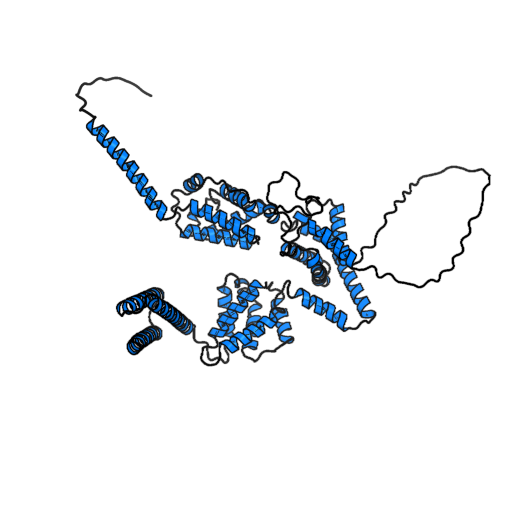8 O O . LYS A 1 357 ? 9.819 10.093 -17.428 1.00 90.31 357 LYS A O 1
ATOM 2723 N N . ALA A 1 358 ? 11.378 9.992 -15.817 1.00 93.12 358 ALA A N 1
ATOM 2724 C CA . ALA A 1 358 ? 12.302 10.924 -16.459 1.00 93.12 358 ALA A CA 1
ATOM 2725 C C . ALA A 1 358 ? 12.806 10.406 -17.817 1.00 93.12 358 ALA A C 1
ATOM 2727 O O . ALA A 1 358 ? 13.011 11.184 -18.741 1.00 93.12 358 ALA A O 1
ATOM 2728 N N . LEU A 1 359 ? 12.992 9.090 -17.949 1.00 91.19 359 LEU A N 1
ATOM 2729 C CA . LEU A 1 359 ? 13.403 8.468 -19.206 1.00 91.19 359 LEU A CA 1
ATOM 2730 C C . LEU A 1 359 ? 12.244 8.208 -20.169 1.00 91.19 359 LEU A C 1
ATOM 2732 O O . LEU A 1 359 ? 12.491 8.102 -21.359 1.00 91.19 359 LEU A O 1
ATOM 2736 N N . GLU A 1 360 ? 11.001 8.085 -19.703 1.00 90.94 360 GLU A N 1
ATOM 2737 C CA . GLU A 1 360 ? 9.841 7.864 -20.578 1.00 90.94 360 GLU A CA 1
ATOM 2738 C C . GLU A 1 360 ? 9.625 9.043 -21.539 1.00 90.94 360 GLU A C 1
ATOM 2740 O O . GLU A 1 360 ? 9.193 8.839 -22.672 1.00 90.94 360 GLU A O 1
ATOM 2745 N N . GLU A 1 361 ? 9.990 10.254 -21.111 1.00 87.56 361 GLU A N 1
ATOM 2746 C CA . GLU A 1 361 ? 9.951 11.468 -21.933 1.00 87.56 361 GLU A CA 1
ATOM 2747 C C . GLU A 1 361 ? 11.146 11.579 -22.899 1.00 87.56 361 GLU A C 1
ATOM 2749 O O . GLU A 1 361 ? 10.981 12.073 -24.013 1.00 87.56 361 GLU A O 1
ATOM 2754 N N . GLU A 1 362 ? 12.330 11.100 -22.498 1.00 90.94 362 GLU A N 1
ATOM 2755 C CA . GLU A 1 362 ? 13.587 11.265 -23.249 1.00 90.94 362 GLU A CA 1
ATOM 2756 C C . GLU A 1 362 ? 13.892 10.081 -24.189 1.00 90.94 362 GLU A C 1
ATOM 2758 O O . GLU A 1 362 ? 14.191 10.260 -25.369 1.00 90.94 362 GLU A O 1
ATOM 2763 N N . ASP A 1 363 ? 13.825 8.853 -23.671 1.00 92.00 363 ASP A N 1
ATOM 2764 C CA . ASP A 1 363 ? 14.082 7.607 -24.396 1.00 92.00 363 ASP A CA 1
ATOM 2765 C C . ASP A 1 363 ? 13.240 6.451 -23.808 1.00 92.00 363 ASP A C 1
ATOM 2767 O O . ASP A 1 363 ? 13.674 5.766 -22.866 1.00 92.00 363 ASP A O 1
ATOM 2771 N N . PRO A 1 364 ? 12.051 6.177 -24.384 1.00 86.06 364 PRO A N 1
ATOM 2772 C CA . PRO A 1 364 ? 11.144 5.128 -23.918 1.00 86.06 364 PRO A CA 1
ATOM 2773 C C . PRO A 1 364 ? 11.769 3.729 -23.885 1.00 86.06 364 PRO A C 1
ATOM 2775 O O . PRO A 1 364 ? 11.374 2.896 -23.068 1.00 86.06 364 PRO A O 1
ATOM 2778 N N . GLU A 1 365 ? 12.754 3.445 -24.748 1.00 83.12 365 GLU A N 1
ATOM 2779 C CA . GLU A 1 365 ? 13.467 2.166 -24.702 1.00 83.12 365 GLU A CA 1
ATOM 2780 C C . GLU A 1 365 ? 14.361 2.083 -23.460 1.00 83.12 365 GLU A C 1
ATOM 2782 O O . GLU A 1 365 ? 14.422 1.040 -22.801 1.00 83.12 365 GLU A O 1
ATOM 2787 N N . SER A 1 366 ? 15.030 3.182 -23.105 1.00 88.06 366 SER A N 1
ATOM 2788 C CA . SER A 1 366 ? 15.867 3.266 -21.906 1.00 88.06 366 SER A CA 1
ATOM 2789 C C . SER A 1 366 ? 15.056 3.322 -20.612 1.00 88.06 366 SER A C 1
ATOM 2791 O O . SER A 1 366 ? 15.557 2.859 -19.584 1.00 88.06 366 SER A O 1
ATOM 2793 N N . ALA A 1 367 ? 13.805 3.790 -20.647 1.00 87.31 367 ALA A N 1
ATOM 2794 C CA . ALA A 1 367 ? 12.922 3.876 -19.479 1.00 87.31 367 ALA A CA 1
ATOM 2795 C C . ALA A 1 367 ? 12.684 2.526 -18.783 1.00 87.31 367 ALA A C 1
ATOM 2797 O O . ALA A 1 367 ? 12.572 2.468 -17.557 1.00 87.31 367 ALA A O 1
ATOM 2798 N N . ASP A 1 368 ? 12.675 1.424 -19.536 1.00 84.56 368 ASP A N 1
ATOM 2799 C CA . ASP A 1 368 ? 12.597 0.071 -18.974 1.00 84.56 368 ASP A CA 1
ATOM 2800 C C . ASP A 1 368 ? 13.984 -0.504 -18.626 1.00 84.56 368 ASP A C 1
ATOM 2802 O O . ASP A 1 368 ? 14.118 -1.309 -17.697 1.00 84.56 368 ASP A O 1
ATOM 2806 N N . LEU A 1 369 ? 15.032 -0.088 -19.342 1.00 84.06 369 LEU A N 1
ATOM 2807 C CA . LEU A 1 369 ? 16.372 -0.666 -19.229 1.00 84.06 369 LEU A CA 1
ATOM 2808 C C . LEU A 1 369 ? 17.204 -0.095 -18.096 1.00 84.06 369 LEU A C 1
ATOM 2810 O O . LEU A 1 369 ? 17.863 -0.868 -17.399 1.00 84.06 369 LEU A O 1
ATOM 2814 N N . ALA A 1 370 ? 17.170 1.218 -17.883 1.00 87.94 370 ALA A N 1
ATOM 2815 C CA . ALA A 1 370 ? 17.946 1.844 -16.821 1.00 87.94 370 ALA A CA 1
ATOM 2816 C C . ALA A 1 370 ? 17.498 1.357 -15.434 1.00 87.94 370 ALA A C 1
ATOM 2818 O O . ALA A 1 370 ? 18.360 0.939 -14.657 1.00 87.94 370 ALA A O 1
ATOM 2819 N N . PRO A 1 371 ? 16.185 1.284 -15.112 1.00 87.38 371 PRO A N 1
ATOM 2820 C CA . PRO A 1 371 ? 15.750 0.729 -13.836 1.00 87.38 371 PRO A CA 1
ATOM 2821 C C . PRO A 1 371 ? 16.119 -0.744 -13.665 1.00 87.38 371 PRO A C 1
ATOM 2823 O O . PRO A 1 371 ? 16.466 -1.155 -12.563 1.00 87.38 371 PRO A O 1
ATOM 2826 N N . ALA A 1 372 ? 16.078 -1.538 -14.742 1.00 81.56 372 ALA A N 1
ATOM 2827 C CA . ALA A 1 372 ? 16.509 -2.932 -14.699 1.00 81.56 372 ALA A CA 1
ATOM 2828 C C . ALA A 1 372 ? 18.010 -3.042 -14.392 1.00 81.56 372 ALA A C 1
ATOM 2830 O O . ALA A 1 372 ? 18.399 -3.810 -13.521 1.00 81.56 372 ALA A O 1
ATOM 2831 N N . GLN A 1 373 ? 18.857 -2.236 -15.035 1.00 85.25 373 GLN A N 1
ATOM 2832 C CA . GLN A 1 373 ? 20.287 -2.200 -14.722 1.00 85.25 373 GLN A CA 1
ATOM 2833 C C . GLN A 1 373 ? 20.537 -1.748 -13.278 1.00 85.25 373 GLN A C 1
ATOM 2835 O O . GLN A 1 373 ? 21.276 -2.416 -12.556 1.00 85.25 373 GLN A O 1
ATOM 2840 N N . LEU A 1 374 ? 19.870 -0.681 -12.823 1.00 88.44 374 LEU A N 1
ATOM 2841 C CA . LEU A 1 374 ? 19.959 -0.178 -11.448 1.00 88.44 374 LEU A CA 1
ATOM 2842 C C . LEU A 1 374 ? 19.522 -1.220 -10.404 1.00 88.44 374 LEU A C 1
ATOM 2844 O O . LEU A 1 374 ? 20.122 -1.303 -9.335 1.00 88.44 374 LEU A O 1
ATOM 2848 N N . GLU A 1 375 ? 18.532 -2.057 -10.714 1.00 85.38 375 GLU A N 1
ATOM 2849 C CA . GLU A 1 375 ? 18.045 -3.125 -9.833 1.00 85.38 375 GLU A CA 1
ATOM 2850 C C . GLU A 1 375 ? 19.157 -4.107 -9.427 1.00 85.38 375 GLU A C 1
ATOM 2852 O O . GLU A 1 375 ? 19.193 -4.555 -8.281 1.00 85.38 375 GLU A O 1
ATOM 2857 N N . SER A 1 376 ? 20.114 -4.391 -10.319 1.00 84.69 376 SER A N 1
ATOM 2858 C CA . SER A 1 376 ? 21.262 -5.262 -10.013 1.00 84.69 376 SER A CA 1
ATOM 2859 C C . SER A 1 376 ? 22.153 -4.714 -8.887 1.00 84.69 376 SER A C 1
ATOM 2861 O O . SER A 1 376 ? 22.816 -5.477 -8.183 1.00 84.69 376 SER A O 1
ATOM 2863 N N . TYR A 1 377 ? 22.109 -3.399 -8.646 1.00 86.56 377 TYR A N 1
ATOM 2864 C CA . TYR A 1 377 ? 22.835 -2.728 -7.570 1.00 86.56 377 TYR A CA 1
ATOM 2865 C C . TYR A 1 377 ? 22.058 -2.700 -6.249 1.00 86.56 377 TYR A C 1
ATOM 2867 O O . TYR A 1 377 ? 22.629 -2.319 -5.223 1.00 86.56 377 TYR A O 1
ATOM 2875 N N . ARG A 1 378 ? 20.788 -3.131 -6.222 1.00 88.06 378 ARG A N 1
ATOM 2876 C CA . ARG A 1 378 ? 19.946 -3.131 -5.014 1.00 88.06 378 ARG A CA 1
ATOM 2877 C C . ARG A 1 378 ? 20.624 -3.799 -3.809 1.00 88.06 378 ARG A C 1
ATOM 2879 O O . ARG A 1 378 ? 20.641 -3.159 -2.763 1.00 88.06 378 ARG A O 1
ATOM 2886 N N . PRO A 1 379 ? 21.260 -4.989 -3.902 1.00 84.75 379 PRO A N 1
ATOM 2887 C CA . PRO A 1 379 ? 21.918 -5.622 -2.748 1.00 84.75 379 PRO A CA 1
ATOM 2888 C C . PRO A 1 379 ? 23.094 -4.812 -2.179 1.00 84.75 379 PRO A C 1
ATOM 2890 O O . PRO A 1 379 ? 23.527 -5.035 -1.047 1.00 84.75 379 PRO A O 1
ATOM 2893 N N . HIS A 1 380 ? 23.637 -3.893 -2.978 1.00 84.94 380 HIS A N 1
ATOM 2894 C CA . HIS A 1 380 ? 24.740 -3.018 -2.601 1.00 84.94 380 HIS A CA 1
ATOM 2895 C C . HIS A 1 380 ? 24.252 -1.659 -2.085 1.00 84.94 380 HIS A C 1
ATOM 2897 O O . HIS A 1 380 ? 24.951 -1.041 -1.289 1.00 84.94 380 HIS A O 1
ATOM 2903 N N . ILE A 1 381 ? 23.075 -1.196 -2.513 1.00 86.44 381 ILE A N 1
ATOM 2904 C CA . ILE A 1 381 ? 22.524 0.121 -2.161 1.00 86.44 381 ILE A CA 1
ATOM 2905 C C . ILE A 1 381 ? 21.541 0.023 -0.989 1.00 86.44 381 ILE A C 1
ATOM 2907 O O . ILE A 1 381 ? 21.606 0.831 -0.061 1.00 86.44 381 ILE A O 1
ATOM 2911 N N . VAL A 1 382 ? 20.644 -0.963 -1.020 1.00 85.94 382 VAL A N 1
ATOM 2912 C CA . VAL A 1 382 ? 19.602 -1.161 -0.012 1.00 85.94 382 VAL A CA 1
ATOM 2913 C C . VAL A 1 382 ? 20.155 -1.925 1.182 1.00 85.94 382 VAL A C 1
ATOM 2915 O O . VAL A 1 382 ? 20.820 -2.954 1.052 1.00 85.94 382 VAL A O 1
ATOM 2918 N N . MET A 1 383 ? 19.836 -1.448 2.382 1.00 81.19 383 MET A N 1
ATOM 2919 C CA . MET A 1 383 ? 20.095 -2.213 3.594 1.00 81.19 383 MET A CA 1
ATOM 2920 C C . MET A 1 383 ? 19.096 -3.366 3.693 1.00 81.19 383 MET A C 1
ATOM 2922 O O . MET A 1 383 ? 17.943 -3.155 4.058 1.00 81.19 383 MET A O 1
ATOM 2926 N N . SER A 1 384 ? 19.533 -4.596 3.407 1.00 67.44 384 SER A N 1
ATOM 2927 C CA . SER A 1 384 ? 18.706 -5.778 3.666 1.00 67.44 384 SER A CA 1
ATOM 2928 C C . SER A 1 384 ? 18.306 -5.810 5.141 1.00 67.44 384 SER A C 1
ATOM 2930 O O . SER A 1 384 ? 19.170 -5.692 6.015 1.00 67.44 384 SER A O 1
ATOM 2932 N N . SER A 1 385 ? 17.022 -6.023 5.426 1.00 52.84 385 SER A N 1
ATOM 2933 C CA . SER A 1 385 ? 16.429 -5.990 6.773 1.00 52.84 385 SER A CA 1
ATOM 2934 C C . SER A 1 385 ? 17.122 -6.933 7.767 1.00 52.84 385 SER A C 1
ATOM 2936 O O . SER A 1 385 ? 17.160 -6.664 8.961 1.00 52.84 385 SER A O 1
ATOM 2938 N N . ARG A 1 386 ? 17.793 -7.990 7.285 1.00 48.09 386 ARG A N 1
ATOM 2939 C CA . ARG A 1 386 ? 18.631 -8.880 8.117 1.00 48.09 386 ARG A CA 1
ATOM 2940 C C . ARG A 1 386 ? 19.882 -8.204 8.703 1.00 48.09 386 ARG A C 1
ATOM 2942 O O . ARG A 1 386 ? 20.504 -8.756 9.600 1.00 48.09 386 ARG A O 1
ATOM 2949 N N . SER A 1 387 ? 20.249 -7.017 8.221 1.00 44.75 387 SER A N 1
ATOM 2950 C CA . SER A 1 387 ? 21.345 -6.190 8.744 1.00 44.75 387 SER A CA 1
ATOM 2951 C C . SER A 1 387 ? 20.880 -5.076 9.693 1.00 44.75 387 SER A C 1
ATOM 2953 O O . SER A 1 387 ? 21.697 -4.255 10.109 1.00 44.75 387 SER A O 1
ATOM 2955 N N . LEU A 1 388 ? 19.595 -5.061 10.087 1.00 45.97 388 LEU A N 1
ATOM 2956 C CA . LEU A 1 388 ? 19.055 -4.134 11.094 1.00 45.97 388 LEU A CA 1
ATOM 2957 C C . LEU A 1 388 ? 19.680 -4.301 12.492 1.00 45.97 388 LEU A C 1
ATOM 2959 O O . LEU A 1 388 ? 19.488 -3.437 13.342 1.00 45.97 388 LEU A O 1
ATOM 2963 N N . HIS A 1 389 ? 20.547 -5.295 12.709 1.00 38.66 389 HIS A N 1
ATOM 2964 C CA . HIS A 1 389 ? 21.588 -5.220 13.739 1.00 38.66 389 HIS A CA 1
ATOM 2965 C C . HIS A 1 389 ? 22.724 -4.274 13.317 1.00 38.66 389 HIS A C 1
ATOM 2967 O O . HIS A 1 389 ? 23.900 -4.626 13.255 1.00 38.66 389 HIS A O 1
ATOM 2973 N N . CYS A 1 390 ? 22.368 -3.018 13.055 1.00 36.22 390 CYS A N 1
ATOM 2974 C CA . CYS A 1 390 ? 23.286 -1.924 13.315 1.00 36.22 390 CYS A CA 1
ATOM 2975 C C . CYS A 1 390 ? 23.450 -1.863 14.845 1.00 36.22 390 CYS A C 1
ATOM 2977 O O . CYS A 1 390 ? 22.430 -1.925 15.536 1.00 36.22 390 CYS A O 1
ATOM 2979 N N . PRO A 1 391 ? 24.669 -1.761 15.405 1.00 39.06 391 PRO A N 1
ATOM 2980 C CA . PRO A 1 391 ? 24.876 -1.663 16.846 1.00 39.06 391 PRO A CA 1
ATOM 2981 C C . PRO A 1 391 ? 24.415 -0.287 17.346 1.00 39.06 391 PRO A C 1
ATOM 2983 O O . PRO A 1 391 ? 25.203 0.605 17.640 1.00 39.06 391 PRO A O 1
ATOM 2986 N N . VAL A 1 392 ? 23.103 -0.095 17.377 1.00 42.44 392 VAL A N 1
ATOM 2987 C CA . VAL A 1 392 ? 22.408 1.007 18.043 1.00 42.44 392 VAL A CA 1
ATOM 2988 C C . VAL A 1 392 ? 21.828 0.503 19.374 1.00 42.44 392 VAL A C 1
ATOM 2990 O O . VAL A 1 392 ? 21.586 1.297 20.273 1.00 42.44 392 VAL A O 1
ATOM 2993 N N . SER A 1 393 ? 21.763 -0.818 19.582 1.00 39.47 393 SER A N 1
ATOM 2994 C CA . SER A 1 393 ? 21.645 -1.458 20.896 1.00 39.47 393 SER A CA 1
ATOM 2995 C C . SER A 1 393 ? 23.033 -1.661 21.532 1.00 39.47 393 SER A C 1
ATOM 2997 O O . SER A 1 393 ? 23.545 -2.775 21.604 1.00 39.47 393 SER A O 1
ATOM 2999 N N . GLY A 1 394 ? 23.697 -0.571 21.924 1.00 38.12 394 GLY A N 1
ATOM 3000 C CA . GLY A 1 394 ? 24.763 -0.555 22.946 1.00 38.12 394 GLY A CA 1
ATOM 3001 C C . GLY A 1 394 ? 26.107 -1.270 22.696 1.00 38.12 394 GLY A C 1
ATOM 3002 O O . GLY A 1 394 ? 27.048 -1.027 23.449 1.00 38.12 394 GLY A O 1
ATOM 3003 N N . ALA A 1 395 ? 26.270 -2.110 21.672 1.00 37.78 395 ALA A N 1
ATOM 3004 C CA . ALA A 1 395 ? 27.525 -2.834 21.456 1.00 37.78 395 ALA A CA 1
ATOM 3005 C C . ALA A 1 395 ? 28.548 -1.979 20.687 1.00 37.78 395 ALA A C 1
ATOM 3007 O O . ALA A 1 395 ? 28.477 -1.841 19.468 1.00 37.78 395 ALA A O 1
ATOM 3008 N N . ARG A 1 396 ? 29.534 -1.405 21.389 1.00 40.19 396 ARG A N 1
ATOM 3009 C CA . ARG A 1 396 ? 30.697 -0.756 20.757 1.00 40.19 396 ARG A CA 1
ATOM 3010 C C . ARG A 1 396 ? 31.375 -1.735 19.788 1.00 40.19 396 ARG A C 1
ATOM 3012 O O . ARG A 1 396 ? 31.959 -2.725 20.214 1.00 40.19 396 ARG A O 1
ATOM 3019 N N . GLY A 1 397 ? 31.323 -1.436 18.490 1.00 41.53 397 GLY A N 1
ATOM 3020 C CA . GLY A 1 397 ? 32.151 -2.117 17.495 1.00 41.53 397 GLY A CA 1
ATOM 3021 C C . GLY A 1 397 ? 33.643 -1.887 17.770 1.00 41.53 397 GLY A C 1
ATOM 3022 O O . GLY A 1 397 ? 34.034 -0.840 18.290 1.00 41.53 397 GLY A O 1
ATOM 3023 N N . SER A 1 398 ? 34.479 -2.854 17.389 1.00 45.69 398 SER A N 1
ATOM 3024 C CA . SER A 1 398 ? 35.928 -2.898 17.659 1.00 45.69 398 SER A CA 1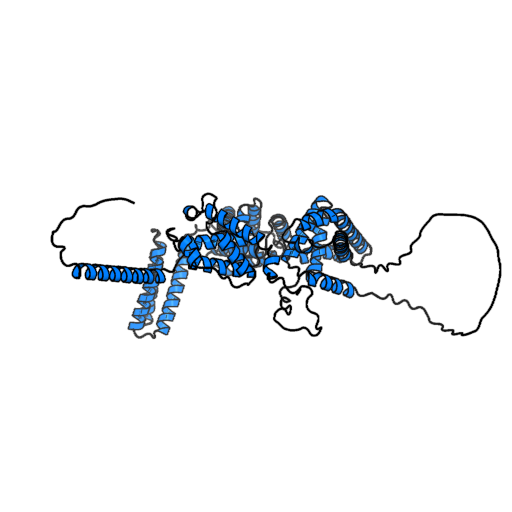
ATOM 3025 C C . SER A 1 398 ? 36.743 -1.723 17.096 1.00 45.69 398 SER A C 1
ATOM 3027 O O . SER A 1 398 ? 37.912 -1.575 17.436 1.00 45.69 398 SER A O 1
ATOM 3029 N N . SER A 1 399 ? 36.150 -0.860 16.266 1.00 49.59 399 SER A N 1
ATOM 3030 C CA . SER A 1 399 ? 36.829 0.281 15.644 1.00 49.59 399 SER A CA 1
ATOM 3031 C C . SER A 1 399 ? 36.666 1.615 16.383 1.00 49.59 399 SER A C 1
ATOM 3033 O O . SER A 1 399 ? 37.188 2.621 15.904 1.00 49.59 399 SER A O 1
ATOM 3035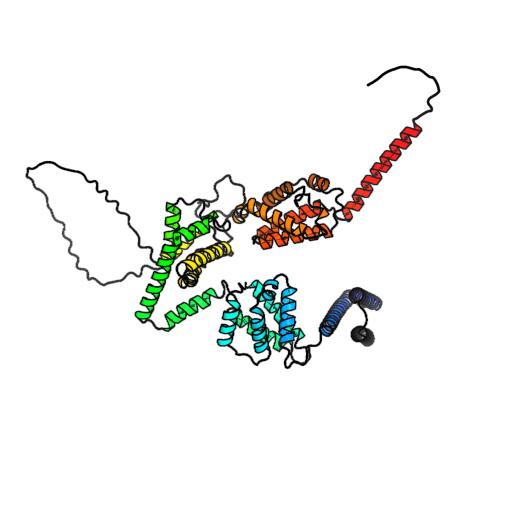 N N . GLY A 1 400 ? 35.929 1.673 17.502 1.00 45.03 400 GLY A N 1
ATOM 3036 C CA . GLY A 1 400 ? 35.843 2.850 18.387 1.00 45.03 400 GLY A CA 1
ATOM 3037 C C . GLY A 1 400 ? 35.272 4.146 17.780 1.00 45.03 400 GLY A C 1
ATOM 3038 O O . GLY A 1 400 ? 35.111 5.131 18.495 1.00 45.03 400 GLY A O 1
ATOM 3039 N N . LYS A 1 401 ? 34.944 4.175 16.484 1.00 45.50 401 LYS A N 1
ATOM 3040 C CA . LYS A 1 401 ? 34.378 5.342 15.799 1.00 45.50 401 LYS A CA 1
ATOM 3041 C C . LYS A 1 401 ? 32.855 5.282 15.838 1.00 45.50 401 LYS A C 1
ATOM 3043 O O . LYS A 1 401 ? 32.252 4.395 15.237 1.00 45.50 401 LYS A O 1
ATOM 3048 N N . ALA A 1 402 ? 32.257 6.239 16.547 1.00 43.34 402 ALA A N 1
ATOM 3049 C CA . ALA A 1 402 ? 30.817 6.461 16.565 1.00 43.34 402 ALA A CA 1
ATOM 3050 C C . ALA A 1 402 ? 30.280 6.697 15.142 1.00 43.34 402 ALA A C 1
ATOM 3052 O O . ALA A 1 402 ? 30.974 7.235 14.274 1.00 43.34 402 ALA A O 1
ATOM 3053 N N . CYS A 1 403 ? 29.040 6.275 14.896 1.00 41.12 403 CYS A N 1
ATOM 3054 C CA . CYS A 1 403 ? 28.360 6.545 13.635 1.00 41.12 403 CYS A CA 1
ATOM 3055 C C . CYS A 1 403 ? 28.224 8.072 13.462 1.00 41.12 403 CYS A C 1
ATOM 3057 O O . CYS A 1 403 ? 27.758 8.721 14.394 1.00 41.12 403 CYS A O 1
ATOM 3059 N N . PRO A 1 404 ? 28.567 8.667 12.304 1.00 43.19 404 PRO A N 1
ATOM 3060 C CA . PRO A 1 404 ? 28.503 10.121 12.097 1.00 43.19 404 PRO A CA 1
ATOM 3061 C C . PRO A 1 404 ? 27.084 10.721 12.171 1.00 43.19 404 PRO A C 1
ATOM 3063 O O . PRO A 1 404 ? 26.950 11.936 12.126 1.00 43.19 404 PRO A O 1
ATOM 3066 N N . PHE A 1 405 ? 26.042 9.893 12.319 1.00 40.69 405 PHE A N 1
ATOM 3067 C CA . PHE A 1 405 ? 24.661 10.319 12.587 1.00 40.69 405 PHE A CA 1
ATOM 3068 C C . PHE A 1 405 ? 24.289 10.309 14.081 1.00 40.69 405 PHE A C 1
ATOM 3070 O O . PHE A 1 405 ? 23.179 10.685 14.435 1.00 40.69 405 PHE A O 1
ATOM 3077 N N . GLN A 1 406 ? 25.205 9.916 14.974 1.00 41.38 406 GLN A N 1
ATOM 3078 C CA . GLN A 1 406 ? 25.137 10.261 16.399 1.00 41.38 406 GLN A CA 1
ATOM 3079 C C . GLN A 1 406 ? 25.748 11.653 16.610 1.00 41.38 406 GLN A C 1
ATOM 3081 O O . GLN A 1 406 ? 26.694 11.826 17.375 1.00 41.38 406 GLN A O 1
ATOM 3086 N N . THR A 1 407 ? 25.249 12.669 15.908 1.00 38.31 407 THR A N 1
ATOM 3087 C CA . THR A 1 407 ? 25.461 14.038 16.375 1.00 38.31 407 THR A CA 1
ATOM 3088 C C . THR A 1 407 ? 24.604 14.219 17.616 1.00 38.31 407 THR A C 1
ATOM 3090 O O . THR A 1 407 ? 23.379 14.113 17.570 1.00 38.31 407 THR A O 1
ATOM 3093 N N . ALA A 1 408 ? 25.281 14.412 18.744 1.00 43.00 408 ALA A N 1
ATOM 3094 C CA . ALA A 1 408 ? 24.664 14.742 20.012 1.00 43.00 408 ALA A CA 1
ATOM 3095 C C . ALA A 1 408 ? 23.672 15.908 19.832 1.00 43.00 408 ALA A C 1
ATOM 3097 O O . ALA A 1 408 ? 24.019 16.910 19.214 1.00 43.00 408 ALA A O 1
ATOM 3098 N N . ALA A 1 409 ? 22.475 15.752 20.409 1.00 41.72 409 ALA A N 1
ATOM 3099 C CA . ALA A 1 409 ? 21.445 16.774 20.645 1.00 41.72 409 ALA A CA 1
ATOM 3100 C C . ALA A 1 409 ? 20.214 16.886 19.713 1.00 41.72 409 ALA A C 1
ATOM 3102 O O . ALA A 1 409 ? 19.388 17.751 19.987 1.00 41.72 409 ALA A O 1
ATOM 3103 N N . SER A 1 410 ? 19.976 15.997 18.736 1.00 43.66 410 SER A N 1
ATOM 3104 C CA . SER A 1 410 ? 18.615 15.847 18.168 1.00 43.66 410 SER A CA 1
ATOM 3105 C C . SER A 1 410 ? 17.977 14.556 18.669 1.00 43.66 410 SER A C 1
ATOM 3107 O O . SER A 1 410 ? 18.281 13.470 18.185 1.00 43.66 410 SER A O 1
ATOM 3109 N N . SER A 1 411 ? 17.140 14.658 19.701 1.00 50.72 411 SER A N 1
ATOM 3110 C CA . SER A 1 411 ? 16.426 13.529 20.314 1.00 50.72 411 SER A CA 1
ATOM 3111 C C . SER A 1 411 ? 15.179 13.090 19.533 1.00 50.72 411 SER A C 1
ATOM 3113 O O . SER A 1 411 ? 14.392 12.297 20.046 1.00 50.72 411 SER A O 1
ATOM 3115 N N . THR A 1 412 ? 14.973 13.586 18.311 1.00 49.59 412 THR A N 1
ATOM 3116 C CA . THR A 1 412 ? 13.957 13.062 17.394 1.00 49.59 412 THR A CA 1
ATOM 3117 C C . THR A 1 412 ? 14.410 11.688 16.914 1.00 49.59 412 THR A C 1
ATOM 3119 O O . THR A 1 412 ? 15.454 11.549 16.275 1.00 49.59 412 THR A O 1
ATOM 3122 N N . ALA A 1 413 ? 13.673 10.631 17.272 1.00 60.41 413 ALA A N 1
ATOM 3123 C CA . ALA A 1 413 ? 14.059 9.294 16.846 1.00 60.41 413 ALA A CA 1
ATOM 3124 C C . ALA A 1 413 ? 14.143 9.244 15.311 1.00 60.41 413 ALA A C 1
ATOM 3126 O O . ALA A 1 413 ? 13.214 9.690 14.631 1.00 60.41 413 ALA A O 1
ATOM 3127 N N . PRO A 1 414 ? 15.205 8.646 14.742 1.00 70.38 414 PRO A N 1
ATOM 3128 C CA . PRO A 1 414 ? 15.423 8.600 13.297 1.00 70.38 414 PRO A CA 1
ATOM 3129 C C . PRO A 1 414 ? 14.297 7.892 12.525 1.00 70.38 414 PRO A C 1
ATOM 3131 O O . PRO A 1 414 ? 14.326 7.859 11.301 1.00 70.38 414 PRO A O 1
ATOM 3134 N N . GLU A 1 415 ? 13.344 7.250 13.201 1.00 73.88 415 GLU A N 1
ATOM 3135 C CA . GLU A 1 415 ? 12.138 6.664 12.605 1.00 73.88 415 GLU A CA 1
ATOM 3136 C C . GLU A 1 415 ? 11.104 7.720 12.191 1.00 73.88 415 GLU A C 1
ATOM 3138 O O . GLU A 1 415 ? 10.570 7.624 11.086 1.00 73.88 415 GLU A O 1
ATOM 3143 N N . LEU A 1 416 ? 10.879 8.757 13.008 1.00 82.56 416 LEU A N 1
ATOM 3144 C CA . LEU A 1 416 ? 9.926 9.825 12.697 1.00 82.56 416 LEU A CA 1
ATOM 3145 C C . LEU A 1 416 ? 10.361 10.591 11.440 1.00 82.56 416 LEU A C 1
ATOM 3147 O O . LEU A 1 416 ? 9.576 10.748 10.505 1.00 82.56 416 LEU A O 1
ATOM 3151 N N . GLU A 1 417 ? 11.629 10.999 11.368 1.00 82.12 417 GLU A N 1
ATOM 3152 C CA . GLU A 1 417 ? 12.170 11.698 10.194 1.00 82.12 417 GLU A CA 1
ATOM 3153 C C . GLU A 1 417 ? 12.104 10.832 8.929 1.00 82.12 417 GLU A C 1
ATOM 3155 O O . GLU A 1 417 ? 11.727 11.320 7.864 1.00 82.12 417 GLU A O 1
ATOM 3160 N N . ARG A 1 418 ? 12.371 9.522 9.050 1.00 73.75 418 ARG A N 1
ATOM 3161 C CA . ARG A 1 418 ? 12.237 8.563 7.938 1.00 73.75 418 ARG A CA 1
ATOM 3162 C C . ARG A 1 418 ? 10.803 8.434 7.422 1.00 73.75 418 ARG A C 1
ATOM 3164 O O . ARG A 1 418 ? 10.617 8.102 6.258 1.00 73.75 418 ARG A O 1
ATOM 3171 N N . SER A 1 419 ? 9.802 8.693 8.258 1.00 77.00 419 SER A N 1
ATOM 3172 C CA . SER A 1 419 ? 8.389 8.630 7.868 1.00 77.00 419 SER A CA 1
ATOM 3173 C C . SER A 1 419 ? 7.845 9.917 7.241 1.00 77.00 419 SER A C 1
ATOM 3175 O O . SER A 1 419 ? 6.686 9.948 6.842 1.00 77.00 419 SER A O 1
ATOM 3177 N N . GLY A 1 420 ? 8.665 10.964 7.107 1.00 81.81 420 GLY A N 1
ATOM 3178 C CA . GLY A 1 420 ? 8.227 12.282 6.636 1.00 81.81 420 GLY A CA 1
ATOM 3179 C C . GLY A 1 420 ? 7.871 13.256 7.763 1.00 81.81 420 GLY A C 1
ATOM 3180 O O . GLY A 1 420 ? 7.269 14.293 7.498 1.00 81.81 420 GLY A O 1
ATOM 3181 N N . GLY A 1 421 ? 8.259 12.942 9.002 1.00 91.69 421 GLY A N 1
ATOM 3182 C CA . GLY A 1 421 ? 8.161 13.850 10.139 1.00 91.69 421 GLY A CA 1
ATOM 3183 C C . GLY A 1 421 ? 6.734 14.127 10.613 1.00 91.69 421 GLY A C 1
ATOM 3184 O O . GLY A 1 421 ? 5.787 13.400 10.311 1.00 91.69 421 GLY A O 1
ATOM 3185 N N . GLU A 1 422 ? 6.597 15.211 11.375 1.00 93.44 422 GLU A N 1
ATOM 3186 C CA . GLU A 1 422 ? 5.314 15.701 11.891 1.00 93.44 422 GLU A CA 1
ATOM 3187 C C . GLU A 1 422 ? 4.322 16.026 10.767 1.00 93.44 422 GLU A C 1
ATOM 3189 O O . GLU A 1 422 ? 3.149 15.673 10.877 1.00 93.44 422 GLU A O 1
ATOM 3194 N N . ASP A 1 423 ? 4.794 16.591 9.652 1.00 92.44 423 ASP A N 1
ATOM 3195 C CA . ASP A 1 423 ? 3.953 16.944 8.503 1.00 92.44 423 ASP A CA 1
ATOM 3196 C C . ASP A 1 423 ? 3.218 15.726 7.935 1.00 92.44 423 ASP A C 1
ATOM 3198 O O . ASP A 1 423 ? 2.023 15.790 7.633 1.00 92.44 423 ASP A O 1
ATOM 3202 N N . LYS A 1 424 ? 3.906 14.581 7.824 1.00 92.25 424 LYS A N 1
ATOM 3203 C CA . LYS A 1 424 ? 3.271 13.350 7.347 1.00 92.25 424 LYS A CA 1
ATOM 3204 C C . LYS A 1 424 ? 2.209 12.856 8.326 1.00 92.25 424 LYS A C 1
ATOM 3206 O O . LYS A 1 424 ? 1.130 12.457 7.891 1.00 92.25 424 LYS A O 1
ATOM 3211 N N . ILE A 1 425 ? 2.485 12.901 9.628 1.00 95.25 425 ILE A N 1
ATOM 3212 C CA . ILE A 1 425 ? 1.515 12.508 10.660 1.00 95.25 425 ILE A CA 1
ATOM 3213 C C . ILE A 1 425 ? 0.295 13.438 10.632 1.00 95.25 425 ILE A C 1
ATOM 3215 O O . ILE A 1 425 ? -0.838 12.963 10.712 1.00 95.25 425 ILE A O 1
ATOM 3219 N N . ALA A 1 426 ? 0.501 14.740 10.428 1.00 95.56 426 ALA A N 1
ATOM 3220 C CA . ALA A 1 426 ? -0.577 15.709 10.264 1.00 95.56 426 ALA A CA 1
ATOM 3221 C C . ALA A 1 426 ? -1.433 15.415 9.019 1.00 95.56 426 ALA A C 1
ATOM 3223 O O . ALA A 1 426 ? -2.661 15.499 9.086 1.00 95.56 426 ALA A O 1
ATOM 3224 N N . MET A 1 427 ? -0.816 15.011 7.900 1.00 94.81 427 MET A N 1
ATOM 3225 C CA . MET A 1 427 ? -1.551 14.567 6.708 1.00 94.81 427 MET A CA 1
ATOM 3226 C C . MET A 1 427 ? -2.404 13.324 6.983 1.00 94.81 427 MET A C 1
ATOM 3228 O O . MET A 1 427 ? -3.580 13.324 6.629 1.00 94.81 427 MET A O 1
ATOM 3232 N N . ILE A 1 428 ? -1.851 12.313 7.665 1.00 96.06 428 ILE A N 1
ATOM 3233 C CA . ILE A 1 428 ? -2.585 11.093 8.046 1.00 96.06 428 ILE A CA 1
ATOM 3234 C C . ILE A 1 428 ? -3.799 11.440 8.905 1.00 96.06 428 ILE A C 1
ATOM 3236 O O . ILE A 1 428 ? -4.890 10.926 8.670 1.00 96.06 428 ILE A O 1
ATOM 3240 N N . LEU A 1 429 ? -3.621 12.324 9.888 1.00 96.56 429 LEU A N 1
ATOM 3241 C CA . LEU A 1 429 ? -4.703 12.733 10.777 1.00 96.56 429 LEU A CA 1
ATOM 3242 C C . LEU A 1 429 ? -5.800 13.494 10.017 1.00 96.56 429 LEU A C 1
ATOM 3244 O O . LEU A 1 429 ? -6.984 13.261 10.245 1.00 96.56 429 LEU A O 1
ATOM 3248 N N . LYS A 1 430 ? -5.416 14.349 9.065 1.00 96.12 430 LYS A N 1
ATOM 3249 C CA . LYS A 1 430 ? -6.356 15.077 8.204 1.00 96.12 430 LYS A CA 1
ATOM 3250 C C . LYS A 1 430 ? -7.132 14.149 7.263 1.00 96.12 430 LYS A C 1
ATOM 3252 O O . LYS A 1 430 ? -8.323 14.362 7.037 1.00 96.12 430 LYS A O 1
ATOM 3257 N N . ASP A 1 431 ? -6.486 13.126 6.711 1.00 96.25 431 ASP A N 1
ATOM 3258 C CA . ASP A 1 431 ? -7.163 12.136 5.867 1.00 96.25 431 ASP A CA 1
ATOM 3259 C C . ASP A 1 431 ? -8.086 11.224 6.690 1.00 96.25 431 ASP A C 1
ATOM 3261 O O . ASP A 1 431 ? -9.190 10.921 6.236 1.00 96.25 431 ASP A O 1
ATOM 3265 N N . MET A 1 432 ? -7.733 10.926 7.944 1.00 97.12 432 MET A N 1
ATOM 3266 C CA . MET A 1 432 ? -8.626 10.247 8.890 1.00 97.12 432 MET A CA 1
ATOM 3267 C C . MET A 1 432 ? -9.879 11.078 9.185 1.00 97.12 432 MET A C 1
ATOM 3269 O O . MET A 1 432 ? -10.982 10.534 9.176 1.00 97.12 432 MET A O 1
ATOM 3273 N N . GLU A 1 433 ? -9.736 12.382 9.439 1.00 96.62 433 GLU A N 1
ATOM 3274 C CA . GLU A 1 433 ? -10.868 13.297 9.653 1.00 96.62 433 GLU A CA 1
ATOM 3275 C C . GLU A 1 433 ? -11.782 13.351 8.423 1.00 96.62 433 GLU A C 1
ATOM 3277 O O . GLU A 1 433 ? -13.005 13.282 8.552 1.00 96.62 433 GLU A O 1
ATOM 3282 N N . ARG A 1 434 ? -11.194 13.391 7.222 1.00 96.50 434 ARG A N 1
ATOM 3283 C CA . ARG A 1 434 ? -11.934 13.331 5.955 1.00 96.50 434 ARG A CA 1
ATOM 3284 C C . ARG A 1 434 ? -12.700 12.018 5.807 1.00 96.50 434 ARG A C 1
ATOM 3286 O O . ARG A 1 434 ? -13.856 12.029 5.388 1.00 96.50 434 ARG A O 1
ATOM 3293 N N . GLU A 1 435 ? -12.079 10.892 6.148 1.00 96.31 435 GLU A N 1
ATOM 3294 C CA . GLU A 1 435 ? -12.742 9.591 6.105 1.00 96.31 435 GLU A CA 1
ATOM 3295 C C . GLU A 1 435 ? -13.869 9.505 7.142 1.00 96.31 435 GLU A C 1
ATOM 3297 O O . GLU A 1 435 ? -14.965 9.044 6.826 1.00 96.31 435 GLU A O 1
ATOM 3302 N N . ALA A 1 436 ? -13.654 10.010 8.356 1.00 96.38 436 ALA A N 1
ATOM 3303 C CA . ALA A 1 436 ? -14.685 10.070 9.385 1.00 96.38 436 ALA A CA 1
ATOM 3304 C C . ALA A 1 436 ? -15.872 10.951 8.969 1.00 96.38 436 ALA A C 1
ATOM 3306 O O . ALA A 1 436 ? -17.015 10.577 9.208 1.00 96.38 436 ALA A O 1
ATOM 3307 N N . ALA A 1 437 ? -15.627 12.055 8.262 1.00 96.44 437 ALA A N 1
ATOM 3308 C CA . ALA A 1 437 ? -16.678 12.925 7.733 1.00 96.44 437 ALA A CA 1
ATOM 3309 C C . ALA A 1 437 ? -17.588 12.235 6.709 1.00 96.44 437 ALA A C 1
ATOM 3311 O O . ALA A 1 437 ? -18.750 12.605 6.558 1.00 96.44 437 ALA A O 1
ATOM 3312 N N . SER A 1 438 ? -17.073 11.217 6.014 1.00 95.62 438 SER A N 1
ATOM 3313 C CA . SER A 1 438 ? -17.873 10.402 5.095 1.00 95.62 438 SER A CA 1
ATOM 3314 C C . SER A 1 438 ? -18.794 9.405 5.813 1.00 95.62 438 SER A C 1
ATOM 3316 O O . SER A 1 438 ? -19.706 8.858 5.195 1.00 95.62 438 SER A O 1
ATOM 3318 N N . LYS A 1 439 ? -18.588 9.174 7.118 1.00 96.44 439 LYS A N 1
ATOM 3319 C CA . LYS A 1 439 ? -19.402 8.273 7.940 1.00 96.44 439 LYS A CA 1
ATOM 3320 C C . LYS A 1 439 ? -20.452 9.079 8.698 1.00 96.44 439 LYS A C 1
ATOM 3322 O O . LYS A 1 439 ? -20.130 9.865 9.586 1.00 96.44 439 LYS A O 1
ATOM 3327 N N . THR A 1 440 ? -21.725 8.831 8.396 1.00 96.19 440 THR A N 1
ATOM 3328 C CA . THR A 1 440 ? -22.873 9.504 9.034 1.00 96.19 440 THR A CA 1
ATOM 3329 C C . THR A 1 440 ? -22.886 9.363 10.557 1.00 96.19 440 THR A C 1
ATOM 3331 O O . THR A 1 440 ? -23.350 10.260 11.250 1.00 96.19 440 THR A O 1
ATOM 3334 N N . THR A 1 441 ? -22.337 8.265 11.073 1.00 96.69 441 THR A N 1
ATOM 3335 C CA . THR A 1 441 ? -22.189 7.970 12.503 1.00 96.69 441 THR A CA 1
ATOM 3336 C C .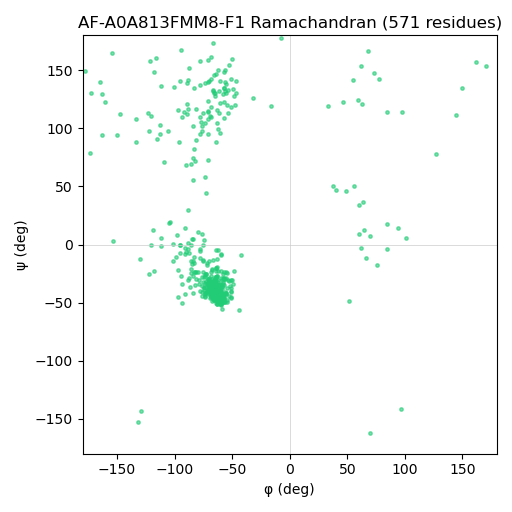 THR A 1 441 ? -21.115 8.806 13.194 1.00 96.69 441 THR A C 1
ATOM 3338 O O . THR A 1 441 ? -21.261 9.100 14.373 1.00 96.69 441 THR A O 1
ATOM 3341 N N . LEU A 1 442 ? -20.045 9.201 12.494 1.00 95.81 442 LEU A N 1
ATOM 3342 C CA . LEU A 1 442 ? -18.945 9.976 13.082 1.00 95.81 442 LEU A CA 1
ATOM 3343 C C . LEU A 1 442 ? -19.061 11.482 12.838 1.00 95.81 442 LEU A C 1
ATOM 3345 O O . LEU A 1 442 ? -18.491 12.273 13.591 1.00 95.81 442 LEU A O 1
ATOM 3349 N N . LEU A 1 443 ? -19.816 11.878 11.812 1.00 94.19 443 LEU A N 1
ATOM 3350 C CA . LEU A 1 443 ? -20.027 13.271 11.424 1.00 94.19 443 LEU A CA 1
ATOM 3351 C C . LEU A 1 443 ? -20.471 14.193 12.583 1.00 94.19 443 LEU A C 1
ATOM 3353 O O . LEU A 1 443 ? -19.941 15.300 12.655 1.00 94.19 443 LEU A O 1
ATOM 3357 N N . PRO A 1 444 ? -21.355 13.782 13.520 1.00 94.00 444 PRO A N 1
ATOM 3358 C CA . PRO A 1 444 ? -21.765 14.640 14.637 1.00 94.00 444 PRO A CA 1
ATOM 3359 C C . PRO A 1 444 ? -20.636 15.007 15.612 1.00 94.00 444 PRO A C 1
ATOM 3361 O O . PRO A 1 444 ? -20.764 15.984 16.346 1.00 94.00 444 PRO A O 1
ATOM 3364 N N . PHE A 1 445 ? -19.538 14.241 15.636 1.00 92.25 445 PHE A N 1
ATOM 3365 C CA . PHE A 1 445 ? -18.394 14.475 16.529 1.00 92.25 445 PHE A CA 1
ATOM 3366 C C . PHE A 1 445 ? -17.330 15.394 15.920 1.00 92.25 445 PHE A C 1
ATOM 3368 O O . PHE A 1 445 ? -16.361 15.757 16.590 1.00 92.25 445 PHE A O 1
ATOM 3375 N N . LEU A 1 446 ? -17.487 15.759 14.649 1.00 91.25 446 LEU A N 1
ATOM 3376 C CA . LEU A 1 446 ? -16.600 16.683 13.960 1.00 91.25 446 LEU A CA 1
ATOM 3377 C C . LEU A 1 446 ? -17.078 18.126 14.160 1.00 91.25 446 LEU A C 1
ATOM 3379 O O . LEU A 1 446 ? -18.272 18.420 14.147 1.00 91.25 446 LEU A O 1
ATOM 3383 N N . GLY A 1 447 ? -16.131 19.051 14.333 1.00 85.75 447 GLY A N 1
ATOM 3384 C CA . GLY A 1 447 ? -16.437 20.480 14.367 1.00 85.75 447 GLY A CA 1
ATOM 3385 C C . GLY A 1 447 ? -16.935 21.002 13.012 1.00 85.75 447 GLY A C 1
ATOM 3386 O O . GLY A 1 447 ? -16.860 20.310 11.998 1.00 85.75 447 GLY A O 1
ATOM 3387 N N . LYS A 1 448 ? -17.376 22.268 12.971 1.00 83.94 448 LYS A N 1
ATOM 3388 C CA . LYS A 1 448 ? -17.880 22.929 11.745 1.00 83.94 448 LYS A CA 1
ATOM 3389 C C . LYS A 1 448 ? -16.912 22.847 10.555 1.00 83.94 448 LYS A C 1
ATOM 3391 O O . LYS A 1 448 ? -17.360 22.756 9.419 1.00 83.94 448 LYS A O 1
ATOM 3396 N N . ASP A 1 449 ? -15.608 22.819 10.830 1.00 84.75 449 ASP A N 1
ATOM 3397 C CA . ASP A 1 449 ? -14.548 22.731 9.819 1.00 84.75 449 ASP A CA 1
ATOM 3398 C C . ASP A 1 449 ? -14.134 21.290 9.480 1.00 84.75 449 ASP A C 1
ATOM 3400 O O . ASP A 1 449 ? -13.078 21.083 8.883 1.00 84.75 449 ASP A O 1
ATOM 3404 N N . VAL A 1 450 ? -14.921 20.284 9.881 1.00 85.75 450 VAL A N 1
ATOM 3405 C CA . VAL A 1 450 ? -14.596 18.861 9.679 1.00 85.75 450 VAL A CA 1
ATOM 3406 C C . VAL A 1 450 ? -13.278 18.478 10.374 1.00 85.75 450 VAL A C 1
ATOM 3408 O O . VAL A 1 450 ? -12.496 17.668 9.889 1.00 85.75 450 VAL A O 1
ATOM 3411 N N . LYS A 1 451 ? -13.005 19.099 11.524 1.00 86.44 451 LYS A N 1
ATOM 3412 C CA . LYS A 1 451 ? -11.802 18.863 12.333 1.00 86.44 451 LYS A CA 1
ATOM 3413 C C . LYS A 1 451 ? -12.170 18.320 13.699 1.00 86.44 451 LYS A C 1
ATOM 3415 O O . LYS A 1 451 ? -13.201 18.699 14.263 1.00 86.44 451 LYS A O 1
ATOM 3420 N N . LEU A 1 452 ? -11.294 17.492 14.258 1.00 87.75 452 LEU A N 1
ATOM 3421 C CA . LEU A 1 452 ? -11.397 17.067 15.647 1.00 87.75 452 LEU A CA 1
ATOM 3422 C C . LEU A 1 452 ? -11.155 18.265 16.581 1.00 87.75 452 LEU A C 1
ATOM 3424 O O . LEU A 1 452 ? -10.142 18.956 16.434 1.00 87.75 452 LEU A O 1
ATOM 3428 N N . PRO A 1 453 ? -12.003 18.488 17.602 1.00 84.94 453 PRO A N 1
ATOM 3429 C CA . PRO A 1 453 ? -11.784 19.546 18.595 1.00 84.94 453 PRO A CA 1
ATOM 3430 C C . PRO A 1 453 ? -10.415 19.459 19.294 1.00 84.94 453 PRO A C 1
ATOM 3432 O O . PRO A 1 453 ? -9.837 20.469 19.688 1.00 84.94 453 PRO A O 1
ATOM 3435 N N . CYS A 1 454 ? -9.866 18.248 19.408 1.00 89.62 454 CYS A N 1
ATOM 3436 C CA . CYS A 1 454 ? -8.581 17.948 20.035 1.00 89.62 454 CYS A CA 1
ATOM 3437 C C . CYS A 1 454 ? -7.453 17.628 19.029 1.00 89.62 454 CYS A C 1
ATOM 3439 O O . CYS A 1 454 ? -6.428 17.072 19.430 1.00 89.62 454 CYS A O 1
ATOM 3441 N N . HIS A 1 455 ? -7.597 18.006 17.749 1.00 92.19 455 HIS A N 1
ATOM 3442 C CA . HIS A 1 455 ? -6.656 17.693 16.659 1.00 92.19 455 HIS A CA 1
ATOM 3443 C C . HIS A 1 455 ? -5.182 17.898 17.044 1.00 92.19 455 HIS A C 1
ATOM 3445 O O . HIS A 1 455 ? -4.382 16.967 17.005 1.00 92.19 455 HIS A O 1
ATOM 3451 N N . ASN A 1 456 ? -4.825 19.106 17.494 1.00 92.81 456 ASN A N 1
ATOM 3452 C CA . ASN A 1 456 ? -3.441 19.447 17.840 1.00 92.81 456 ASN A CA 1
ATOM 3453 C C . ASN A 1 456 ? -2.905 18.641 19.032 1.00 92.81 456 ASN A C 1
ATOM 3455 O O . ASN A 1 456 ? -1.701 18.412 19.134 1.00 92.81 456 ASN A O 1
ATOM 3459 N N . GLN A 1 457 ? -3.778 18.235 19.957 1.00 92.69 457 GLN A N 1
ATOM 3460 C CA . GLN A 1 457 ? -3.379 17.422 21.101 1.00 92.69 457 GLN A CA 1
ATOM 3461 C C . GLN A 1 457 ? -3.099 15.986 20.656 1.00 92.69 457 GLN A C 1
ATOM 3463 O O . GLN A 1 457 ? -2.057 15.451 21.017 1.00 92.69 457 GLN A O 1
ATOM 3468 N N . ILE A 1 458 ? -3.964 15.404 19.821 1.00 92.44 458 ILE A N 1
ATOM 3469 C CA . ILE A 1 458 ? -3.755 14.073 19.235 1.00 92.44 458 ILE A CA 1
ATOM 3470 C C . ILE A 1 458 ? -2.487 14.056 18.375 1.00 92.44 458 ILE A C 1
ATOM 3472 O O . ILE A 1 458 ? -1.652 13.173 18.555 1.00 92.44 458 ILE A O 1
ATOM 3476 N N . LEU A 1 459 ? -2.292 15.054 17.505 1.00 93.81 459 LEU A N 1
ATOM 3477 C CA . LEU A 1 459 ? -1.106 15.161 16.650 1.00 93.81 459 LEU A CA 1
ATOM 3478 C C . LEU A 1 459 ? 0.189 15.114 17.472 1.00 93.81 459 LEU A C 1
ATOM 3480 O O . LEU A 1 459 ? 1.062 14.294 17.198 1.00 93.81 459 LEU A O 1
ATOM 3484 N N . LYS A 1 460 ? 0.285 15.916 18.539 1.00 94.19 460 LYS A N 1
ATOM 3485 C CA . LYS A 1 460 ? 1.458 15.924 19.431 1.00 94.19 460 LYS A CA 1
ATOM 3486 C C . LYS A 1 460 ? 1.728 14.565 20.079 1.00 94.19 460 LYS A C 1
ATOM 3488 O O . LYS A 1 460 ? 2.891 14.193 20.247 1.00 94.19 460 LYS A O 1
ATOM 3493 N N . GLN A 1 461 ? 0.682 13.819 20.434 1.00 92.75 461 GLN A N 1
ATOM 3494 C CA . GLN A 1 461 ? 0.839 12.487 21.025 1.00 92.75 461 GLN A CA 1
ATOM 3495 C C . GLN A 1 461 ? 1.288 11.454 19.998 1.00 92.75 461 GLN A C 1
ATOM 3497 O O . GLN A 1 461 ? 2.203 10.684 20.276 1.00 92.75 461 GLN A O 1
ATOM 3502 N N . LEU A 1 462 ? 0.730 11.498 18.789 1.00 91.81 462 LEU A N 1
ATOM 3503 C CA . LEU A 1 462 ? 1.159 10.635 17.693 1.00 91.81 462 LEU A CA 1
ATOM 3504 C C . LEU A 1 462 ? 2.621 10.895 17.310 1.00 91.81 462 LEU A C 1
ATOM 3506 O O . LEU A 1 462 ? 3.381 9.946 17.145 1.00 91.81 462 LEU A O 1
ATOM 3510 N N . VAL A 1 463 ? 3.038 12.163 17.241 1.00 93.38 463 VAL A N 1
ATOM 3511 C CA . VAL A 1 463 ? 4.437 12.557 16.996 1.00 93.38 463 VAL A CA 1
ATOM 3512 C C . VAL A 1 463 ? 5.361 12.069 18.115 1.00 93.38 463 VAL A C 1
ATOM 3514 O O . VAL A 1 463 ? 6.458 11.584 17.834 1.00 93.38 463 VAL A O 1
ATOM 3517 N N . SER A 1 464 ? 4.921 12.144 19.374 1.00 91.50 464 SER A N 1
ATOM 3518 C CA . SER A 1 464 ? 5.698 11.642 20.516 1.00 91.50 464 SER A CA 1
ATOM 3519 C C . SER A 1 464 ? 5.856 10.120 20.460 1.00 91.50 464 SER A C 1
ATOM 3521 O O . SER A 1 464 ? 6.974 9.608 20.500 1.00 91.50 464 SER A O 1
ATOM 3523 N N . ALA A 1 465 ? 4.758 9.393 20.231 1.00 89.06 465 ALA A N 1
ATOM 3524 C CA . ALA A 1 465 ? 4.776 7.941 20.066 1.00 89.06 465 ALA A CA 1
ATOM 3525 C C . ALA A 1 465 ? 5.656 7.500 18.884 1.00 89.06 465 ALA A C 1
ATOM 3527 O O . ALA A 1 465 ? 6.456 6.572 19.012 1.00 89.06 465 ALA A O 1
ATOM 3528 N N . ALA A 1 466 ? 5.569 8.204 17.753 1.00 88.25 466 ALA A N 1
ATOM 3529 C CA . ALA A 1 466 ? 6.412 7.985 16.581 1.00 88.25 466 ALA A CA 1
ATOM 3530 C C . ALA A 1 466 ? 7.899 8.271 16.853 1.00 88.25 466 ALA A C 1
ATOM 3532 O O . ALA A 1 466 ? 8.778 7.598 16.317 1.00 88.25 466 ALA A O 1
ATOM 3533 N N . SER A 1 467 ? 8.184 9.242 17.722 1.00 90.19 467 SER A N 1
ATOM 3534 C CA . SER A 1 467 ? 9.538 9.559 18.185 1.00 90.19 467 SER A CA 1
ATOM 3535 C C . SER A 1 467 ? 10.051 8.591 19.253 1.00 90.19 467 SER A C 1
ATOM 3537 O O . SER A 1 467 ? 11.192 8.723 19.686 1.00 90.19 467 SER A O 1
ATOM 3539 N N . GLY A 1 468 ? 9.226 7.653 19.730 1.00 88.44 468 GLY A N 1
ATOM 3540 C CA . GLY A 1 468 ? 9.549 6.805 20.878 1.00 88.44 468 GLY A CA 1
ATOM 3541 C C . GLY A 1 468 ? 9.705 7.577 22.192 1.00 88.44 468 GLY A C 1
ATOM 3542 O O . GLY A 1 468 ? 10.205 7.017 23.167 1.00 88.44 468 GLY A O 1
ATOM 3543 N N . THR A 1 469 ? 9.302 8.851 22.237 1.00 86.88 469 THR A N 1
ATOM 3544 C CA . THR A 1 469 ? 9.246 9.599 23.489 1.00 86.88 469 THR A CA 1
ATOM 3545 C C . THR A 1 469 ? 7.990 9.170 24.246 1.00 86.88 469 THR A C 1
ATOM 3547 O O . THR A 1 469 ? 6.932 8.999 23.634 1.00 86.88 469 THR A O 1
ATOM 3550 N N . PRO A 1 470 ? 8.074 8.949 25.570 1.00 81.81 470 PRO A N 1
ATOM 3551 C CA . PRO A 1 470 ? 6.904 8.574 26.351 1.00 81.81 470 PRO A CA 1
ATOM 3552 C C . PRO A 1 470 ? 5.815 9.640 26.184 1.00 81.81 470 PRO A C 1
ATOM 3554 O O . PRO A 1 470 ? 6.040 10.825 26.439 1.00 81.81 470 PRO A O 1
ATOM 3557 N N . SER A 1 471 ? 4.642 9.210 25.720 1.00 78.56 471 SER A N 1
ATOM 3558 C CA . SER A 1 471 ? 3.475 10.065 25.524 1.00 78.56 471 SER A CA 1
ATOM 3559 C C . SER A 1 471 ? 2.917 10.470 26.887 1.00 78.56 471 SER A C 1
ATOM 3561 O O . SER A 1 471 ? 2.170 9.725 27.516 1.00 78.56 471 SER A O 1
ATOM 3563 N N . GLY A 1 472 ? 3.315 11.639 27.385 1.00 76.88 472 GLY A N 1
ATOM 3564 C CA . GLY A 1 472 ? 2.700 12.259 28.555 1.00 76.88 472 GLY A CA 1
ATOM 3565 C C . GLY A 1 472 ? 1.433 13.001 28.145 1.00 76.88 472 GLY A C 1
ATOM 3566 O O . GLY A 1 472 ? 1.451 14.230 28.062 1.00 76.88 472 GLY A O 1
ATOM 3567 N N . HIS A 1 473 ? 0.352 12.292 27.808 1.00 80.75 473 HIS A N 1
ATOM 3568 C CA . HIS A 1 473 ? -0.942 12.943 27.599 1.00 80.75 473 HIS A CA 1
ATOM 3569 C C . HIS A 1 473 ? -1.729 13.030 28.897 1.00 80.75 473 HIS A C 1
ATOM 3571 O O . HIS A 1 473 ? -1.795 12.091 29.684 1.00 80.75 473 HIS A O 1
ATOM 3577 N N . ASP A 1 474 ? -2.374 14.175 29.093 1.00 87.75 474 ASP A N 1
ATOM 3578 C CA . ASP A 1 474 ? -3.361 14.347 30.146 1.00 87.75 474 ASP A CA 1
ATOM 3579 C C . ASP A 1 474 ? -4.685 13.702 29.705 1.00 87.75 474 ASP A C 1
ATOM 3581 O O . ASP A 1 474 ? -5.482 14.296 28.967 1.00 87.75 474 ASP A O 1
ATOM 3585 N N . ALA A 1 475 ? -4.887 12.450 30.122 1.00 87.62 475 ALA A N 1
ATOM 3586 C CA . ALA A 1 475 ? -6.102 11.689 29.853 1.00 87.62 475 ALA A CA 1
ATOM 3587 C C . ALA A 1 475 ? -7.358 12.377 30.413 1.00 87.62 475 ALA A C 1
ATOM 3589 O O . ALA A 1 475 ? -8.424 12.275 29.805 1.00 87.62 475 ALA A O 1
ATOM 3590 N N . GLN A 1 476 ? -7.253 13.125 31.520 1.00 87.94 476 GLN A N 1
ATOM 3591 C CA . GLN A 1 476 ? -8.400 13.837 32.089 1.00 87.94 476 GLN A CA 1
ATOM 3592 C C . GLN A 1 476 ? -8.852 14.968 31.173 1.00 87.94 476 GLN A C 1
ATOM 3594 O O . GLN A 1 476 ? -10.047 15.112 30.916 1.00 87.94 476 GLN A O 1
ATOM 3599 N N . LYS A 1 477 ? -7.906 15.721 30.603 1.00 88.88 477 LYS A N 1
ATOM 3600 C CA . LYS A 1 477 ? -8.224 16.783 29.644 1.00 88.88 477 LYS A CA 1
ATOM 3601 C C . LYS A 1 477 ? -8.908 16.243 28.389 1.00 88.88 477 LYS A C 1
ATOM 3603 O O . LYS A 1 477 ? -9.877 16.839 27.924 1.00 88.88 477 LYS A O 1
ATOM 3608 N N . LEU A 1 478 ? -8.440 15.111 27.854 1.00 87.69 478 LEU A N 1
ATOM 3609 C CA . LEU A 1 478 ? -9.096 14.468 26.710 1.00 87.69 478 LEU A CA 1
ATOM 3610 C C . LEU A 1 478 ? -10.490 13.956 27.073 1.00 87.69 478 LEU A C 1
ATOM 3612 O O . LEU A 1 478 ? -11.423 14.214 26.317 1.00 87.69 478 LEU A O 1
ATOM 3616 N N . ARG A 1 479 ? -10.663 13.306 28.230 1.00 89.50 479 ARG A N 1
ATOM 3617 C CA . ARG A 1 479 ? -11.988 12.883 28.714 1.00 89.50 479 ARG A CA 1
ATOM 3618 C C . ARG A 1 479 ? -12.948 14.054 28.828 1.00 89.50 479 ARG A C 1
ATOM 3620 O O . ARG A 1 479 ? -14.055 13.965 28.319 1.00 89.50 479 ARG A O 1
ATOM 3627 N N . HIS A 1 480 ? -12.509 15.157 29.426 1.00 88.69 480 HIS A N 1
ATOM 3628 C CA . HIS A 1 480 ? -13.349 16.331 29.632 1.00 88.69 480 HIS A CA 1
ATOM 3629 C C . HIS A 1 480 ? -13.828 16.952 28.311 1.00 88.69 480 HIS A C 1
ATOM 3631 O O . HIS A 1 480 ? -15.001 17.281 28.182 1.00 88.69 480 HIS A O 1
ATOM 3637 N N . VAL A 1 481 ? -12.962 17.037 27.292 1.00 88.56 481 VAL A N 1
ATOM 3638 C CA . VAL A 1 481 ? -13.340 17.563 25.962 1.00 88.56 481 VAL A CA 1
ATOM 3639 C C . VAL A 1 481 ? -14.378 16.683 25.255 1.00 88.56 481 VAL A C 1
ATOM 3641 O O . VAL A 1 481 ? -15.157 17.189 24.451 1.00 88.56 481 VAL A O 1
ATOM 3644 N N . HIS A 1 482 ? -14.402 15.382 25.546 1.00 89.25 482 HIS A N 1
ATOM 3645 C CA . HIS A 1 482 ? -15.352 14.439 24.948 1.00 89.25 482 HIS A CA 1
ATOM 3646 C C . HIS A 1 482 ? -16.523 14.090 25.881 1.00 89.25 482 HIS A C 1
ATOM 3648 O O . HIS A 1 482 ? -17.410 13.318 25.505 1.00 89.25 482 HIS A O 1
ATOM 3654 N N . GLN A 1 483 ? -16.549 14.663 27.086 1.00 88.56 483 GLN A N 1
ATOM 3655 C CA . GLN A 1 483 ? -17.621 14.474 28.049 1.00 88.56 483 GLN A CA 1
ATOM 3656 C C . GLN A 1 483 ? -18.911 15.073 27.480 1.00 88.56 483 GLN A C 1
ATOM 3658 O O . GLN A 1 483 ? -18.932 16.200 26.996 1.00 88.56 483 GLN A O 1
ATOM 3663 N N . GLY A 1 484 ? -19.994 14.296 27.507 1.00 86.62 484 GLY A N 1
ATOM 3664 C CA . GLY A 1 484 ? -21.290 14.724 26.975 1.00 86.62 484 GLY A CA 1
ATOM 3665 C C . GLY A 1 484 ? -21.478 14.525 25.467 1.00 86.62 484 GLY A C 1
ATOM 3666 O O . GLY A 1 484 ? -22.588 14.722 24.985 1.00 86.62 484 GLY A O 1
ATOM 3667 N N . LEU A 1 485 ? -20.463 14.061 24.725 1.00 88.62 485 LEU A N 1
ATOM 3668 C CA . LEU A 1 485 ? -20.648 13.696 23.313 1.00 88.62 485 LEU A CA 1
ATOM 3669 C C . LEU A 1 485 ? -21.448 12.396 23.135 1.00 88.62 485 LEU A C 1
ATOM 3671 O O . LEU A 1 485 ? -21.919 12.127 22.040 1.00 88.62 485 LEU A O 1
ATOM 3675 N N . GLY A 1 486 ? -21.616 11.579 24.179 1.00 91.38 486 GLY A N 1
ATOM 3676 C CA . GLY A 1 486 ? -22.332 10.302 24.058 1.00 91.38 486 GLY A CA 1
ATOM 3677 C C . GLY A 1 486 ? -21.624 9.325 23.115 1.00 91.38 486 GLY A C 1
ATOM 3678 O O . GLY A 1 486 ? -22.266 8.611 22.347 1.00 91.38 486 GLY A O 1
ATOM 3679 N N . LEU A 1 487 ? -20.286 9.325 23.127 1.00 92.19 487 LEU A N 1
ATOM 3680 C CA . LEU A 1 487 ? -19.507 8.359 22.362 1.00 92.19 487 LEU A CA 1
ATOM 3681 C C . LEU A 1 487 ? -19.838 6.940 22.846 1.00 92.19 487 LEU A C 1
ATOM 3683 O O . LEU A 1 487 ? -19.974 6.697 24.044 1.00 92.19 487 LEU A O 1
ATOM 3687 N N . LEU A 1 488 ? -19.924 6.008 21.901 1.00 93.25 488 LEU A N 1
ATOM 3688 C CA . LEU A 1 488 ? -20.180 4.593 22.142 1.00 93.25 488 LEU A CA 1
ATOM 3689 C C . LEU A 1 488 ? -18.954 3.782 21.692 1.00 93.25 488 LEU A C 1
ATOM 3691 O O . LEU A 1 488 ? -18.156 4.294 20.893 1.00 93.25 488 LEU A O 1
ATOM 3695 N N . PRO A 1 489 ? -18.784 2.532 22.159 1.00 92.81 489 PRO A N 1
ATOM 3696 C CA . PRO A 1 489 ? -17.707 1.655 21.699 1.00 92.81 489 PRO A CA 1
ATOM 3697 C C . PRO A 1 489 ? -17.634 1.540 20.168 1.00 92.81 489 PRO A C 1
ATOM 3699 O O . PRO A 1 489 ? -16.547 1.607 19.595 1.00 92.81 489 PRO A O 1
ATOM 3702 N N . GLU A 1 490 ? -18.782 1.507 19.491 1.00 93.62 490 GLU A N 1
ATOM 3703 C CA . GLU A 1 490 ? -18.870 1.426 18.032 1.00 93.62 490 GLU A CA 1
ATOM 3704 C C . GLU A 1 490 ? -18.263 2.662 17.351 1.00 93.62 490 GLU A C 1
ATOM 3706 O O . GLU A 1 490 ? -17.624 2.547 16.303 1.00 93.62 490 GLU A O 1
ATOM 3711 N N . HIS A 1 491 ? -18.409 3.853 17.946 1.00 94.81 491 HIS A N 1
ATOM 3712 C CA . HIS A 1 491 ? -17.786 5.074 17.427 1.00 94.81 491 HIS A CA 1
ATOM 3713 C C . HIS A 1 491 ? -16.259 4.995 17.528 1.00 94.81 491 HIS A C 1
ATOM 3715 O O . HIS A 1 491 ? -15.561 5.381 16.589 1.00 94.81 491 HIS A O 1
ATOM 3721 N N . ARG A 1 492 ? -15.726 4.447 18.629 1.00 94.19 492 ARG A N 1
ATOM 3722 C CA . ARG A 1 492 ? -14.281 4.218 18.787 1.00 94.19 492 ARG A CA 1
ATOM 3723 C C . ARG A 1 492 ? -13.739 3.291 17.709 1.00 94.19 492 ARG A C 1
ATOM 3725 O O . ARG A 1 492 ? -12.721 3.616 17.098 1.00 94.19 492 ARG A O 1
ATOM 3732 N N . ASP A 1 493 ? -14.401 2.168 17.461 1.00 95.25 493 ASP A N 1
ATOM 3733 C CA . ASP A 1 493 ? -13.926 1.193 16.477 1.00 95.25 493 ASP A CA 1
ATOM 3734 C C . ASP A 1 493 ? -13.948 1.782 15.063 1.00 95.25 493 ASP A C 1
ATOM 3736 O O . ASP A 1 493 ? -13.028 1.574 14.267 1.00 95.25 493 ASP A O 1
ATOM 3740 N N . GLN A 1 494 ? -14.950 2.609 14.758 1.00 96.19 494 GLN A N 1
ATOM 3741 C CA . GLN A 1 494 ? -15.012 3.327 13.489 1.00 96.19 494 GLN A CA 1
ATOM 3742 C C . GLN A 1 494 ? -13.895 4.366 13.332 1.00 96.19 494 GLN A C 1
ATOM 3744 O O . GLN A 1 494 ? -13.354 4.475 12.226 1.00 96.19 494 GLN A O 1
ATOM 3749 N N . TRP A 1 495 ? -13.530 5.089 14.399 1.00 95.94 495 TRP A N 1
ATOM 3750 C CA . TRP A 1 495 ? -12.381 6.005 14.409 1.00 95.94 495 TRP A CA 1
ATOM 3751 C C . TRP A 1 495 ? -11.059 5.262 14.200 1.00 95.94 495 TRP A C 1
ATOM 3753 O O . TRP A 1 495 ? -10.260 5.667 13.356 1.00 95.94 495 TRP A O 1
ATOM 3763 N N . LEU A 1 496 ? -10.849 4.147 14.906 1.00 96.06 496 LEU A N 1
ATOM 3764 C CA . LEU A 1 496 ? -9.659 3.300 14.751 1.00 96.06 496 LEU A CA 1
ATOM 3765 C C . LEU A 1 496 ? -9.533 2.746 13.327 1.00 96.06 496 LEU A C 1
ATOM 3767 O O . LEU A 1 496 ? -8.434 2.701 12.767 1.00 96.06 496 LEU A O 1
ATOM 3771 N N . ASN A 1 497 ? -10.659 2.377 12.715 1.00 96.12 497 ASN A N 1
ATOM 3772 C CA . ASN A 1 497 ? -10.704 1.928 11.328 1.00 96.12 497 ASN A CA 1
ATOM 3773 C C . ASN A 1 497 ? -10.330 3.061 10.351 1.00 96.12 497 ASN A C 1
ATOM 3775 O O . ASN A 1 497 ? -9.451 2.861 9.513 1.00 96.12 497 ASN A O 1
ATOM 3779 N N . CYS A 1 498 ? -10.901 4.268 10.502 1.00 97.06 498 CYS A N 1
ATOM 3780 C CA . CYS A 1 498 ? -10.504 5.434 9.691 1.00 97.06 498 CYS A CA 1
ATOM 3781 C C . CYS A 1 498 ? -9.000 5.724 9.812 1.00 97.06 498 CYS A C 1
ATOM 3783 O O . CYS A 1 498 ? -8.321 5.993 8.820 1.00 97.06 498 CYS A O 1
ATOM 3785 N N . PHE A 1 499 ? -8.457 5.649 11.029 1.00 97.31 499 PHE A N 1
ATOM 3786 C CA . PHE A 1 499 ? -7.044 5.924 11.271 1.00 97.31 499 PHE A CA 1
ATOM 3787 C C . PHE A 1 499 ? -6.139 4.884 10.602 1.00 97.31 499 PHE A C 1
ATOM 3789 O O . PHE A 1 499 ? -5.203 5.235 9.881 1.00 97.31 499 PHE A O 1
ATOM 3796 N N . SER A 1 500 ? -6.475 3.600 10.755 1.00 95.50 500 SER A N 1
ATOM 3797 C CA . SER A 1 500 ? -5.748 2.496 10.122 1.00 95.50 500 SER A CA 1
ATOM 3798 C C . SER A 1 500 ? -5.751 2.611 8.595 1.00 95.50 500 SER A C 1
ATOM 3800 O O . SER A 1 500 ? -4.702 2.480 7.962 1.00 95.50 500 SER A O 1
ATOM 3802 N N . ARG A 1 501 ? -6.900 2.928 7.986 1.00 92.06 501 ARG A N 1
ATOM 3803 C CA . ARG A 1 501 ? -7.016 3.134 6.532 1.00 92.06 501 ARG A CA 1
ATOM 3804 C C . ARG A 1 501 ? -6.216 4.339 6.045 1.00 92.06 501 ARG A C 1
ATOM 3806 O O . ARG A 1 501 ? -5.570 4.260 4.996 1.00 92.06 501 ARG A O 1
ATOM 3813 N N . SER A 1 502 ? -6.177 5.413 6.826 1.00 95.62 502 SER A N 1
ATOM 3814 C CA . SER A 1 502 ? -5.373 6.598 6.515 1.00 95.62 502 SER A CA 1
ATOM 3815 C C . SER A 1 502 ? -3.873 6.288 6.540 1.00 95.62 502 SER A C 1
ATOM 3817 O O . SER A 1 502 ? -3.146 6.667 5.622 1.00 95.62 502 SER A O 1
ATOM 3819 N N . MET A 1 503 ? -3.394 5.509 7.516 1.00 95.31 503 MET A N 1
ATOM 3820 C CA . MET A 1 503 ? -1.990 5.072 7.553 1.00 95.31 503 MET A CA 1
ATOM 3821 C C . MET A 1 503 ? -1.608 4.180 6.365 1.00 95.31 503 MET A C 1
ATOM 3823 O O . MET A 1 503 ? -0.529 4.358 5.795 1.00 95.31 503 MET A O 1
ATOM 3827 N N . VAL A 1 504 ? -2.494 3.264 5.951 1.00 88.19 504 VAL A N 1
ATOM 3828 C CA . VAL A 1 504 ? -2.289 2.425 4.755 1.00 88.19 504 VAL A CA 1
ATOM 3829 C C . VAL A 1 504 ? -2.213 3.284 3.494 1.00 88.19 504 VAL A C 1
ATOM 3831 O O . VAL A 1 504 ? -1.307 3.106 2.681 1.00 88.19 504 VAL A O 1
ATOM 3834 N N . THR A 1 505 ? -3.111 4.262 3.359 1.00 88.06 505 THR A N 1
ATOM 3835 C CA . THR A 1 505 ? -3.137 5.204 2.226 1.00 88.06 505 THR A CA 1
ATOM 3836 C C . THR A 1 505 ? -1.830 5.988 2.113 1.00 88.06 505 THR A C 1
ATOM 3838 O O . THR A 1 505 ? -1.333 6.245 1.017 1.00 88.06 505 THR A O 1
ATOM 3841 N N . HIS A 1 506 ? -1.225 6.326 3.249 1.00 90.06 506 HIS A N 1
ATOM 3842 C CA . HIS A 1 506 ? 0.032 7.061 3.304 1.00 90.06 506 HIS A CA 1
ATOM 3843 C C . HIS A 1 506 ? 1.297 6.195 3.276 1.00 90.06 506 HIS A C 1
ATOM 3845 O O . HIS A 1 506 ? 2.390 6.772 3.280 1.00 90.06 506 HIS A O 1
ATOM 3851 N N . ILE A 1 507 ? 1.157 4.867 3.177 1.00 86.94 507 ILE A N 1
ATOM 3852 C CA . ILE A 1 507 ? 2.248 3.883 3.082 1.00 86.94 507 ILE A CA 1
ATOM 3853 C C . ILE A 1 507 ? 3.218 4.022 4.266 1.00 86.94 507 ILE A C 1
ATOM 3855 O O . ILE A 1 507 ? 4.433 4.153 4.104 1.00 86.94 507 ILE A O 1
ATOM 3859 N N . LEU A 1 508 ? 2.673 4.052 5.483 1.00 84.69 508 LEU A N 1
ATOM 3860 C CA . LEU A 1 508 ? 3.500 4.107 6.683 1.00 84.69 508 LEU A CA 1
ATOM 3861 C C . LEU A 1 508 ? 4.222 2.763 6.913 1.00 84.69 508 LEU A C 1
ATOM 3863 O O . LEU A 1 508 ? 3.601 1.712 6.732 1.00 84.69 508 LEU A O 1
ATOM 3867 N N . PRO A 1 509 ? 5.503 2.754 7.336 1.00 84.38 509 PRO A N 1
ATOM 3868 C CA . PRO A 1 509 ? 6.179 1.518 7.720 1.00 84.38 509 PRO A CA 1
ATOM 3869 C C . PRO A 1 509 ? 5.394 0.759 8.808 1.00 84.38 509 PRO A C 1
ATOM 3871 O O . PRO A 1 509 ? 4.933 1.406 9.751 1.00 84.38 509 PRO A O 1
ATOM 3874 N N . PRO A 1 510 ? 5.271 -0.584 8.738 1.00 81.31 510 PRO A N 1
ATOM 3875 C CA . PRO A 1 510 ? 4.437 -1.360 9.663 1.00 81.31 510 PRO A CA 1
ATOM 3876 C C . PRO A 1 510 ? 4.772 -1.138 11.143 1.00 81.31 510 PRO A C 1
ATOM 3878 O O . PRO A 1 510 ? 3.874 -0.954 11.953 1.00 81.31 510 PRO A O 1
ATOM 3881 N N . GLU A 1 511 ? 6.064 -1.066 11.474 1.00 86.44 511 GLU A N 1
ATOM 3882 C CA . GLU A 1 511 ? 6.565 -0.830 12.837 1.00 86.44 511 GLU A CA 1
ATOM 3883 C C . GLU A 1 511 ? 6.083 0.515 13.405 1.00 86.44 511 GLU A C 1
ATOM 3885 O O . GLU A 1 511 ? 5.734 0.629 14.579 1.00 86.44 511 GLU A O 1
ATOM 3890 N N . LEU A 1 512 ? 6.046 1.550 12.561 1.00 89.75 512 LEU A N 1
ATOM 3891 C CA . LEU A 1 512 ? 5.576 2.874 12.951 1.00 89.75 512 LEU A CA 1
ATOM 3892 C C . LEU A 1 512 ? 4.047 2.929 12.998 1.00 89.75 512 LEU A C 1
ATOM 3894 O O . LEU A 1 512 ? 3.484 3.519 13.920 1.00 89.75 512 LEU A O 1
ATOM 3898 N N . ALA A 1 513 ? 3.385 2.286 12.033 1.00 91.62 513 ALA A N 1
ATOM 3899 C CA . ALA A 1 513 ? 1.934 2.166 12.002 1.00 91.62 513 ALA A CA 1
ATOM 3900 C C . ALA A 1 513 ? 1.410 1.473 13.266 1.00 91.62 513 ALA A C 1
ATOM 3902 O O . ALA A 1 513 ? 0.438 1.938 13.850 1.00 91.62 513 ALA A O 1
ATOM 3903 N N . GLU A 1 514 ? 2.081 0.421 13.739 1.00 91.88 514 GLU A N 1
ATOM 3904 C CA . GLU A 1 514 ? 1.736 -0.287 14.974 1.00 91.88 514 GLU A CA 1
ATOM 3905 C C . GLU A 1 514 ? 1.891 0.603 16.216 1.00 91.88 514 GLU A C 1
ATOM 3907 O O . GLU A 1 514 ? 0.971 0.678 17.034 1.00 91.88 514 GLU A O 1
ATOM 3912 N N . LYS A 1 515 ? 3.001 1.349 16.338 1.00 92.88 515 LYS A N 1
ATOM 3913 C CA . LYS A 1 515 ? 3.207 2.317 17.435 1.00 92.88 515 LYS A CA 1
ATOM 3914 C C . LYS A 1 515 ? 2.128 3.400 17.443 1.00 92.88 515 LYS A C 1
ATOM 3916 O O . LYS A 1 515 ? 1.573 3.716 18.496 1.00 92.88 515 LYS A O 1
ATOM 3921 N N . MET A 1 516 ? 1.808 3.950 16.272 1.00 94.19 516 MET A N 1
ATOM 3922 C CA . MET A 1 516 ? 0.776 4.976 16.127 1.00 94.19 516 MET A CA 1
ATOM 3923 C C . MET A 1 516 ? -0.622 4.422 16.412 1.00 94.19 516 MET A C 1
ATOM 3925 O O . MET A 1 516 ? -1.372 5.067 17.137 1.00 94.19 516 MET A O 1
ATOM 3929 N N . ASN A 1 517 ? -0.962 3.223 15.925 1.00 94.75 517 ASN A N 1
ATOM 3930 C CA . ASN A 1 517 ? -2.236 2.566 16.235 1.00 94.75 517 ASN A CA 1
ATOM 3931 C C . ASN A 1 517 ? -2.365 2.247 17.725 1.00 94.75 517 ASN A C 1
ATOM 3933 O O . ASN A 1 517 ? -3.430 2.451 18.298 1.00 94.75 517 ASN A O 1
ATOM 3937 N N . THR A 1 518 ? -1.288 1.795 18.368 1.00 94.75 518 THR A N 1
ATOM 3938 C CA . THR A 1 518 ? -1.273 1.526 19.812 1.00 94.75 518 THR A CA 1
ATOM 3939 C C . THR A 1 518 ? -1.503 2.813 20.603 1.00 94.75 518 THR A C 1
ATOM 3941 O O . THR A 1 518 ? -2.349 2.848 21.495 1.00 94.75 518 THR A O 1
ATOM 3944 N N . CYS A 1 519 ? -0.812 3.898 20.236 1.00 94.94 519 CYS A N 1
ATOM 3945 C CA . CYS A 1 519 ? -1.004 5.214 20.843 1.00 94.94 519 CYS A CA 1
ATOM 3946 C C . CYS A 1 519 ? -2.439 5.723 20.643 1.00 94.94 519 CYS A C 1
ATOM 3948 O O . CYS A 1 519 ? -3.107 6.081 21.610 1.00 94.94 519 CYS A O 1
ATOM 3950 N N . PHE A 1 520 ? -2.950 5.697 19.412 1.00 95.25 520 PHE A N 1
ATOM 3951 C CA . PHE A 1 520 ? -4.302 6.161 19.107 1.00 95.25 520 PHE A CA 1
ATOM 3952 C C . PHE A 1 520 ? -5.380 5.295 19.776 1.00 95.25 520 PHE A C 1
ATOM 3954 O O . PHE A 1 520 ? -6.363 5.820 20.291 1.00 95.25 520 PHE A O 1
ATOM 3961 N N . GLY A 1 521 ? -5.171 3.978 19.852 1.00 94.56 521 GLY A N 1
ATOM 3962 C CA . GLY A 1 521 ? -6.031 3.045 20.578 1.00 94.56 521 GLY A CA 1
ATOM 3963 C C . GLY A 1 521 ? -6.064 3.306 22.083 1.00 94.56 521 GLY A C 1
ATOM 3964 O O . GLY A 1 521 ? -7.138 3.237 22.685 1.00 94.56 521 GLY A O 1
ATOM 3965 N N . ALA A 1 522 ? -4.927 3.662 22.686 1.00 93.06 522 ALA A N 1
ATOM 3966 C CA . ALA A 1 522 ? -4.863 4.084 24.084 1.00 93.06 522 ALA A CA 1
ATOM 3967 C C . ALA A 1 522 ? -5.618 5.405 24.305 1.00 93.06 522 ALA A C 1
ATOM 3969 O O . ALA A 1 522 ? -6.472 5.472 25.185 1.00 93.06 522 ALA A O 1
ATOM 3970 N N . LEU A 1 523 ? -5.402 6.409 23.444 1.00 93.00 523 LEU A N 1
ATOM 3971 C CA . LEU A 1 523 ? -6.131 7.685 23.488 1.00 93.00 523 LEU A CA 1
ATOM 3972 C C . LEU A 1 523 ? -7.649 7.481 23.353 1.00 93.00 523 LEU A C 1
ATOM 3974 O O . LEU A 1 523 ? -8.424 8.060 24.112 1.00 93.00 523 LEU A O 1
ATOM 3978 N N . ALA A 1 524 ? -8.080 6.626 22.424 1.00 92.06 524 ALA A N 1
ATOM 3979 C CA . ALA A 1 524 ? -9.489 6.298 22.225 1.00 92.06 524 ALA A CA 1
ATOM 3980 C C . ALA A 1 524 ? -10.089 5.546 23.425 1.00 92.06 524 ALA A C 1
ATOM 3982 O O . ALA A 1 524 ? -11.240 5.784 23.787 1.00 92.06 524 ALA A O 1
ATOM 3983 N N . SER A 1 525 ? -9.311 4.666 24.061 1.00 91.25 525 SER A N 1
ATOM 3984 C CA . SER A 1 525 ? -9.726 3.956 25.279 1.00 91.25 525 SER A CA 1
ATOM 3985 C C . SER A 1 525 ? -9.829 4.891 26.482 1.00 91.25 525 SER A C 1
ATOM 3987 O O . SER A 1 525 ? -10.692 4.703 27.329 1.00 91.25 525 SER A O 1
ATOM 3989 N N . ASP A 1 526 ? -8.988 5.922 26.557 1.00 90.69 526 ASP A N 1
ATOM 3990 C CA . ASP A 1 526 ? -9.094 6.928 27.608 1.00 90.69 526 ASP A CA 1
ATOM 3991 C C . ASP A 1 526 ? -10.337 7.796 27.455 1.00 90.69 526 ASP A C 1
ATOM 3993 O O . ASP A 1 526 ? -10.930 8.168 28.463 1.00 90.69 526 ASP A O 1
ATOM 3997 N N . ILE A 1 527 ? -10.748 8.105 26.225 1.00 90.19 527 ILE A N 1
ATOM 3998 C CA . ILE A 1 527 ? -11.962 8.883 25.944 1.00 90.19 527 ILE A CA 1
ATOM 3999 C C . ILE A 1 527 ? -13.234 8.092 26.287 1.00 90.19 527 ILE A C 1
ATOM 4001 O O . ILE A 1 527 ? -14.222 8.684 26.719 1.00 90.19 527 ILE A O 1
ATOM 4005 N N . LEU A 1 528 ? -13.205 6.768 26.116 1.00 85.56 528 LEU A N 1
ATOM 4006 C CA . LEU A 1 528 ? -14.322 5.854 26.356 1.00 85.56 528 LEU A CA 1
ATOM 4007 C C . LEU A 1 528 ? -13.994 4.889 27.499 1.00 85.56 528 LEU A C 1
ATOM 4009 O O . LEU A 1 528 ? -13.464 3.801 27.248 1.00 85.56 528 LEU A O 1
ATOM 4013 N N . PRO A 1 529 ? -14.330 5.247 28.751 1.00 64.62 529 PRO A N 1
ATOM 4014 C CA . PRO A 1 529 ? -14.163 4.342 29.875 1.00 64.62 529 PRO A CA 1
ATOM 4015 C C . PRO A 1 529 ? -14.941 3.046 29.608 1.00 64.62 529 PRO A C 1
ATOM 4017 O O . PRO A 1 529 ? -16.092 3.091 29.170 1.00 64.62 529 PRO A O 1
ATOM 4020 N N . SER A 1 530 ? -14.333 1.882 29.861 1.00 61.78 530 SER A N 1
ATOM 4021 C CA . SER A 1 530 ? -15.028 0.598 29.703 1.00 61.78 530 SER A CA 1
ATOM 4022 C C . SER A 1 530 ? -16.305 0.577 30.549 1.00 61.78 530 SER A C 1
ATOM 4024 O O . SER A 1 530 ? -16.349 1.187 31.619 1.00 61.78 530 SER A O 1
ATOM 4026 N N . ALA A 1 531 ? -17.335 -0.162 30.131 1.00 59.50 531 ALA A N 1
ATOM 4027 C CA . ALA A 1 531 ? -18.600 -0.262 30.871 1.00 59.50 531 ALA A CA 1
ATOM 4028 C C . ALA A 1 531 ? -18.410 -0.626 32.365 1.00 59.50 531 ALA A C 1
ATOM 4030 O O . ALA A 1 531 ? -19.143 -0.152 33.230 1.00 59.50 531 ALA A O 1
ATOM 4031 N N . SER A 1 532 ? -17.358 -1.387 32.689 1.00 56.38 532 SER A N 1
ATOM 4032 C CA . SER A 1 532 ? -16.973 -1.739 34.064 1.00 56.38 532 SER A CA 1
ATOM 4033 C C . SER A 1 532 ? -16.478 -0.562 34.918 1.00 56.38 532 SER A C 1
ATOM 4035 O O . SER A 1 532 ? -16.480 -0.643 36.143 1.00 56.38 532 SER A O 1
ATOM 4037 N N . SER A 1 533 ? -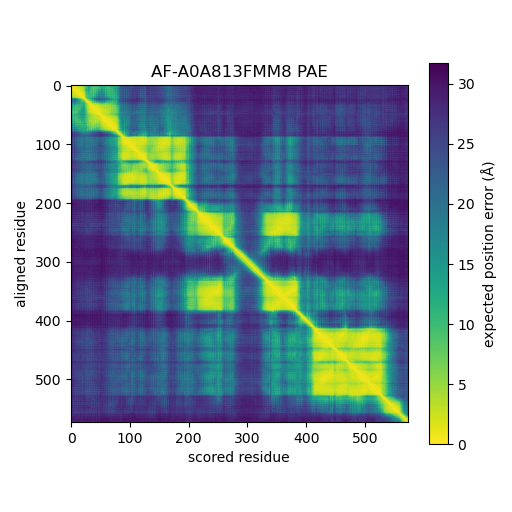16.014 0.520 34.294 1.00 57.81 533 SER A N 1
ATOM 4038 C CA . SER A 1 533 ? -15.589 1.744 34.980 1.00 57.81 533 SER A CA 1
ATOM 4039 C C . SER A 1 533 ? -16.745 2.722 35.190 1.00 57.81 533 SER A C 1
ATOM 4041 O O . SER A 1 533 ? -16.784 3.387 36.224 1.00 57.81 533 SER A O 1
ATOM 4043 N N . MET A 1 534 ? -17.745 2.731 34.300 1.00 54.41 534 MET A N 1
ATOM 4044 C CA . MET A 1 534 ? -18.963 3.527 34.494 1.00 54.41 534 MET A CA 1
ATOM 4045 C C . MET A 1 534 ? -19.771 3.068 35.716 1.00 54.41 534 MET A C 1
ATOM 4047 O O . MET A 1 534 ? -20.281 3.912 36.444 1.00 54.41 534 MET A O 1
ATOM 4051 N N . SER A 1 535 ? -19.800 1.763 36.025 1.00 57.09 535 SER A N 1
ATOM 4052 C CA . SER A 1 535 ? -20.498 1.254 37.221 1.00 57.09 535 SER A CA 1
ATOM 4053 C C . SER A 1 535 ? -19.827 1.622 38.553 1.00 57.09 535 SER A C 1
ATOM 4055 O O . SER A 1 535 ? -20.404 1.383 39.613 1.00 57.09 535 SER A O 1
ATOM 4057 N N . ARG A 1 536 ? -18.572 2.097 38.529 1.00 55.12 536 ARG A N 1
ATOM 4058 C CA . ARG A 1 536 ? -17.863 2.584 39.724 1.00 55.12 536 ARG A CA 1
ATOM 4059 C C . ARG A 1 536 ? -18.088 4.076 39.922 1.00 55.12 536 ARG A C 1
ATOM 4061 O O . ARG A 1 536 ? -18.402 4.478 41.031 1.00 55.12 536 ARG A O 1
ATOM 4068 N N . VAL A 1 537 ? -18.030 4.859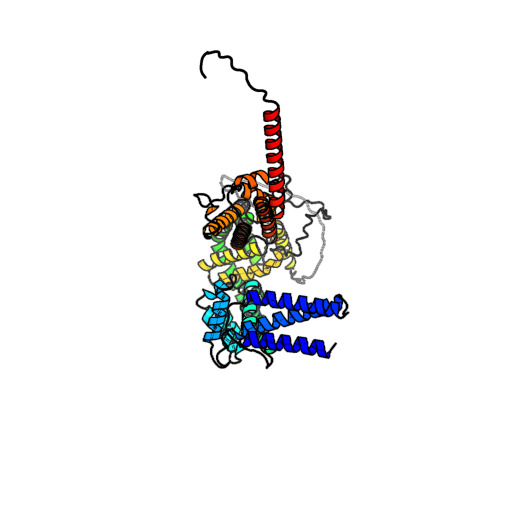 38.843 1.00 55.91 537 VAL A N 1
ATOM 4069 C CA . VAL A 1 537 ? -18.291 6.307 38.900 1.00 55.91 537 VAL A CA 1
ATOM 4070 C C . VAL A 1 537 ? -19.720 6.594 39.362 1.00 55.91 537 VAL A C 1
ATOM 4072 O O . VAL A 1 537 ? -19.912 7.460 40.206 1.00 55.91 537 VAL A O 1
ATOM 4075 N N . SER A 1 538 ? -20.708 5.813 38.909 1.00 57.53 538 SER A N 1
ATOM 4076 C CA . SER A 1 538 ? -22.090 5.965 39.380 1.00 57.53 538 SER A CA 1
ATOM 4077 C C . SER A 1 538 ? -22.245 5.697 40.881 1.00 57.53 538 SER A C 1
ATOM 4079 O O . SER A 1 538 ? -23.062 6.340 41.523 1.00 57.53 538 SER A O 1
ATOM 4081 N N . LYS A 1 539 ? -21.446 4.785 41.457 1.00 55.88 539 LYS A N 1
ATOM 4082 C CA . LYS A 1 539 ? -21.462 4.517 42.904 1.00 55.88 539 LYS A CA 1
ATOM 4083 C C . LYS A 1 539 ? -20.784 5.624 43.705 1.00 55.88 539 LYS A C 1
ATOM 4085 O O . LYS A 1 539 ? -21.250 5.944 44.790 1.00 55.88 539 LYS A O 1
ATOM 4090 N N . ASP A 1 540 ? -19.714 6.213 43.182 1.00 55.81 540 ASP A N 1
ATOM 4091 C CA . ASP A 1 540 ? -19.009 7.295 43.873 1.00 55.81 540 ASP A CA 1
ATOM 4092 C C . ASP A 1 540 ? -19.810 8.614 43.840 1.00 55.81 540 ASP A C 1
ATOM 4094 O O . ASP A 1 540 ? -19.790 9.362 44.818 1.00 55.81 540 ASP A O 1
ATOM 4098 N N . GLU A 1 541 ? -20.576 8.879 42.770 1.00 61.12 541 GLU A N 1
ATOM 4099 C CA . GLU A 1 541 ? -21.523 10.008 42.723 1.00 61.12 541 GLU A CA 1
ATOM 4100 C C . GLU A 1 541 ? -22.749 9.786 43.624 1.00 61.12 541 GLU A C 1
ATOM 4102 O O . GLU A 1 541 ? -23.167 10.717 44.309 1.00 61.12 541 GLU A O 1
ATOM 4107 N N . GLU A 1 542 ? -23.276 8.559 43.708 1.00 65.06 542 GLU A N 1
ATOM 4108 C CA . GLU A 1 542 ? -24.384 8.214 44.616 1.00 65.06 542 GLU A CA 1
ATOM 4109 C C . GLU A 1 542 ? -23.975 8.378 46.095 1.00 65.06 542 GLU A C 1
ATOM 4111 O O . GLU A 1 542 ? -24.728 8.930 46.894 1.00 65.06 542 GLU A O 1
ATOM 4116 N N . VAL A 1 543 ? -22.731 8.027 46.454 1.00 70.12 543 VAL A N 1
ATOM 4117 C CA . VAL A 1 543 ? -22.180 8.238 47.809 1.00 70.12 543 VAL A CA 1
ATOM 4118 C C . VAL A 1 543 ? -21.945 9.724 48.122 1.00 70.12 543 VAL A C 1
ATOM 4120 O O . VAL A 1 543 ? -22.110 10.148 49.273 1.00 70.12 543 VAL A O 1
ATOM 4123 N N . ALA A 1 544 ? -21.573 10.537 47.128 1.00 71.12 544 ALA A N 1
ATOM 4124 C CA . ALA A 1 544 ? -21.417 11.981 47.299 1.00 71.12 544 ALA A CA 1
ATOM 4125 C C . ALA A 1 544 ? -22.771 12.690 47.487 1.00 71.12 544 ALA A C 1
ATOM 4127 O O . ALA A 1 544 ? -22.878 13.579 48.337 1.00 71.12 544 ALA A O 1
ATOM 4128 N N . ASP A 1 545 ? -23.806 12.265 46.758 1.00 71.88 545 ASP A N 1
ATOM 4129 C CA . ASP A 1 545 ? -25.158 12.826 46.862 1.00 71.88 545 ASP A CA 1
ATOM 4130 C C . ASP A 1 545 ? -25.854 12.400 48.170 1.00 71.88 545 ASP A C 1
ATOM 4132 O O . ASP A 1 545 ? -26.479 13.224 48.843 1.00 71.88 545 ASP A O 1
ATOM 4136 N N . ASP A 1 546 ? -25.637 11.164 48.631 1.00 70.31 546 ASP A N 1
ATOM 4137 C CA . ASP A 1 546 ? -26.095 10.706 49.951 1.00 70.31 546 ASP A CA 1
ATOM 4138 C C . ASP A 1 546 ? -25.384 11.429 51.105 1.00 70.31 546 ASP A C 1
ATOM 4140 O O . ASP A 1 546 ? -26.008 11.766 52.116 1.00 70.31 546 ASP A O 1
ATOM 4144 N N . SER A 1 547 ? -24.094 11.748 50.953 1.00 77.38 547 SER A N 1
ATOM 4145 C CA . SER A 1 547 ? -23.350 12.545 51.939 1.00 77.38 547 SER A CA 1
ATOM 4146 C C . SER A 1 547 ? -23.854 13.992 52.001 1.00 77.38 547 SER A C 1
ATOM 4148 O O . SER A 1 547 ? -23.965 14.567 53.088 1.00 77.38 547 SER A O 1
ATOM 4150 N N . LEU A 1 548 ? -24.211 14.579 50.853 1.00 77.00 548 LEU A N 1
ATOM 4151 C CA . LEU A 1 548 ? -24.796 15.918 50.775 1.00 77.00 548 LEU A CA 1
ATOM 4152 C C . LEU A 1 548 ? -26.217 15.945 51.360 1.00 77.00 548 LEU A C 1
ATOM 4154 O O . LEU A 1 548 ? -26.558 16.869 52.101 1.00 77.00 548 LEU A O 1
ATOM 4158 N N . ARG A 1 549 ? -27.023 14.908 51.105 1.00 75.62 549 ARG A N 1
ATOM 4159 C CA . ARG A 1 549 ? -28.356 14.734 51.702 1.00 75.62 549 ARG A CA 1
ATOM 4160 C C . ARG A 1 549 ? -28.300 14.531 53.211 1.00 75.62 549 ARG A C 1
ATOM 4162 O O . ARG A 1 549 ? -29.102 15.135 53.921 1.00 75.62 549 ARG A O 1
ATOM 4169 N N . MET A 1 550 ? -27.336 13.763 53.722 1.00 76.75 550 MET A N 1
ATOM 4170 C CA . MET A 1 550 ? -27.116 13.649 55.168 1.00 76.75 550 MET A CA 1
ATOM 4171 C C . MET A 1 550 ? -26.696 14.983 55.793 1.00 76.75 550 MET A C 1
ATOM 4173 O O . MET A 1 550 ? -27.208 15.348 56.851 1.00 76.75 550 MET A O 1
ATOM 4177 N N . ALA A 1 551 ? -25.818 15.748 55.138 1.00 72.69 551 ALA A N 1
ATOM 4178 C CA . ALA A 1 551 ? -25.411 17.066 55.625 1.00 72.69 551 ALA A CA 1
ATOM 4179 C C . ALA A 1 551 ? -26.579 18.073 55.637 1.00 72.69 551 ALA A C 1
ATOM 4181 O O . ALA A 1 551 ? -26.717 18.846 56.584 1.00 72.69 551 ALA A O 1
ATOM 4182 N N . GLN A 1 552 ? -27.452 18.038 54.625 1.00 73.94 552 GLN A N 1
ATOM 4183 C CA . GLN A 1 552 ? -28.664 18.864 54.572 1.00 73.94 552 GLN A CA 1
ATOM 4184 C C . GLN A 1 552 ? -29.710 18.440 55.615 1.00 73.94 552 GLN A C 1
ATOM 4186 O O . GLN A 1 552 ? -30.346 19.305 56.214 1.00 73.94 552 GLN A O 1
ATOM 4191 N N . GLY A 1 553 ? -29.849 17.139 55.890 1.00 74.25 553 GLY A N 1
ATOM 4192 C CA . GLY A 1 553 ? -30.707 16.624 56.962 1.00 74.25 553 GLY A CA 1
ATOM 4193 C C . GLY A 1 553 ? -30.242 17.057 58.356 1.00 74.25 553 GLY A C 1
ATOM 4194 O O . GLY A 1 553 ? -31.048 17.528 59.154 1.00 74.25 553 GLY A O 1
ATOM 4195 N N . LEU A 1 554 ? -28.933 17.005 58.620 1.00 68.62 554 LEU A N 1
ATOM 4196 C CA . LEU A 1 554 ? -28.345 17.465 59.885 1.00 68.62 554 LEU A CA 1
ATOM 4197 C C . LEU A 1 554 ? -28.468 18.984 60.083 1.00 68.62 554 LEU A C 1
ATOM 4199 O O . LEU A 1 554 ? -28.666 19.449 61.203 1.00 68.62 554 LEU A O 1
ATOM 4203 N N . LEU A 1 555 ? -28.391 19.770 59.006 1.00 63.94 555 LEU A N 1
ATOM 4204 C CA . LEU A 1 555 ? -28.638 21.215 59.058 1.00 63.94 555 LEU A CA 1
ATOM 4205 C C . LEU A 1 555 ? -30.112 21.551 59.333 1.00 63.94 555 LEU A C 1
ATOM 4207 O O . LEU A 1 555 ? -30.384 22.542 60.008 1.00 63.94 555 LEU A O 1
ATOM 4211 N N . ALA A 1 556 ? -31.051 20.727 58.863 1.00 68.62 556 ALA A N 1
ATOM 4212 C CA . ALA A 1 556 ? -32.475 20.892 59.148 1.00 68.62 556 ALA A CA 1
ATOM 4213 C C . ALA A 1 556 ? -32.835 20.540 60.605 1.00 68.62 556 ALA A C 1
ATOM 4215 O O . ALA A 1 556 ? -33.695 21.194 61.186 1.00 68.62 556 ALA A O 1
ATOM 4216 N N . GLU A 1 557 ? -32.150 19.574 61.227 1.00 65.38 557 GLU A N 1
ATOM 4217 C CA . GLU A 1 557 ? -32.341 19.246 62.652 1.00 65.38 557 GLU A CA 1
ATOM 4218 C C . GLU A 1 557 ? -31.711 20.269 63.611 1.00 65.38 557 GLU A C 1
ATOM 4220 O O . GLU A 1 557 ? -32.158 20.407 64.749 1.00 65.38 557 GLU A O 1
ATOM 4225 N N . LEU A 1 558 ? -30.701 21.022 63.164 1.00 61.66 558 LEU A N 1
ATOM 4226 C CA . LEU A 1 558 ? -30.055 22.075 63.960 1.00 61.66 558 LEU A CA 1
ATOM 4227 C C . LEU A 1 558 ? -30.699 23.464 63.783 1.00 61.66 558 LEU A C 1
ATOM 4229 O O . LEU A 1 558 ? -30.368 24.397 64.519 1.00 61.66 558 LEU A O 1
ATOM 4233 N N . GLY A 1 559 ? -31.632 23.611 62.840 1.00 47.97 559 GLY A N 1
ATOM 4234 C CA . GLY A 1 559 ? -32.384 24.838 62.584 1.00 47.97 559 GLY A CA 1
ATOM 4235 C C . GLY A 1 559 ? -33.600 24.982 63.496 1.00 47.97 559 GLY A C 1
ATOM 4236 O O . GLY A 1 559 ? -34.731 24.802 63.054 1.00 47.97 559 GLY A O 1
ATOM 4237 N N . GLY A 1 560 ? -33.370 25.321 64.767 1.00 50.81 560 GLY A N 1
ATOM 4238 C CA . GLY A 1 560 ? -34.428 25.765 65.676 1.00 50.81 560 GLY A CA 1
ATOM 4239 C C . GLY A 1 560 ? -35.192 26.970 65.111 1.00 50.81 560 GLY A C 1
ATOM 4240 O O . GLY A 1 560 ? -34.598 27.865 64.508 1.00 50.81 560 GLY A O 1
ATOM 4241 N N . GLU A 1 561 ? -36.513 26.965 65.300 1.00 50.50 561 GLU A N 1
ATOM 4242 C CA . GLU A 1 561 ? -37.443 27.970 64.781 1.00 50.50 561 GLU A CA 1
ATOM 4243 C C . GLU A 1 561 ? -36.974 29.419 65.017 1.00 50.50 561 GLU A C 1
ATOM 4245 O O . GLU A 1 561 ? -36.673 29.794 66.157 1.00 50.50 561 GLU A O 1
ATOM 4250 N N . PRO A 1 562 ? -36.974 30.287 63.987 1.00 46.56 562 PRO A N 1
ATOM 4251 C CA . PRO A 1 562 ? -36.787 31.707 64.203 1.00 46.56 562 PRO A CA 1
ATOM 4252 C C . PRO A 1 562 ? -38.094 32.307 64.726 1.00 46.56 562 PRO A C 1
ATOM 4254 O O . PRO A 1 562 ? -39.067 32.510 63.998 1.00 46.56 562 PRO A O 1
ATOM 4257 N N . GLY A 1 563 ? -38.084 32.611 66.022 1.00 42.12 563 GLY A N 1
ATOM 4258 C CA . GLY A 1 563 ? -39.071 33.465 66.659 1.00 42.12 563 GLY A CA 1
ATOM 4259 C C . GLY A 1 563 ? -39.185 34.812 65.946 1.00 42.12 563 GLY A C 1
ATOM 4260 O O . GLY A 1 563 ? -38.199 35.481 65.642 1.00 42.12 563 GLY A O 1
ATOM 4261 N N . SER A 1 564 ? -40.433 35.193 65.702 1.00 45.72 564 SER A N 1
ATOM 4262 C CA . SER A 1 564 ? -40.868 36.483 65.182 1.00 45.72 564 SER A CA 1
ATOM 4263 C C . SER A 1 564 ? -40.270 37.650 65.987 1.00 45.72 564 SER A C 1
ATOM 4265 O O . SER A 1 564 ? -40.603 37.823 67.160 1.00 45.72 564 SER A O 1
ATOM 4267 N N . ALA A 1 565 ? -39.471 38.497 65.343 1.00 39.16 565 ALA A N 1
ATOM 4268 C CA . ALA A 1 565 ? -39.323 39.907 65.693 1.00 39.16 565 ALA A CA 1
ATOM 4269 C C . ALA A 1 565 ? -38.743 40.652 64.487 1.00 39.16 565 ALA A C 1
ATOM 4271 O O . ALA A 1 565 ? -37.702 40.279 63.953 1.00 39.16 565 ALA A O 1
ATOM 4272 N N . GLY A 1 566 ? -39.465 41.672 64.027 1.00 41.22 566 GLY A N 1
ATOM 4273 C CA . GLY A 1 566 ? -39.074 42.475 62.880 1.00 41.22 566 GLY A CA 1
ATOM 4274 C C . GLY A 1 566 ? -37.886 43.389 63.153 1.00 41.22 566 GLY A C 1
ATOM 4275 O O . GLY A 1 566 ? -37.632 43.778 64.287 1.00 41.22 566 GLY A O 1
ATOM 4276 N N . ALA A 1 567 ? -37.222 43.787 62.076 1.00 34.31 567 ALA A N 1
ATOM 4277 C CA . ALA A 1 567 ? -36.648 45.113 61.923 1.00 34.31 567 ALA A CA 1
ATOM 4278 C C . ALA A 1 567 ? -36.341 45.340 60.441 1.00 34.31 567 ALA A C 1
ATOM 4280 O O . ALA A 1 567 ? -35.733 44.511 59.769 1.00 34.31 567 ALA A O 1
ATOM 4281 N N . GLU A 1 568 ? -36.826 46.477 59.963 1.00 42.19 568 GLU A N 1
ATOM 4282 C CA . GLU A 1 568 ? -36.438 47.161 58.739 1.00 42.19 568 GLU A CA 1
ATOM 4283 C C . GLU A 1 568 ? -34.909 47.330 58.631 1.00 42.19 568 GLU A C 1
ATOM 4285 O O . GLU A 1 568 ? -34.232 47.379 59.656 1.00 42.19 568 GLU A O 1
ATOM 4290 N N . ILE A 1 569 ? -34.414 47.547 57.398 1.00 34.88 569 ILE A N 1
ATOM 4291 C CA . ILE A 1 569 ? -33.451 48.604 56.985 1.00 34.88 569 ILE A CA 1
ATOM 4292 C C . ILE A 1 569 ? -32.467 48.133 55.887 1.00 34.88 569 ILE A C 1
ATOM 4294 O O . ILE A 1 569 ? -31.570 47.333 56.110 1.00 34.88 569 ILE A O 1
ATOM 4298 N N . LEU A 1 570 ? -32.675 48.742 54.710 1.00 36.31 570 LEU A N 1
ATOM 4299 C CA . LEU A 1 570 ? -31.730 49.338 53.747 1.00 36.31 570 LEU A CA 1
ATOM 4300 C C . LEU A 1 570 ? -30.585 48.541 53.058 1.00 36.31 570 LEU A C 1
ATOM 4302 O O . LEU A 1 570 ? -29.593 48.162 53.663 1.00 36.31 570 LEU A O 1
ATOM 4306 N N . ILE A 1 571 ? -30.663 48.640 51.718 1.00 36.56 571 ILE A N 1
ATOM 4307 C CA . ILE A 1 571 ? -29.641 49.095 50.740 1.00 36.56 571 ILE A CA 1
ATOM 4308 C C . ILE A 1 571 ? -28.579 48.104 50.219 1.00 36.56 571 ILE A C 1
ATOM 4310 O O . ILE A 1 571 ? -27.646 47.716 50.906 1.00 36.56 571 ILE A O 1
ATOM 4314 N N . ALA A 1 572 ? -28.728 47.852 48.910 1.00 43.03 572 ALA A N 1
ATOM 4315 C CA . ALA A 1 572 ? -27.749 47.830 47.811 1.00 43.03 572 ALA A CA 1
ATOM 4316 C C . ALA A 1 572 ? -26.297 47.382 48.069 1.00 43.03 572 ALA A C 1
ATOM 4318 O O . ALA A 1 572 ? -25.509 48.097 48.686 1.00 43.03 572 ALA A O 1
ATOM 4319 N N . ASN A 1 573 ? -25.897 46.311 47.378 1.00 36.97 573 ASN A N 1
ATOM 4320 C CA . ASN A 1 573 ? -25.151 46.399 46.112 1.00 36.97 573 ASN A CA 1
ATOM 4321 C C . ASN A 1 573 ? -25.246 45.079 45.344 1.00 36.97 573 ASN A C 1
ATOM 4323 O O . ASN A 1 573 ? -25.129 44.023 46.004 1.00 36.97 573 ASN A O 1
#

Radius of gyration: 38.22 Å; Cα contacts (8 Å, |Δi|>4): 358; chains: 1; bounding box: 121×97×99 Å

Foldseek 3Di:
DVVVCVVVVVVVVVVLVCVLPVPDDPCVVVVLVVQLVVLVVQLVVCVVVPDDNVVSVVSSVVSNVVVVVSVVVSVLVPPPQPDPLPDPLVVQLVQLLVVLCVDPLNVLLNPDPLNSVVSSQLVCVLNVNHDAPDVSLVVLLVSQVPVQDDPVNLVVSLVSQLVSQCSSDDDDDCSVVSSVVSSVSVVVSSLSRHPDDSVLVVVCCVVVVVLVVVPPDPVSVVVVVVVLVVLLVLLVVLLVVLLVVQCPDLLQVVVPVPQDPVRSVVVSVVLSCLSVLDPDPDDDDDDDDDDDYDDDDDDDDDDDDDDDDDDDDDDDDDDDDPPPPDSVVSLVVLLVVQVLVQQAPVNLVVSLVSQLVSSCVRPNVSSSVVSSSVSVSCVSRHDDPVVVPPVPVPDDDPPNDDRPVPPPDDLQAVQQSSLSHLVLLLQLQVQLLVQLCVDPVSVLQADPVSHHPCSVVLSVQLRCLSSVHPRPDDLVVLLVVLPPVPDDPVNLVSSLVSSLVSCVVSVRDPVSSVSSSVSSNVSSCSNPPPPVVVVVVVVVVVVVVVVVVVVVVVVVVVDDDDDDDDDDDDDDD

Mean predicted aligned error: 20.45 Å

Organism: Polarella glacialis (NCBI:txid89957)

Solvent-accessible surface area (backbone atoms only — not comparable to full-atom values): 33886 Å² total; per-residue (Å²): 105,72,71,54,53,51,48,53,51,49,52,50,51,50,51,53,48,50,64,62,68,66,75,80,79,96,52,70,74,62,48,53,55,51,52,54,53,46,38,51,52,51,27,53,52,38,41,74,72,68,44,53,69,65,62,26,48,53,50,30,53,54,49,51,52,52,50,51,51,50,51,52,50,48,54,59,64,66,43,79,73,70,69,71,93,82,72,56,62,63,56,53,40,50,51,54,38,52,51,24,55,73,33,84,84,37,30,68,54,53,72,39,86,58,42,62,61,49,43,50,54,51,48,32,48,69,69,72,76,38,75,77,60,72,65,40,45,49,53,44,28,66,64,27,72,84,62,67,34,44,72,69,51,48,52,55,51,50,52,51,50,46,55,49,40,49,65,71,39,62,80,85,76,59,30,66,60,54,31,51,51,46,51,51,55,52,56,68,39,44,64,49,43,36,54,62,79,72,26,53,61,56,50,46,47,48,59,50,38,57,50,56,69,66,44,97,42,71,64,47,54,50,52,52,50,53,50,52,51,48,34,51,50,50,53,57,72,32,39,65,64,34,52,52,53,41,55,68,34,72,84,51,11,81,85,48,75,84,48,54,70,74,47,44,51,46,49,52,49,45,58,49,36,65,72,62,79,55,83,76,85,78,79,84,78,87,78,89,81,88,87,86,90,89,84,84,90,84,93,81,85,88,78,88,88,82,83,82,91,82,90,81,90,80,89,77,83,91,73,91,74,83,78,78,77,63,71,69,62,59,53,56,50,50,25,62,66,29,58,78,69,64,35,37,67,67,45,50,50,53,50,40,50,45,52,24,57,39,22,52,77,75,35,60,73,37,20,63,45,48,43,54,59,54,53,75,45,38,85,41,40,31,60,58,76,90,56,69,80,54,70,76,79,81,52,82,59,96,77,79,70,76,61,89,84,72,57,87,88,67,84,67,31,74,60,28,61,72,65,47,35,63,66,40,54,51,49,34,52,51,47,16,36,53,50,34,57,73,32,82,87,45,38,83,73,37,43,99,84,57,37,56,91,55,45,73,61,53,49,55,41,43,48,26,38,45,28,70,41,82,65,86,69,64,53,65,63,52,28,58,76,52,57,87,68,75,81,47,74,69,56,49,54,52,51,54,49,30,43,54,52,24,39,60,76,66,66,53,57,66,75,54,46,50,43,36,50,51,50,51,51,48,54,50,45,50,59,48,69,53,73,80,52,52,66,47,54,57,50,56,51,50,52,51,52,51,50,51,50,51,54,52,51,54,52,59,73,69,58,71,81,84,76,90,74,90,79,87,85,87,84,89,133

Sequence (573 aa):
MERFANFVWQGSLDLAMEVVLSGDHPVLQQEFGCAVLFTENVRQVLCELGMEDEDSRDMQVLMEHAGELAVIKARNARTPQPPSMGQDLNWFRKTLLDLCKADSFLQYFAEMPKMGKCFESIFEIVSGGGMMGGELASVLRSAHRNLYLTDARFSAFMALIDKLLRAMFPWPAHPAAVANGCVRAFEGLRTEVLCGSTLRSSRLAAVEGLANAMGSSTTATETRHARTARVMAAMGACGVPLFEAIAQDSRISVFFKQSDVATQERKARFLGCALSGGLTSGTSSSTTTSHFPPTTEPTSTDESQGCPFGGRKLTGSDSGSAASSSLGGIWSSLRQNHQRFRISDYHFDVFLEHVRKALEEEDPESADLAPAQLESYRPHIVMSSRSLHCPVSGARGSSGKACPFQTAASSTAPELERSGGEDKIAMILKDMEREAASKTTLLPFLGKDVKLPCHNQILKQLVSAASGTPSGHDAQKLRHVHQGLGLLPEHRDQWLNCFSRSMVTHILPPELAEKMNTCFGALASDILPSASSMSRVSKDEEVADDSLRMAQGLLAELGGEPGSAGAEILIAN

pLDDT: mean 70.25, std 19.78, range [27.11, 97.31]

Secondary structure (DSSP, 8-state):
-HHHHHHHHHHHHHHHHHHHHS---S-HHHHHHHHHHHHHHHHHHHHHTT--HHHHHHHHHHHHHHHHHHHHHHHHHHSPPPS-TTS-HHHHHHHHHHHHHHSTTTHHHHH-TTHHHHHHHHHHHHTT-SPPSHHHHHHHHHHHTTS---HHHHHHHHHHHHHHHHHHS-TTS-HHHHHHHHHHHHHHTHHHH--SSTTHHHHHHHHHHHHHHT-S-HHHHHHHHHHHHHHHHHHHHTHHHHHHHHHH-TTTGGGTTT--HHHHHHHHHHHHHHHHT-------------------------------------------------THHHHHHHHHHHHTTT--HHHHHHHHHHHHHHHHHH-HHHHHHHHHHHHTTHHHHS--GGG---TTSS---TT----TT--TT--S-HHHHHTTHHHHHHHHHHHHHHHHHT-TTTGGGS-TTS--TTHHHHHHHHHHHHTT------HHHHHHHHTTS---HHHHHHHHHHHHHHHHHTT--HHHHHHHHHHHHHHHHHHS--HHHHHHHHHHHHHHHHHHHHHHHHHHHH---------------

Nearest PDB structures (foldseek):
  2gkn-assembly1_B  TM=7.838E-01  e=4.573E-03  Mycobacterium tuberculosis
  8tls-assembly2_B  TM=7.639E-01  e=2.309E-02  Shewanella benthica KT99
  6bme-assembly2_B  TM=7.441E-01  e=6.796E-02  Chlamydomonas reinhardtii
  1rtx-assembly1_A  TM=7.113E-01  e=1.320E-01  Synechocystis sp. PCC 6803

InterPro domains:
  IPR009050 Globin-like superfamily [SSF46458] (333-383)
  IPR009050 Globin-like superfamily [SSF46458] (417-528)
  IPR012292 Globin/Protoglobin [G3DSA:1.10.490.10] (241-383)
  IPR012292 Globin/Protoglobin [G3DSA:1.10.490.10] (406-534)